Protein AF-A0A8H7X6C5-F1 (afdb_monomer)

Foldseek 3Di:
DVLQVVLVVVLVVLCLQDDPVLSVQAPDDSDPQVPQVLSVLLVVLLVLLLLLLLLVLLLLQLLQLCVLAPVSCVQAVNQAAQLQLLLQLLLLVLLLVQLVVLLVCCLVVFLLVLLLQLLVQLLVLLVQCLVPNYSVSSSVSSSSNSNSSNSSVQSSLVLLLLQHASSCNLLSSLSSLLSSLVNNLVSLVQLLVLRPDPDPCSSSVSSNCSSVSSVVSNVSSVVRQTGLLSCVLVVNNVSSLVSCCSRRVVVDSPRSSSVVVSVVSNVVSVLCVVVVDPLDPVVCCVDQLSVLLLVCLLLLLLCLQLLCPSCCSNPVQVLLVLLPNNDSSVSSVLSSVLSVLLSCLLNPLASVCCQPQFQLNLQLQLLVQLLVLLVLLLVLSVVCVVPVDNVSSVVNSVSSSSNSSSSSNHSSSCLLSVLCLLDDPSCSSVSNSSSSSSNSVSSSVCSNVVSVCCVPPNSVVSVSSSVSSVVSSVCSVPRPDTRHSDDSVRSSCVSPPPVCCVSVPVPPPVVPVVVVVVVVVVVVPD

Mean predicted aligned error: 8.96 Å

pLDDT: mean 82.31, std 16.56, range [28.56, 96.81]

Structure (mmCIF, N/CA/C/O backbone):
data_AF-A0A8H7X6C5-F1
#
_entry.id   AF-A0A8H7X6C5-F1
#
loop_
_atom_site.group_PDB
_atom_site.id
_atom_site.type_symbol
_atom_site.label_atom_id
_atom_site.label_alt_id
_atom_site.label_comp_id
_atom_site.label_asym_id
_atom_site.label_entity_id
_atom_site.label_seq_id
_atom_site.pdbx_PDB_ins_code
_atom_site.Cartn_x
_atom_site.Cartn_y
_atom_site.Cartn_z
_atom_site.occupancy
_atom_site.B_iso_or_equiv
_atom_site.auth_seq_id
_atom_site.auth_comp_id
_atom_site.auth_asym_id
_atom_site.auth_atom_id
_atom_site.pdbx_PDB_model_num
ATOM 1 N N . MET A 1 1 ? -41.137 11.488 -2.759 1.00 39.34 1 MET A N 1
ATOM 2 C CA . MET A 1 1 ? -41.248 10.012 -2.678 1.00 39.34 1 MET A CA 1
ATOM 3 C C . MET A 1 1 ? -40.010 9.270 -3.193 1.00 39.34 1 MET A C 1
ATOM 5 O O . MET A 1 1 ? -39.382 8.612 -2.380 1.00 39.34 1 MET A O 1
ATOM 9 N N . VAL A 1 2 ? -39.564 9.405 -4.453 1.00 35.47 2 VAL A N 1
ATOM 10 C CA . VAL A 1 2 ? -38.347 8.699 -4.956 1.00 35.47 2 VAL A CA 1
ATOM 11 C C . VAL A 1 2 ? -37.065 9.075 -4.188 1.00 35.47 2 VAL A C 1
ATOM 13 O O . VAL A 1 2 ? -36.275 8.214 -3.820 1.00 35.47 2 VAL A O 1
ATOM 16 N N . ARG A 1 3 ? -36.897 10.359 -3.848 1.00 30.23 3 ARG A N 1
ATOM 17 C CA . ARG A 1 3 ? -35.762 10.858 -3.045 1.00 30.23 3 ARG A CA 1
ATOM 18 C C . ARG A 1 3 ? -35.774 10.358 -1.591 1.00 30.23 3 ARG A C 1
ATOM 20 O O . ARG A 1 3 ? -34.726 10.220 -0.984 1.00 30.23 3 ARG A O 1
ATOM 27 N N . GLN A 1 4 ? -36.962 10.076 -1.062 1.00 28.56 4 GLN A N 1
ATOM 28 C CA . GLN A 1 4 ? -37.178 9.606 0.308 1.00 28.56 4 GLN A CA 1
ATOM 29 C C . GLN A 1 4 ? -36.991 8.084 0.394 1.00 28.56 4 GLN A C 1
ATOM 31 O O . GLN A 1 4 ? -36.382 7.603 1.338 1.00 28.56 4 GLN A O 1
ATOM 36 N N . ARG A 1 5 ? -37.382 7.339 -0.655 1.00 29.70 5 ARG A N 1
ATOM 37 C CA . ARG A 1 5 ? -37.015 5.923 -0.827 1.00 29.70 5 ARG A CA 1
ATOM 38 C C . ARG A 1 5 ? -35.506 5.726 -0.951 1.00 29.70 5 ARG A C 1
ATOM 40 O O . ARG A 1 5 ? -34.974 4.868 -0.269 1.00 29.70 5 ARG A O 1
ATOM 47 N N . ARG A 1 6 ? -34.809 6.559 -1.731 1.00 34.31 6 ARG A N 1
ATOM 48 C CA . ARG A 1 6 ? -33.345 6.476 -1.865 1.00 34.31 6 ARG A CA 1
ATOM 49 C C . ARG A 1 6 ? -32.602 6.826 -0.566 1.00 34.31 6 ARG A C 1
ATOM 51 O O . ARG A 1 6 ? -31.608 6.187 -0.249 1.00 34.31 6 ARG A O 1
ATOM 58 N N . ASN A 1 7 ? -33.102 7.794 0.206 1.00 32.66 7 ASN A N 1
ATOM 59 C CA . ASN A 1 7 ? -32.558 8.105 1.533 1.00 32.66 7 ASN A CA 1
ATOM 60 C C . ASN A 1 7 ? -32.824 6.972 2.541 1.00 32.66 7 ASN A C 1
ATOM 62 O O . ASN A 1 7 ? -31.932 6.643 3.316 1.00 32.66 7 ASN A O 1
ATOM 66 N N . ASN A 1 8 ? -34.001 6.336 2.492 1.00 30.64 8 ASN A N 1
ATOM 67 C CA . ASN A 1 8 ? -34.287 5.147 3.297 1.00 30.64 8 ASN A CA 1
ATOM 68 C C . ASN A 1 8 ? -33.431 3.947 2.864 1.00 30.64 8 ASN A C 1
ATOM 70 O O . ASN A 1 8 ? -32.958 3.221 3.721 1.00 30.64 8 ASN A O 1
ATOM 74 N N . GLU A 1 9 ? -33.156 3.758 1.572 1.00 33.94 9 GLU A N 1
ATOM 75 C CA . GLU A 1 9 ? -32.232 2.722 1.084 1.00 33.94 9 GLU A CA 1
ATOM 76 C C . GLU A 1 9 ? -30.773 2.991 1.485 1.00 33.94 9 GLU A C 1
ATOM 78 O O . GLU A 1 9 ? -30.040 2.048 1.763 1.00 33.94 9 GLU A O 1
ATOM 83 N N . GLU A 1 10 ? -30.319 4.248 1.539 1.00 36.69 10 GLU A N 1
ATOM 84 C CA . GLU A 1 10 ? -28.984 4.603 2.048 1.00 36.69 10 GLU A CA 1
ATOM 85 C C . GLU A 1 10 ? -28.889 4.435 3.576 1.00 36.69 10 GLU A C 1
ATOM 87 O O . GLU A 1 10 ? -27.866 3.954 4.064 1.00 36.69 10 GLU A O 1
ATOM 92 N N . ALA A 1 11 ? -29.953 4.747 4.325 1.00 35.31 11 ALA A N 1
ATOM 93 C CA . ALA A 1 11 ? -30.037 4.517 5.770 1.00 35.31 11 ALA A CA 1
ATOM 94 C C . ALA A 1 11 ? -30.120 3.020 6.123 1.00 35.31 11 ALA A C 1
ATOM 96 O O . ALA A 1 11 ? -29.420 2.571 7.025 1.00 35.31 11 ALA A O 1
ATOM 97 N N . VAL A 1 12 ? -30.897 2.238 5.363 1.00 36.41 12 VAL A N 1
ATOM 98 C CA . VAL A 1 12 ? -31.017 0.775 5.498 1.00 36.41 12 VAL A CA 1
ATOM 99 C C . VAL A 1 12 ? -29.738 0.060 5.040 1.00 36.41 12 VAL A C 1
ATOM 101 O O . VAL A 1 12 ? -29.309 -0.900 5.670 1.00 36.41 12 VAL A O 1
ATOM 104 N N . ASN A 1 13 ? -29.051 0.545 3.997 1.00 38.75 13 ASN A N 1
ATOM 105 C CA . ASN A 1 13 ? -27.726 0.022 3.640 1.00 38.75 13 ASN A CA 1
ATOM 106 C C . ASN A 1 13 ? -26.663 0.392 4.689 1.00 38.75 13 ASN A C 1
ATOM 108 O O . ASN A 1 13 ? -25.783 -0.418 4.974 1.00 38.75 13 ASN A O 1
ATOM 112 N N . GLY A 1 14 ? -26.740 1.589 5.281 1.00 38.22 14 GLY A N 1
ATOM 113 C CA . GLY A 1 14 ? -25.859 2.013 6.371 1.00 38.22 14 GLY A CA 1
ATOM 114 C C . GLY A 1 14 ? -26.036 1.162 7.629 1.00 38.22 14 GLY A C 1
ATOM 115 O O . GLY A 1 14 ? -25.040 0.715 8.194 1.00 38.22 14 GLY A O 1
ATOM 116 N N . SER A 1 15 ? -27.280 0.863 8.015 1.00 37.59 15 SER A N 1
ATOM 117 C CA . SER A 1 15 ? -27.582 -0.031 9.139 1.00 37.59 15 SER A CA 1
ATOM 118 C C . SER A 1 15 ? -27.254 -1.496 8.846 1.00 37.59 15 SER A C 1
ATOM 120 O O . SER A 1 15 ? -26.848 -2.195 9.756 1.00 37.59 15 SER A O 1
ATOM 122 N N . SER A 1 16 ? -27.326 -1.962 7.592 1.00 40.00 16 SER A N 1
ATOM 123 C CA . SER A 1 16 ? -26.906 -3.331 7.224 1.00 40.00 16 SER A CA 1
ATOM 124 C C . SER A 1 16 ? -25.392 -3.573 7.324 1.00 40.00 16 SER A C 1
ATOM 126 O O . SER A 1 16 ? -24.946 -4.716 7.344 1.00 40.00 16 SER A O 1
ATOM 128 N N . SER A 1 17 ? -24.594 -2.498 7.363 1.00 43.38 17 SER A N 1
ATOM 129 C CA . SER A 1 17 ? -23.127 -2.564 7.457 1.00 43.38 17 SER A CA 1
ATOM 130 C C . SER A 1 17 ? -22.596 -2.526 8.893 1.00 43.38 17 SER A C 1
ATOM 132 O O . SER A 1 17 ? -21.386 -2.574 9.106 1.00 43.38 17 SER A O 1
ATOM 134 N N . VAL A 1 18 ? -23.494 -2.399 9.872 1.00 52.50 18 VAL A N 1
ATOM 135 C CA . VAL A 1 18 ? -23.189 -2.116 11.271 1.00 52.50 18 VAL A CA 1
ATOM 136 C C . VAL A 1 18 ? -24.091 -2.991 12.157 1.00 52.50 18 VAL A C 1
ATOM 138 O O . VAL A 1 18 ? -25.242 -3.217 11.808 1.00 52.50 18 VAL A O 1
ATOM 141 N N . GLY A 1 19 ? -23.594 -3.518 13.282 1.00 55.66 19 GLY A N 1
ATOM 142 C CA . GLY A 1 19 ? -24.393 -4.386 14.165 1.00 55.66 19 GLY A CA 1
ATOM 143 C C . GLY A 1 19 ? -25.694 -3.728 14.661 1.00 55.66 19 GLY A C 1
ATOM 144 O O . GLY A 1 19 ? -25.778 -2.501 14.755 1.00 55.66 19 GLY A O 1
ATOM 145 N N . VAL A 1 20 ? -26.701 -4.546 14.996 1.00 59.12 20 VAL A N 1
ATOM 146 C CA . VAL A 1 20 ? -28.072 -4.109 15.347 1.00 59.12 20 VAL A CA 1
ATOM 147 C C . VAL A 1 20 ? -28.090 -3.065 16.471 1.00 59.12 20 VAL A C 1
ATOM 149 O O . VAL A 1 20 ? -28.830 -2.085 16.383 1.00 59.12 20 VAL A O 1
ATOM 152 N N . ASP A 1 21 ? -27.247 -3.222 17.491 1.00 61.62 21 ASP A N 1
ATOM 153 C CA . ASP A 1 21 ? -27.188 -2.300 18.632 1.00 61.62 21 ASP A CA 1
ATOM 154 C C . ASP A 1 21 ? -26.616 -0.934 18.258 1.00 61.62 21 ASP A C 1
ATOM 156 O O . ASP A 1 21 ? -27.166 0.107 18.623 1.00 61.62 21 ASP A O 1
ATOM 160 N N . LEU A 1 22 ? -25.561 -0.921 17.445 1.00 67.19 22 LEU A N 1
ATOM 161 C CA . LEU A 1 22 ? -24.956 0.315 16.971 1.00 67.19 22 LEU A CA 1
ATOM 162 C C . LEU A 1 22 ? -25.889 1.036 15.981 1.00 67.19 22 LEU A C 1
ATOM 164 O O . LEU A 1 22 ? -25.971 2.261 16.004 1.00 67.19 22 LEU A O 1
ATOM 168 N N . ALA A 1 23 ? -26.675 0.304 15.184 1.00 67.69 23 ALA A N 1
ATOM 169 C CA . ALA A 1 23 ? -27.691 0.893 14.311 1.00 67.69 23 ALA A CA 1
ATOM 170 C C . ALA A 1 23 ? -28.797 1.647 15.080 1.00 67.69 23 ALA A C 1
ATOM 172 O O . ALA A 1 23 ? -29.320 2.634 14.563 1.00 67.69 23 ALA A O 1
ATOM 173 N N . ARG A 1 24 ? -29.128 1.228 16.312 1.00 71.56 24 ARG A N 1
ATOM 174 C CA . ARG A 1 24 ? -30.146 1.880 17.163 1.00 71.56 24 ARG A CA 1
ATOM 175 C C . ARG A 1 24 ? -29.692 3.221 17.738 1.00 71.56 24 ARG A C 1
ATOM 177 O O . ARG A 1 24 ? -30.531 4.075 18.004 1.00 71.56 24 ARG A O 1
ATOM 184 N N . VAL A 1 25 ? -28.386 3.407 17.930 1.00 75.69 25 VAL A N 1
ATOM 185 C CA . VAL A 1 25 ? -27.814 4.626 18.532 1.00 75.69 25 VAL A CA 1
ATOM 186 C C . VAL A 1 25 ? -27.262 5.609 17.500 1.00 75.69 25 VAL A C 1
ATOM 188 O O . VAL A 1 25 ? -26.816 6.697 17.867 1.00 75.69 25 VAL A O 1
ATOM 191 N N . LEU A 1 26 ? -27.289 5.257 16.208 1.00 77.81 26 LEU A N 1
ATOM 192 C CA . LEU A 1 26 ? -26.881 6.166 15.142 1.00 77.81 26 LEU A CA 1
ATOM 193 C C . LEU A 1 26 ? -27.795 7.404 15.104 1.00 77.81 26 LEU A C 1
ATOM 195 O O . LEU A 1 26 ? -29.017 7.278 15.205 1.00 77.81 26 LEU A O 1
ATOM 199 N N . PRO A 1 27 ? -27.234 8.609 14.897 1.00 72.31 27 PRO A N 1
ATOM 200 C CA . PRO A 1 27 ? -28.034 9.815 14.763 1.00 72.31 27 PRO A CA 1
ATOM 201 C C . PRO A 1 27 ? -28.955 9.702 13.542 1.00 72.31 27 PRO A C 1
ATOM 203 O O . PRO A 1 27 ? -28.497 9.638 12.398 1.00 72.31 27 PRO A O 1
ATOM 206 N N . VAL A 1 28 ? -30.268 9.699 13.784 1.00 66.38 28 VAL A N 1
ATOM 207 C CA . VAL A 1 28 ? -31.284 9.691 12.727 1.00 66.38 28 VAL A CA 1
ATOM 208 C C . VAL A 1 28 ? -31.237 11.043 12.017 1.00 66.38 28 VAL A C 1
ATOM 210 O O . VAL A 1 28 ? -31.573 12.077 12.590 1.00 66.38 28 VAL A O 1
ATOM 213 N N . SER A 1 29 ? -30.778 11.057 10.765 1.00 65.88 29 SER A N 1
ATOM 214 C CA . SER A 1 29 ? -30.726 12.273 9.954 1.00 65.88 29 SER A CA 1
ATOM 215 C C . SER A 1 29 ? -31.382 12.059 8.600 1.00 65.88 29 SER A C 1
ATOM 217 O O . SER A 1 29 ? -30.986 11.181 7.839 1.00 65.88 29 SER A O 1
ATOM 219 N N . ASP A 1 30 ? -32.311 12.947 8.244 1.00 67.19 30 ASP A N 1
ATOM 220 C CA . ASP A 1 30 ? -32.942 12.974 6.916 1.00 67.19 30 ASP A CA 1
ATOM 221 C C . ASP A 1 30 ? -31.984 13.429 5.799 1.00 67.19 30 ASP A C 1
ATOM 223 O O . ASP A 1 30 ? -32.305 13.359 4.605 1.00 67.19 30 ASP A O 1
ATOM 227 N N . LYS A 1 31 ? -30.810 13.962 6.173 1.00 78.56 31 LYS A N 1
ATOM 228 C CA . LYS A 1 31 ? -29.816 14.497 5.241 1.00 78.56 31 LYS A CA 1
ATOM 229 C C . LYS A 1 31 ? -28.715 13.462 4.993 1.00 78.56 31 LYS A C 1
ATOM 231 O O . LYS A 1 31 ? -28.127 12.974 5.956 1.00 78.56 31 LYS A O 1
ATOM 236 N N . PRO A 1 32 ? -28.348 13.213 3.722 1.00 81.06 32 PRO A N 1
ATOM 237 C CA . PRO A 1 32 ? -27.229 12.336 3.403 1.00 81.06 32 PRO A CA 1
ATOM 238 C C . PRO A 1 32 ? -25.913 12.878 3.974 1.00 81.06 32 PRO A C 1
ATOM 240 O O . PRO A 1 32 ? -25.752 14.091 4.148 1.00 81.06 32 PRO A O 1
ATOM 243 N N . TRP A 1 33 ? -24.950 11.985 4.215 1.00 81.81 33 TRP A N 1
ATOM 244 C CA . TRP A 1 33 ? -23.703 12.292 4.927 1.00 81.81 33 TRP A CA 1
ATOM 245 C C . TRP A 1 33 ? -22.893 13.442 4.300 1.00 81.81 33 TRP A C 1
ATOM 247 O O . TRP A 1 33 ? -22.325 14.260 5.018 1.00 81.81 33 TRP A O 1
ATOM 257 N N . TRP A 1 34 ? -22.899 13.583 2.968 1.00 82.38 34 TRP A N 1
ATOM 258 C CA . TRP A 1 34 ? -22.190 14.657 2.251 1.00 82.38 34 TRP A CA 1
ATOM 259 C C . TRP A 1 34 ? -22.831 16.044 2.414 1.00 82.38 34 TRP A C 1
ATOM 261 O O . TRP A 1 34 ? -22.328 17.025 1.873 1.00 82.38 34 TRP A O 1
ATOM 271 N N . LYS A 1 35 ? -23.959 16.147 3.124 1.00 85.00 35 LYS A N 1
ATOM 272 C CA . LYS A 1 35 ? -24.573 17.417 3.540 1.00 85.00 35 LYS A CA 1
ATOM 273 C C . LYS A 1 35 ? -24.387 17.704 5.028 1.00 85.00 35 LYS A C 1
ATOM 275 O O . LYS A 1 35 ? -24.879 18.726 5.502 1.00 85.00 35 LYS A O 1
ATOM 280 N N . GLN A 1 36 ? -23.713 16.820 5.761 1.00 86.06 36 GLN A N 1
ATOM 281 C CA . GLN A 1 36 ? -23.451 16.968 7.187 1.00 86.06 36 GLN A CA 1
ATOM 282 C C . GLN A 1 36 ? -22.030 17.528 7.390 1.00 86.06 36 GLN A C 1
ATOM 284 O O . GLN A 1 36 ? -21.053 16.820 7.137 1.00 86.06 36 GLN A O 1
ATOM 289 N N . PRO A 1 37 ? -21.869 18.793 7.832 1.00 86.31 37 PRO A N 1
ATOM 290 C CA . PRO A 1 37 ? -20.559 19.448 7.870 1.00 86.31 37 PRO A CA 1
ATOM 291 C C . PRO A 1 37 ? -19.526 18.746 8.758 1.00 86.31 37 PRO A C 1
ATOM 293 O O . PRO A 1 37 ? -18.345 18.742 8.418 1.00 86.31 37 PRO A O 1
ATOM 296 N N . TYR A 1 38 ? -19.946 18.143 9.875 1.00 86.69 38 TYR A N 1
ATOM 297 C CA . TYR A 1 38 ? -19.040 17.441 10.789 1.00 86.69 38 TYR A CA 1
ATOM 298 C C . TYR A 1 38 ? -18.459 16.163 10.160 1.00 86.69 38 TYR A C 1
ATOM 300 O O . TYR A 1 38 ? -17.250 15.952 10.243 1.00 86.69 38 TYR A O 1
ATOM 308 N N . LEU A 1 39 ? -19.266 15.388 9.420 1.00 87.44 39 LEU A N 1
ATOM 309 C CA . LEU A 1 39 ? -18.796 14.213 8.674 1.00 87.44 39 LEU A CA 1
ATOM 310 C C . LEU A 1 39 ? -17.880 14.595 7.511 1.00 87.44 39 LEU A C 1
ATOM 312 O O . LEU A 1 39 ? -16.900 13.902 7.248 1.00 87.44 39 LEU A O 1
ATOM 316 N N . ILE A 1 40 ? -18.161 15.699 6.812 1.00 89.44 40 ILE A N 1
ATOM 317 C CA . ILE A 1 40 ? -17.266 16.204 5.759 1.00 89.44 40 ILE A CA 1
ATOM 318 C C . ILE A 1 40 ? -15.920 16.598 6.372 1.00 89.44 40 ILE A C 1
ATOM 320 O O . ILE A 1 40 ? -14.880 16.175 5.878 1.00 89.44 40 ILE A O 1
ATOM 324 N N . ARG A 1 41 ? -15.929 17.364 7.471 1.00 89.50 41 ARG A N 1
ATOM 325 C CA . ARG A 1 41 ? -14.707 17.765 8.183 1.00 89.50 41 ARG A CA 1
ATOM 326 C C . ARG A 1 41 ? -13.907 16.557 8.663 1.00 89.50 41 ARG A C 1
ATOM 328 O O . ARG A 1 41 ? -12.698 16.538 8.464 1.00 89.50 41 ARG A O 1
ATOM 335 N N . LEU A 1 42 ? -14.569 15.551 9.238 1.00 90.38 42 LEU A N 1
ATOM 336 C CA . LEU A 1 42 ? -13.922 14.311 9.660 1.00 90.38 42 LEU A CA 1
ATOM 337 C C . LEU A 1 42 ? -13.255 13.606 8.474 1.00 90.38 42 LEU A C 1
ATOM 339 O O . LEU A 1 42 ? -12.058 13.345 8.517 1.00 90.38 42 LEU A O 1
ATOM 343 N N . ASN A 1 43 ? -13.988 13.376 7.382 1.00 91.00 43 ASN A N 1
ATOM 344 C CA . ASN A 1 43 ? -13.434 12.725 6.193 1.00 91.00 43 ASN A CA 1
ATOM 345 C C . ASN A 1 43 ? -12.272 13.522 5.570 1.00 91.00 43 ASN A C 1
ATOM 347 O O . ASN A 1 43 ? -11.299 12.920 5.125 1.00 91.00 43 ASN A O 1
ATOM 351 N N . LEU A 1 44 ? -12.330 14.860 5.577 1.00 91.50 44 LEU A N 1
ATOM 352 C CA . LEU A 1 44 ? -11.228 15.713 5.115 1.00 91.50 44 LEU A CA 1
ATOM 353 C C . LEU A 1 44 ? -9.984 15.589 6.003 1.00 91.50 44 LEU A C 1
ATOM 355 O O . LEU A 1 44 ? -8.874 15.546 5.484 1.00 91.50 44 LEU A O 1
ATOM 359 N N . ILE A 1 45 ? -10.146 15.496 7.325 1.00 92.06 45 ILE A N 1
ATOM 360 C CA . ILE A 1 45 ? -9.024 15.266 8.248 1.00 92.06 45 ILE A CA 1
ATOM 361 C C . ILE A 1 45 ? -8.428 13.873 8.028 1.00 92.06 45 ILE A C 1
ATOM 363 O O . ILE A 1 45 ? -7.209 13.718 8.037 1.00 92.06 45 ILE A O 1
ATOM 367 N N . LEU A 1 46 ? -9.265 12.869 7.761 1.00 92.94 46 LEU A N 1
ATOM 368 C CA . LEU A 1 46 ? -8.821 11.504 7.474 1.00 92.94 46 LEU A CA 1
ATOM 369 C C . LEU A 1 46 ? -8.063 11.381 6.140 1.00 92.94 46 LEU A C 1
ATOM 371 O O . LEU A 1 46 ? -7.314 10.423 5.969 1.00 92.94 46 LEU A O 1
ATOM 375 N N . LEU A 1 47 ? -8.133 12.373 5.239 1.00 92.31 47 LEU A N 1
ATOM 376 C CA . LEU A 1 47 ? -7.234 12.440 4.075 1.00 92.31 47 LEU A CA 1
ATOM 377 C C . LEU A 1 47 ? -5.759 12.555 4.476 1.00 92.31 47 LEU A C 1
ATOM 379 O O . LEU A 1 47 ? -4.896 12.069 3.749 1.00 92.31 47 LEU A O 1
ATOM 383 N N . VAL A 1 48 ? -5.458 13.156 5.632 1.00 93.00 48 VAL A N 1
ATOM 384 C CA . VAL A 1 48 ? -4.081 13.318 6.119 1.00 93.00 48 VAL A CA 1
ATOM 385 C C . VAL A 1 48 ? -3.395 11.952 6.278 1.00 93.00 48 VAL A C 1
ATOM 387 O O . VAL A 1 48 ? -2.436 11.700 5.552 1.00 93.00 48 VAL A O 1
ATOM 390 N N . PRO A 1 49 ? -3.879 11.018 7.119 1.00 93.25 49 PRO A N 1
ATOM 391 C CA . PRO A 1 49 ? -3.287 9.683 7.201 1.00 93.25 49 PRO A CA 1
ATOM 392 C C . PRO A 1 49 ? -3.452 8.859 5.910 1.00 93.25 49 PRO A C 1
ATOM 394 O O . PRO A 1 49 ? -2.637 7.975 5.657 1.00 93.25 49 PRO A O 1
ATOM 397 N N . LEU A 1 50 ? -4.436 9.139 5.044 1.00 92.94 50 LEU A N 1
ATOM 398 C CA . LEU A 1 50 ? -4.535 8.478 3.730 1.00 92.94 50 LEU A CA 1
ATOM 399 C C . LEU A 1 50 ? -3.356 8.840 2.810 1.00 92.94 50 LEU A C 1
ATOM 401 O O . LEU A 1 50 ? -2.814 7.973 2.118 1.00 92.94 50 LEU A O 1
ATOM 405 N N . PHE A 1 51 ? -2.883 10.089 2.843 1.00 94.88 51 PHE A N 1
ATOM 406 C CA . PHE A 1 51 ? -1.717 10.512 2.063 1.00 94.88 51 PHE A CA 1
ATOM 407 C C . PHE A 1 51 ? -0.414 9.815 2.474 1.00 94.88 51 PHE A C 1
ATOM 409 O O . PHE A 1 51 ? 0.529 9.795 1.686 1.00 94.88 51 PHE A O 1
ATOM 416 N N . SER A 1 52 ? -0.342 9.176 3.645 1.00 94.62 52 SER A N 1
ATOM 417 C CA . SER A 1 52 ? 0.804 8.330 4.007 1.00 94.62 52 SER A CA 1
ATOM 418 C C . SER A 1 52 ? 0.985 7.159 3.034 1.00 94.62 52 SER A C 1
ATOM 420 O O . SER A 1 52 ? 2.114 6.807 2.688 1.00 94.62 52 SER A O 1
ATOM 422 N N . SER A 1 53 ? -0.119 6.591 2.539 1.00 93.44 53 SER A N 1
ATOM 423 C CA . SER A 1 53 ? -0.091 5.568 1.489 1.00 93.44 53 SER A CA 1
ATOM 424 C C . SER A 1 53 ? 0.355 6.152 0.146 1.00 93.44 53 SER A C 1
ATOM 426 O O . SER A 1 53 ? 1.196 5.566 -0.538 1.00 93.44 53 SER A O 1
ATOM 428 N N . ALA A 1 54 ? -0.106 7.365 -0.188 1.00 94.56 54 ALA A N 1
ATOM 429 C CA . ALA A 1 54 ? 0.336 8.090 -1.381 1.00 94.56 54 ALA A CA 1
ATOM 430 C C . ALA A 1 54 ? 1.848 8.368 -1.365 1.00 94.56 54 ALA A C 1
ATOM 432 O O . ALA A 1 54 ? 2.513 8.167 -2.378 1.00 94.56 54 ALA A O 1
ATOM 433 N N . THR A 1 55 ? 2.435 8.728 -0.220 1.00 94.06 55 THR A N 1
ATOM 434 C CA . THR A 1 55 ? 3.897 8.847 -0.092 1.00 94.06 55 THR A CA 1
ATOM 435 C C . THR A 1 55 ? 4.600 7.538 -0.465 1.00 94.06 55 THR A C 1
ATOM 437 O O . THR A 1 55 ? 5.553 7.546 -1.243 1.00 94.06 55 THR A O 1
ATOM 440 N N . GLY A 1 56 ? 4.105 6.397 0.032 1.00 90.19 56 GLY A N 1
ATOM 441 C CA . GLY A 1 56 ? 4.641 5.079 -0.323 1.00 90.19 56 GLY A CA 1
ATOM 442 C C . GLY A 1 56 ? 4.479 4.734 -1.809 1.00 90.19 56 GLY A C 1
ATOM 443 O O . GLY A 1 56 ? 5.375 4.136 -2.405 1.00 90.19 56 GLY A O 1
ATOM 444 N N . GLY A 1 57 ? 3.362 5.142 -2.412 1.00 90.25 57 GLY A N 1
ATOM 445 C CA . GLY A 1 57 ? 3.082 4.969 -3.837 1.00 90.25 57 GLY A CA 1
ATOM 446 C C . GLY A 1 57 ? 3.967 5.786 -4.757 1.00 90.25 57 GLY A C 1
ATOM 447 O O . GLY A 1 57 ? 4.446 5.276 -5.773 1.00 90.25 57 GLY A O 1
ATOM 448 N N . TYR A 1 58 ? 4.249 7.029 -4.368 1.00 92.94 58 TYR A N 1
ATOM 449 C CA . TYR A 1 58 ? 5.189 7.875 -5.086 1.00 92.94 58 TYR A CA 1
ATOM 450 C C . TYR A 1 58 ? 6.570 7.220 -5.137 1.00 92.94 58 TYR A C 1
ATOM 452 O O . TYR A 1 58 ? 7.148 7.078 -6.210 1.00 92.94 58 TYR A O 1
ATOM 460 N N . ASP A 1 59 ? 7.069 6.760 -3.988 1.00 87.25 59 ASP A N 1
ATOM 461 C CA . ASP A 1 59 ? 8.390 6.140 -3.863 1.00 87.25 59 ASP A CA 1
ATOM 462 C C . ASP A 1 59 ? 8.519 4.832 -4.661 1.00 87.25 59 ASP A C 1
ATOM 464 O O . ASP A 1 59 ? 9.557 4.557 -5.272 1.00 87.25 59 ASP A O 1
ATOM 468 N N . GLY A 1 60 ? 7.456 4.020 -4.654 1.00 81.62 60 GLY A N 1
ATOM 469 C CA . GLY A 1 60 ? 7.394 2.766 -5.402 1.00 81.62 60 GLY A CA 1
ATOM 470 C C . GLY A 1 60 ? 7.423 2.984 -6.916 1.00 81.62 60 GLY A C 1
ATOM 471 O O . GLY A 1 60 ? 8.180 2.311 -7.616 1.00 81.62 60 GLY A O 1
ATOM 472 N N . SER A 1 61 ? 6.648 3.953 -7.413 1.00 83.69 61 SER A N 1
ATOM 473 C CA . SER A 1 61 ? 6.542 4.272 -8.846 1.00 83.69 61 SER A CA 1
ATOM 474 C C . SER A 1 61 ? 7.746 5.058 -9.376 1.00 83.69 61 SER A C 1
ATOM 476 O O . SER A 1 61 ? 8.218 4.810 -10.489 1.00 83.69 61 SER A O 1
ATOM 478 N N . MET A 1 62 ? 8.317 5.947 -8.557 1.00 84.06 62 MET A N 1
ATOM 479 C CA . MET A 1 62 ? 9.453 6.792 -8.941 1.00 84.06 62 MET A CA 1
ATOM 480 C C . MET A 1 62 ? 10.636 5.965 -9.425 1.00 84.06 62 MET A C 1
ATOM 482 O O . MET A 1 62 ? 11.316 6.352 -10.369 1.00 84.06 62 MET A O 1
ATOM 486 N N . MET A 1 63 ? 10.880 4.810 -8.812 1.00 77.56 63 MET A N 1
ATOM 487 C CA . MET A 1 63 ? 12.011 3.973 -9.184 1.00 77.56 63 MET A CA 1
ATOM 488 C C . MET A 1 63 ? 11.872 3.373 -10.588 1.00 77.56 63 MET A C 1
ATOM 490 O O . MET A 1 63 ? 12.851 3.263 -11.326 1.00 77.56 63 MET A O 1
ATOM 494 N N . ASN A 1 64 ? 10.654 3.003 -10.982 1.00 74.38 64 ASN A N 1
ATOM 495 C CA . ASN A 1 64 ? 10.370 2.575 -12.349 1.00 74.38 64 ASN A CA 1
ATOM 496 C C . ASN A 1 64 ? 10.667 3.722 -13.324 1.00 74.38 64 ASN A C 1
ATOM 498 O O . ASN A 1 64 ? 11.362 3.551 -14.325 1.00 74.38 64 ASN A O 1
ATOM 502 N N . ALA A 1 65 ? 10.225 4.922 -12.962 1.00 75.50 65 ALA A N 1
ATOM 503 C CA . ALA A 1 65 ? 10.373 6.097 -13.795 1.00 75.50 65 ALA A CA 1
ATOM 504 C C . ALA A 1 65 ? 11.832 6.589 -13.907 1.00 75.50 65 ALA A C 1
ATOM 506 O O . ALA A 1 65 ? 12.290 6.915 -14.999 1.00 75.50 65 ALA A O 1
ATOM 507 N N . GLN A 1 66 ? 12.615 6.548 -12.825 1.00 81.31 66 GLN A N 1
ATOM 508 C CA . GLN A 1 66 ? 14.046 6.882 -12.837 1.00 81.31 66 GLN A CA 1
ATOM 509 C C . GLN A 1 66 ? 14.853 5.936 -13.733 1.00 81.31 66 GLN A C 1
ATOM 511 O O . GLN A 1 66 ? 15.762 6.375 -14.436 1.00 81.31 66 GLN A O 1
ATOM 516 N N . GLN A 1 67 ? 14.470 4.657 -13.795 1.00 78.62 67 GLN A N 1
ATOM 517 C CA . GLN A 1 67 ? 15.068 3.686 -14.713 1.00 78.62 67 GLN A CA 1
ATOM 518 C C . GLN A 1 67 ? 14.750 3.959 -16.194 1.00 78.62 67 GLN A C 1
ATOM 520 O O . GLN A 1 67 ? 15.386 3.364 -17.064 1.00 78.62 67 GLN A O 1
ATOM 525 N N . VAL A 1 68 ? 13.798 4.835 -16.523 1.00 74.19 68 VAL A N 1
ATOM 526 C CA . VAL A 1 68 ? 13.554 5.273 -17.909 1.00 74.19 68 VAL A CA 1
ATOM 527 C C . VAL A 1 68 ? 14.516 6.400 -18.299 1.00 74.19 68 VAL A C 1
ATOM 529 O O . VAL A 1 68 ? 14.961 6.457 -19.445 1.00 74.19 68 VAL A O 1
ATOM 532 N N . ILE A 1 69 ? 14.905 7.249 -17.344 1.00 81.38 69 ILE A N 1
ATOM 533 C CA . ILE A 1 69 ? 15.647 8.491 -17.588 1.00 81.38 69 ILE A CA 1
ATOM 534 C C . ILE A 1 69 ? 17.120 8.198 -17.951 1.00 81.38 69 ILE A C 1
ATOM 536 O O . ILE A 1 69 ? 17.868 7.666 -17.121 1.00 81.38 69 ILE A O 1
ATOM 540 N N . PRO A 1 70 ? 17.598 8.583 -19.154 1.00 80.62 70 PRO A N 1
ATOM 541 C CA . PRO A 1 70 ? 18.980 8.331 -19.573 1.00 80.62 70 PRO A CA 1
ATOM 542 C C . PRO A 1 70 ? 20.031 9.025 -18.697 1.00 80.62 70 PRO A C 1
ATOM 544 O O . PRO A 1 70 ? 21.042 8.412 -18.359 1.00 80.62 70 PRO A O 1
ATOM 547 N N . THR A 1 71 ? 19.771 10.268 -18.276 1.00 84.75 71 THR A N 1
ATOM 548 C CA . THR A 1 71 ? 20.702 11.063 -17.454 1.00 84.75 71 THR A CA 1
ATOM 549 C C . THR A 1 71 ? 20.924 10.455 -16.071 1.00 84.75 71 THR A C 1
ATOM 551 O O . THR A 1 71 ? 22.042 10.477 -15.564 1.00 84.75 71 THR A O 1
ATOM 554 N N . TRP A 1 72 ? 19.897 9.841 -15.472 1.00 87.25 72 TRP A N 1
ATOM 555 C CA . TRP A 1 72 ? 20.034 9.100 -14.215 1.00 87.25 72 TRP A CA 1
ATOM 556 C C . TRP A 1 72 ? 20.951 7.888 -14.391 1.00 87.25 72 TRP A C 1
ATOM 558 O O . TRP A 1 72 ? 21.860 7.664 -13.590 1.00 87.25 72 TRP A O 1
ATOM 568 N N . LYS A 1 73 ? 20.762 7.139 -15.487 1.00 84.19 73 LYS A N 1
ATOM 569 C CA . LYS A 1 73 ? 21.601 5.980 -15.799 1.00 84.19 73 LYS A CA 1
ATOM 570 C C . LYS A 1 73 ? 23.057 6.378 -15.986 1.00 84.19 73 LYS A C 1
ATOM 572 O O . LYS A 1 73 ? 23.910 5.647 -15.505 1.00 84.19 73 LYS A O 1
ATOM 577 N N . SER A 1 74 ? 23.355 7.461 -16.701 1.00 84.75 74 SER A N 1
ATOM 578 C CA . SER A 1 74 ? 24.742 7.898 -16.904 1.00 84.75 74 SER A CA 1
ATOM 579 C C . SER A 1 74 ? 25.365 8.454 -15.623 1.00 84.75 74 SER A C 1
ATOM 581 O O . SER A 1 74 ? 26.534 8.204 -15.364 1.00 84.75 74 SER A O 1
ATOM 583 N N . TYR A 1 75 ? 24.589 9.163 -14.796 1.00 86.88 75 TYR A N 1
ATOM 584 C CA . TYR A 1 75 ? 25.088 9.777 -13.561 1.00 86.88 75 TYR A CA 1
ATOM 585 C C . TYR A 1 75 ? 25.561 8.746 -12.526 1.00 86.88 75 TYR A C 1
ATOM 587 O O . TYR A 1 75 ? 26.563 8.959 -11.850 1.00 86.88 75 TYR A O 1
ATOM 595 N N . PHE A 1 76 ? 24.856 7.617 -12.414 1.00 88.00 76 PHE A N 1
ATOM 596 C CA . PHE A 1 76 ? 25.171 6.547 -11.460 1.00 88.00 76 PHE A CA 1
ATOM 597 C C . PHE A 1 76 ? 25.892 5.343 -12.089 1.00 88.00 76 PHE A C 1
ATOM 599 O O . PHE A 1 76 ? 25.822 4.245 -11.538 1.00 88.00 76 PHE A O 1
ATOM 606 N N . ASP A 1 77 ? 26.573 5.536 -13.223 1.00 85.38 77 ASP A N 1
ATOM 607 C CA . ASP A 1 77 ? 27.378 4.499 -13.891 1.00 85.38 77 ASP A CA 1
ATOM 608 C C . ASP A 1 77 ? 26.579 3.226 -14.245 1.00 85.38 77 ASP A C 1
ATOM 610 O O . ASP A 1 77 ? 26.937 2.094 -13.923 1.00 85.38 77 ASP A O 1
ATOM 614 N N . HIS A 1 78 ? 25.422 3.426 -14.882 1.00 82.31 78 HIS A N 1
ATOM 615 C CA . HIS A 1 78 ? 24.553 2.386 -15.439 1.00 82.31 78 HIS A CA 1
ATOM 616 C C . HIS A 1 78 ? 24.291 1.210 -14.479 1.00 82.31 78 HIS A C 1
ATOM 618 O O . HIS A 1 78 ? 24.680 0.074 -14.775 1.00 82.31 78 HIS A O 1
ATOM 624 N N . PRO A 1 79 ? 23.588 1.434 -13.349 1.00 79.50 79 PRO A N 1
ATOM 625 C CA . PRO A 1 79 ? 23.348 0.384 -12.367 1.00 79.50 79 PRO A CA 1
ATOM 626 C C . PRO A 1 79 ? 22.592 -0.792 -13.003 1.00 79.50 79 PRO A C 1
ATOM 628 O O . PRO A 1 79 ? 21.486 -0.641 -13.523 1.00 79.50 79 PRO A O 1
ATOM 631 N N . LYS A 1 80 ? 23.205 -1.980 -12.959 1.00 75.88 80 LYS A N 1
ATOM 632 C CA . LYS A 1 80 ? 22.682 -3.244 -13.505 1.00 75.88 80 LYS A CA 1
ATOM 633 C C . LYS A 1 80 ? 22.798 -4.368 -12.472 1.00 75.88 80 LYS A C 1
ATOM 635 O O . LYS A 1 80 ? 23.591 -4.279 -11.532 1.00 75.88 80 LYS A O 1
ATOM 640 N N . GLY A 1 81 ? 22.008 -5.429 -12.657 1.00 75.62 81 GLY A N 1
ATOM 641 C CA . GLY A 1 81 ? 22.046 -6.634 -11.822 1.00 75.62 81 GLY A CA 1
ATOM 642 C C . GLY A 1 81 ? 21.894 -6.321 -10.330 1.00 75.62 81 GLY A C 1
ATOM 643 O O . GLY A 1 81 ? 20.975 -5.606 -9.935 1.00 75.62 81 GLY A O 1
ATOM 644 N N . GLY A 1 82 ? 22.831 -6.810 -9.513 1.00 75.94 82 GLY A N 1
ATOM 645 C CA . GLY A 1 82 ? 22.805 -6.646 -8.056 1.00 75.94 82 GLY A CA 1
ATOM 646 C C . GLY A 1 82 ? 22.841 -5.194 -7.562 1.00 75.94 82 GLY A C 1
ATOM 647 O O . GLY A 1 82 ? 22.211 -4.902 -6.551 1.00 75.94 82 GLY A O 1
ATOM 648 N N . LYS A 1 83 ? 23.492 -4.256 -8.276 1.00 82.38 83 LYS A N 1
ATOM 649 C CA . LYS A 1 83 ? 23.463 -2.823 -7.902 1.00 82.38 83 LYS A CA 1
ATOM 650 C C . LYS A 1 83 ? 22.043 -2.257 -8.040 1.00 82.38 83 LYS A C 1
ATOM 652 O O . LYS A 1 83 ? 21.518 -1.657 -7.109 1.00 82.38 83 LYS A O 1
ATOM 657 N N . LEU A 1 84 ? 21.383 -2.519 -9.170 1.00 80.81 84 LEU A N 1
ATOM 658 C CA .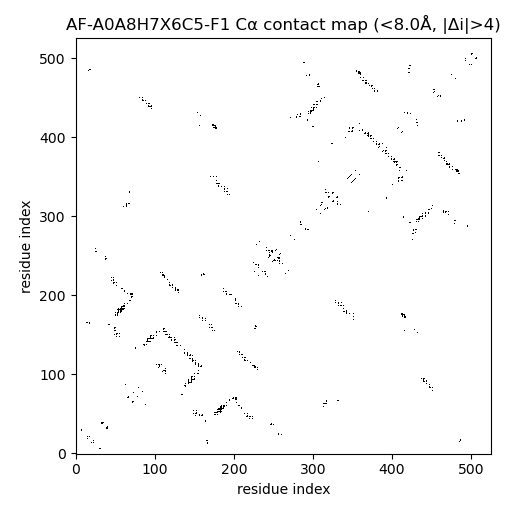 LEU A 1 84 ? 20.001 -2.082 -9.393 1.00 80.81 84 LEU A CA 1
ATOM 659 C C . LEU A 1 84 ? 19.020 -2.752 -8.415 1.00 80.81 84 LEU A C 1
ATOM 661 O O . LEU A 1 84 ? 18.124 -2.099 -7.888 1.00 80.81 84 LEU A O 1
ATOM 665 N N . GLY A 1 85 ? 19.215 -4.042 -8.132 1.00 79.38 85 GLY A N 1
ATOM 666 C CA . GLY A 1 85 ? 18.437 -4.745 -7.112 1.00 79.38 85 GLY A CA 1
ATOM 667 C C . GLY A 1 85 ? 18.610 -4.123 -5.724 1.00 79.38 85 GLY A C 1
ATOM 668 O O . GLY A 1 85 ? 17.624 -3.881 -5.033 1.00 79.38 85 GLY A O 1
ATOM 669 N N . LEU A 1 86 ? 19.845 -3.783 -5.336 1.00 85.56 86 LEU A N 1
ATOM 670 C CA . LEU A 1 86 ? 20.155 -3.190 -4.033 1.00 85.56 86 LEU A CA 1
ATOM 671 C C . LEU A 1 86 ? 19.488 -1.823 -3.828 1.00 85.56 86 LEU A C 1
ATOM 673 O O . LEU A 1 86 ? 18.861 -1.621 -2.792 1.00 85.56 86 LEU A O 1
ATOM 677 N N . VAL A 1 87 ? 19.583 -0.893 -4.789 1.00 86.19 87 VAL A N 1
ATOM 678 C CA . VAL A 1 87 ? 18.988 0.456 -4.640 1.00 86.19 87 VAL A CA 1
ATOM 679 C C . VAL A 1 87 ? 17.455 0.419 -4.519 1.00 86.19 87 VAL A C 1
ATOM 681 O O . VAL A 1 87 ? 16.846 1.307 -3.913 1.00 86.19 87 VAL A O 1
ATOM 684 N N . ASN A 1 88 ? 16.831 -0.643 -5.034 1.00 84.06 88 ASN A N 1
ATOM 685 C CA . ASN A 1 88 ? 15.396 -0.882 -4.910 1.00 84.06 88 ASN A CA 1
ATOM 686 C C . ASN A 1 88 ? 15.054 -1.577 -3.589 1.00 84.06 88 ASN A C 1
ATOM 688 O O . ASN A 1 88 ? 14.166 -1.129 -2.866 1.00 84.06 88 ASN A O 1
ATOM 692 N N . ALA A 1 89 ? 15.771 -2.651 -3.258 1.00 87.19 89 ALA A N 1
ATOM 693 C CA . ALA A 1 89 ? 15.504 -3.481 -2.089 1.00 87.19 89 ALA A CA 1
ATOM 694 C C . ALA A 1 89 ? 15.832 -2.773 -0.764 1.00 87.19 89 ALA A C 1
ATOM 696 O O . ALA A 1 89 ? 15.126 -2.981 0.222 1.00 87.19 89 ALA A O 1
ATOM 697 N N . ILE A 1 90 ? 16.850 -1.900 -0.730 1.00 91.81 90 ILE A N 1
ATOM 698 C CA . ILE A 1 90 ? 17.296 -1.225 0.502 1.00 91.81 90 ILE A CA 1
ATOM 699 C C . ILE A 1 90 ? 16.198 -0.360 1.142 1.00 91.81 90 ILE A C 1
ATOM 701 O O . ILE A 1 90 ? 16.147 -0.221 2.363 1.00 91.81 90 ILE A O 1
ATOM 705 N N . PHE A 1 91 ? 15.271 0.162 0.336 1.00 92.00 91 PHE A N 1
ATOM 706 C CA . PHE A 1 91 ? 14.087 0.867 0.822 1.00 92.00 91 PHE A CA 1
ATOM 707 C C . PHE A 1 91 ? 13.224 -0.034 1.722 1.00 92.00 91 PHE A C 1
ATOM 709 O O . PHE A 1 91 ? 12.800 0.356 2.807 1.00 92.00 91 PHE A O 1
ATOM 716 N N . TYR A 1 92 ? 13.013 -1.287 1.325 1.00 92.56 92 TYR A N 1
ATOM 717 C CA . TYR A 1 92 ? 12.236 -2.239 2.118 1.00 92.56 92 TYR A CA 1
ATOM 718 C C . TYR A 1 92 ? 13.025 -2.798 3.300 1.00 92.56 92 TYR A C 1
ATOM 720 O O . TYR A 1 92 ? 12.429 -3.076 4.337 1.00 92.56 92 TYR A O 1
ATOM 728 N N . VAL A 1 93 ? 14.357 -2.871 3.205 1.00 93.88 93 VAL A N 1
ATOM 729 C CA . VAL A 1 93 ? 15.218 -3.153 4.367 1.00 93.88 93 VAL A CA 1
ATOM 730 C C . VAL A 1 93 ? 15.029 -2.081 5.445 1.00 93.88 93 VAL A C 1
ATOM 732 O O . VAL A 1 93 ? 14.837 -2.425 6.608 1.00 93.88 93 VAL A O 1
ATOM 735 N N . GLY A 1 94 ? 14.991 -0.800 5.059 1.00 94.69 94 GLY A N 1
ATOM 736 C CA . GLY A 1 94 ? 14.662 0.301 5.972 1.00 94.69 94 GLY A CA 1
ATOM 737 C C . GLY A 1 94 ? 13.272 0.165 6.595 1.00 94.69 94 GLY A C 1
ATOM 738 O O . GLY A 1 94 ? 13.096 0.405 7.788 1.00 94.69 94 GLY A O 1
ATOM 739 N N . LYS A 1 95 ? 12.278 -0.293 5.822 1.00 94.06 95 LYS A N 1
ATOM 740 C CA . LYS A 1 95 ? 10.936 -0.565 6.358 1.00 94.06 95 LYS A CA 1
ATOM 741 C C . LYS A 1 95 ? 10.935 -1.674 7.406 1.00 94.06 95 LYS A C 1
ATOM 743 O O . LYS A 1 95 ? 10.322 -1.510 8.457 1.00 94.06 95 LYS A O 1
ATOM 748 N N . VAL A 1 96 ? 11.614 -2.788 7.131 1.00 94.38 96 VAL A N 1
ATOM 749 C CA . VAL A 1 96 ? 11.713 -3.928 8.055 1.00 94.38 96 VAL A CA 1
ATOM 750 C C . VAL A 1 96 ? 12.442 -3.536 9.338 1.00 94.38 96 VAL A C 1
ATOM 752 O O . VAL A 1 96 ? 11.983 -3.901 10.417 1.00 94.38 96 VAL A O 1
ATOM 755 N N . SER A 1 97 ? 13.534 -2.769 9.250 1.00 94.25 97 SER A N 1
ATOM 756 C CA . SER A 1 97 ? 14.298 -2.357 10.434 1.00 94.25 97 SER A CA 1
ATOM 757 C C . SER A 1 97 ? 13.527 -1.382 11.328 1.00 94.25 97 SER A C 1
ATOM 759 O O . SER A 1 97 ? 13.624 -1.462 12.552 1.00 94.25 97 SER A O 1
ATOM 761 N N . ALA A 1 98 ? 12.723 -0.493 10.742 1.00 94.44 98 ALA A N 1
ATOM 762 C CA . ALA A 1 98 ? 11.919 0.467 11.492 1.00 94.44 98 ALA A CA 1
ATOM 763 C C . ALA A 1 98 ? 10.646 -0.145 12.105 1.00 94.44 98 ALA A C 1
ATOM 765 O O . ALA A 1 98 ? 10.204 0.306 13.160 1.00 94.44 98 ALA A O 1
ATOM 766 N N . LEU A 1 99 ? 10.052 -1.172 11.488 1.00 90.44 99 LEU A N 1
ATOM 767 C CA . LEU A 1 99 ? 8.725 -1.682 11.860 1.00 90.44 99 LEU A CA 1
ATOM 768 C C . LEU A 1 99 ? 8.572 -2.100 13.344 1.00 90.44 99 LEU A C 1
ATOM 770 O O . LEU A 1 99 ? 7.560 -1.721 13.947 1.00 90.44 99 LEU A O 1
ATOM 774 N N . PRO A 1 100 ? 9.530 -2.808 13.985 1.00 88.00 100 PRO A N 1
ATOM 775 C CA . PRO A 1 100 ? 9.432 -3.133 15.411 1.00 88.00 100 PRO A CA 1
ATOM 776 C C . PRO A 1 100 ? 9.417 -1.883 16.296 1.00 88.00 100 PRO A C 1
ATOM 778 O O . PRO A 1 100 ? 8.619 -1.786 17.227 1.00 88.00 100 PRO A O 1
ATOM 781 N N . VAL A 1 101 ? 10.260 -0.899 15.966 1.00 91.06 101 VAL A N 1
ATOM 782 C CA . VAL A 1 101 ? 10.353 0.373 16.693 1.00 91.06 101 VAL A CA 1
ATOM 783 C C . VAL A 1 101 ? 9.047 1.152 16.558 1.00 91.06 101 VAL A C 1
ATOM 785 O O . VAL A 1 101 ? 8.504 1.616 17.556 1.00 91.06 101 VAL A O 1
ATOM 788 N N . VAL A 1 102 ? 8.502 1.237 15.342 1.00 90.12 102 VAL A N 1
ATOM 789 C CA . VAL A 1 102 ? 7.222 1.906 15.061 1.00 90.12 102 VAL A CA 1
ATOM 790 C C . VAL A 1 102 ? 6.080 1.277 15.844 1.00 90.12 102 VAL A C 1
ATOM 792 O O . VAL A 1 102 ? 5.253 2.006 16.383 1.00 90.12 102 VAL A O 1
ATOM 795 N N . THR A 1 103 ? 6.041 -0.055 15.920 1.00 84.69 103 THR A N 1
ATOM 796 C CA . THR A 1 103 ? 4.987 -0.777 16.645 1.00 84.69 103 THR A CA 1
ATOM 797 C C . THR A 1 103 ? 5.018 -0.396 18.130 1.00 84.69 103 THR A C 1
ATOM 799 O O . THR A 1 103 ? 4.022 0.081 18.662 1.00 84.69 103 THR A O 1
ATOM 802 N N . ILE A 1 104 ? 6.195 -0.463 18.768 1.00 85.44 104 ILE A N 1
ATOM 803 C CA . ILE A 1 104 ? 6.365 -0.101 20.187 1.00 85.44 104 ILE A CA 1
ATOM 804 C C . ILE A 1 104 ? 6.035 1.376 20.440 1.00 85.44 104 ILE A C 1
ATOM 806 O O . ILE A 1 104 ? 5.398 1.714 21.439 1.00 85.44 104 ILE A O 1
ATOM 810 N N . LEU A 1 105 ? 6.481 2.276 19.558 1.00 89.25 105 LEU A N 1
ATOM 811 C CA . LEU A 1 105 ? 6.204 3.704 19.699 1.00 89.25 105 LEU A CA 1
ATOM 812 C C . LEU A 1 105 ? 4.710 4.004 19.525 1.00 89.25 105 LEU A C 1
ATOM 814 O O . LEU A 1 105 ? 4.162 4.771 20.310 1.00 89.25 105 LEU A O 1
ATOM 818 N N . SER A 1 106 ? 4.042 3.389 18.551 1.00 86.56 106 SER A N 1
ATOM 819 C CA . SER A 1 106 ? 2.614 3.623 18.295 1.00 86.56 106 SER A CA 1
ATOM 820 C C . SER A 1 106 ? 1.737 3.211 19.474 1.00 86.56 106 SER A C 1
ATOM 822 O O . SER A 1 106 ? 0.771 3.908 19.792 1.00 86.56 106 SER A O 1
ATOM 824 N N . ASP A 1 107 ? 2.123 2.148 20.179 1.00 82.62 107 ASP A N 1
ATOM 825 C CA . ASP A 1 107 ? 1.427 1.710 21.387 1.00 82.62 107 ASP A CA 1
ATOM 826 C C . ASP A 1 107 ? 1.709 2.649 22.575 1.00 82.62 107 ASP A C 1
ATOM 828 O O . ASP A 1 107 ? 0.789 3.038 23.296 1.00 82.62 107 ASP A O 1
ATOM 832 N N . ARG A 1 108 ? 2.966 3.083 22.765 1.00 85.44 108 ARG A N 1
ATOM 833 C CA . ARG A 1 108 ? 3.376 3.882 23.939 1.00 85.44 108 ARG A CA 1
ATOM 834 C C . ARG A 1 108 ? 3.041 5.366 23.871 1.00 85.44 108 ARG A C 1
ATOM 836 O O . ARG A 1 108 ? 2.716 5.955 24.895 1.00 85.44 108 ARG A O 1
ATOM 843 N N . ILE A 1 109 ? 3.207 6.002 22.713 1.00 89.94 109 ILE A N 1
ATOM 844 C CA . ILE A 1 109 ? 3.110 7.468 22.579 1.00 89.94 109 ILE A CA 1
ATOM 845 C C . ILE A 1 109 ? 1.951 7.923 21.686 1.00 89.94 109 ILE A C 1
ATOM 847 O O . ILE A 1 109 ? 1.828 9.126 21.433 1.00 89.94 109 ILE A O 1
ATOM 851 N N . GLY A 1 110 ? 1.111 6.984 21.249 1.00 88.69 110 GLY A N 1
ATOM 852 C CA . GLY A 1 110 ? -0.040 7.223 20.386 1.00 88.69 110 GLY A CA 1
ATOM 853 C C . GLY A 1 110 ? 0.300 7.060 18.912 1.00 88.69 110 GLY A C 1
ATOM 854 O O . GLY A 1 110 ? 1.462 6.902 18.537 1.00 88.69 110 GLY A O 1
ATOM 855 N N . ARG A 1 111 ? -0.718 7.105 18.051 1.00 90.81 111 ARG A N 1
ATOM 856 C CA . ARG A 1 111 ? -0.556 6.895 16.606 1.00 90.81 111 ARG A CA 1
ATOM 857 C C . ARG A 1 111 ? -0.090 8.171 15.903 1.00 90.81 111 ARG A C 1
ATOM 859 O O . ARG A 1 111 ? 0.636 8.099 14.913 1.00 90.81 111 ARG A O 1
ATOM 866 N N . ARG A 1 112 ? -0.445 9.354 16.420 1.00 93.19 112 ARG A N 1
ATOM 867 C 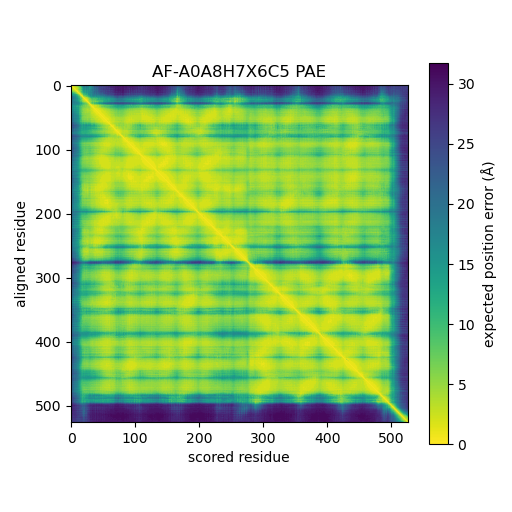CA . ARG A 1 112 ? -0.179 10.651 15.770 1.00 93.19 112 ARG A CA 1
ATOM 868 C C . ARG A 1 112 ? 1.298 11.058 15.777 1.00 93.19 112 ARG A C 1
ATOM 870 O O . ARG A 1 112 ? 1.771 11.680 14.823 1.00 93.19 112 ARG A O 1
ATOM 877 N N . LYS A 1 113 ? 2.032 10.766 16.855 1.00 93.75 113 LYS A N 1
ATOM 878 C CA . LYS A 1 113 ? 3.442 11.182 17.013 1.00 93.75 113 LYS A CA 1
ATOM 879 C C . LYS A 1 113 ? 4.419 10.374 16.141 1.00 93.75 113 LYS A C 1
ATOM 881 O O . LYS A 1 113 ? 5.279 10.998 15.522 1.00 93.75 113 LYS A O 1
ATOM 886 N N . PRO A 1 114 ? 4.299 9.037 16.018 1.00 94.50 114 PRO A N 1
ATOM 887 C CA . PRO A 1 114 ? 5.087 8.265 15.058 1.00 94.50 114 PRO A CA 1
ATOM 888 C C . PRO A 1 114 ? 4.888 8.739 13.618 1.00 94.50 114 PRO A C 1
ATOM 890 O O . PRO A 1 114 ? 5.875 8.886 12.902 1.00 94.50 114 PRO A O 1
ATOM 893 N N . ILE A 1 115 ? 3.653 9.081 13.222 1.00 95.19 115 ILE A N 1
ATOM 894 C CA . ILE A 1 115 ? 3.377 9.659 11.896 1.00 95.19 115 ILE A CA 1
ATOM 895 C C . ILE A 1 115 ? 4.186 10.947 11.696 1.00 95.19 115 ILE A C 1
ATOM 897 O O . ILE A 1 115 ? 4.856 11.081 10.676 1.00 95.19 115 ILE A O 1
ATOM 901 N N . LEU A 1 116 ? 4.200 11.862 12.675 1.00 95.56 116 LEU A N 1
ATOM 902 C CA . LEU A 1 116 ? 5.000 13.094 12.602 1.00 95.56 116 LEU A CA 1
ATOM 903 C C . LEU A 1 116 ? 6.494 12.807 12.407 1.00 95.56 116 LEU A C 1
ATOM 905 O O . LEU A 1 116 ? 7.130 13.418 11.548 1.00 95.56 116 LEU A O 1
ATOM 909 N N . LEU A 1 117 ? 7.046 11.870 13.182 1.00 95.62 117 LEU A N 1
ATOM 910 C CA . LEU A 1 117 ? 8.443 11.461 13.044 1.00 95.62 117 LEU A CA 1
ATOM 911 C C . LEU A 1 117 ? 8.717 10.922 11.632 1.00 95.62 117 LEU A C 1
ATOM 913 O O . LEU A 1 117 ? 9.691 11.324 10.997 1.00 95.62 117 LEU A O 1
ATOM 917 N N . GLY A 1 118 ? 7.828 10.074 11.111 1.00 95.69 118 GLY A N 1
ATOM 918 C CA . GLY A 1 118 ? 7.907 9.558 9.747 1.00 95.69 118 GLY A CA 1
ATOM 919 C C . GLY A 1 118 ? 7.860 10.654 8.682 1.00 95.69 118 GLY A C 1
ATOM 920 O O . GLY A 1 118 ? 8.656 10.622 7.748 1.00 95.69 118 GLY A O 1
ATOM 921 N N . LEU A 1 119 ? 6.997 11.662 8.841 1.00 95.69 119 LEU A N 1
ATOM 922 C CA . LEU A 1 119 ? 6.892 12.797 7.918 1.00 95.69 119 LEU A CA 1
ATOM 923 C C . LEU A 1 119 ? 8.191 13.607 7.861 1.00 95.69 119 LEU A C 1
ATOM 925 O O . LEU A 1 119 ? 8.710 13.861 6.774 1.00 95.69 119 LEU A O 1
ATOM 929 N N . VAL A 1 120 ? 8.747 13.965 9.023 1.00 96.38 120 VAL A N 1
ATOM 930 C CA . VAL A 1 120 ? 9.999 14.732 9.111 1.00 96.38 120 VAL A CA 1
ATOM 931 C C . VAL A 1 120 ? 11.159 13.944 8.500 1.00 96.38 120 VAL A C 1
ATOM 933 O O . VAL A 1 120 ? 11.883 14.470 7.654 1.00 96.38 120 VAL A O 1
ATOM 936 N N . LEU A 1 121 ? 11.307 12.665 8.862 1.00 96.56 121 LEU A N 1
ATOM 937 C CA . LEU A 1 121 ? 12.355 11.805 8.306 1.00 96.56 121 LEU A CA 1
ATOM 938 C C . LEU A 1 121 ? 12.192 11.598 6.794 1.00 96.56 121 LEU A C 1
ATOM 940 O O . LEU A 1 121 ? 13.189 11.526 6.078 1.00 96.56 121 LEU A O 1
ATOM 944 N N . CYS A 1 122 ? 10.957 11.541 6.292 1.00 95.88 122 CYS A N 1
ATOM 945 C CA . CYS A 1 122 ? 10.681 11.382 4.868 1.00 95.88 122 CYS A CA 1
ATOM 946 C C . CYS A 1 122 ? 11.081 12.633 4.075 1.00 95.88 122 CYS A C 1
ATOM 948 O O . CYS A 1 122 ? 11.716 12.515 3.027 1.00 95.88 122 CYS A O 1
ATOM 950 N N . ILE A 1 123 ? 10.792 13.830 4.596 1.00 96.31 123 ILE A N 1
ATOM 951 C CA . ILE A 1 123 ? 11.226 15.094 3.982 1.00 96.31 123 ILE A CA 1
ATOM 952 C C . ILE A 1 123 ? 12.758 15.168 3.952 1.00 96.31 123 ILE A C 1
ATOM 954 O O . ILE A 1 123 ? 13.334 15.448 2.903 1.00 96.31 123 ILE A O 1
ATOM 958 N N . VAL A 1 124 ? 13.430 14.839 5.060 1.00 96.81 124 VAL A N 1
ATOM 959 C CA . VAL A 1 124 ? 14.903 14.805 5.119 1.00 96.81 124 VAL A CA 1
ATOM 960 C C . VAL A 1 124 ? 15.473 13.798 4.116 1.00 96.81 124 VAL A C 1
ATOM 962 O O . VAL A 1 124 ? 16.356 14.144 3.333 1.00 96.81 124 VAL A O 1
ATOM 965 N N . GLY A 1 125 ? 14.943 12.572 4.082 1.00 96.00 125 GLY A N 1
ATOM 966 C CA . GLY A 1 125 ? 15.356 11.545 3.124 1.00 96.00 125 GLY A CA 1
ATOM 967 C C . GLY A 1 125 ? 15.166 11.981 1.671 1.00 96.00 125 GLY A C 1
ATOM 968 O O . GLY A 1 125 ? 16.049 11.757 0.845 1.00 96.00 125 GLY A O 1
ATOM 969 N N . THR A 1 126 ? 14.072 12.689 1.383 1.00 95.31 126 THR A N 1
ATOM 970 C CA . THR A 1 126 ? 13.782 13.241 0.055 1.00 95.31 126 THR A CA 1
ATOM 971 C C . THR A 1 126 ? 14.806 14.298 -0.350 1.00 95.31 126 THR A C 1
ATOM 973 O O . THR A 1 126 ? 15.322 14.264 -1.466 1.00 95.31 126 THR A O 1
ATOM 976 N N . VAL A 1 127 ? 15.153 15.217 0.558 1.00 96.00 127 VAL A N 1
ATOM 977 C CA . VAL A 1 127 ? 16.171 16.249 0.303 1.00 96.00 127 VAL A CA 1
ATOM 978 C C . VAL A 1 127 ? 17.529 15.610 0.017 1.00 96.00 127 VAL A C 1
ATOM 980 O O . VAL A 1 127 ? 18.182 15.979 -0.958 1.00 96.00 127 VAL A O 1
ATOM 983 N N . ILE A 1 128 ? 17.933 14.607 0.806 1.00 96.06 128 ILE A N 1
ATOM 984 C CA . ILE A 1 128 ? 19.184 13.868 0.576 1.00 96.06 128 ILE A CA 1
ATOM 985 C C . ILE A 1 128 ? 19.137 13.149 -0.781 1.00 96.06 128 ILE A C 1
ATOM 987 O O . ILE A 1 128 ? 20.118 13.184 -1.521 1.00 96.06 128 ILE A O 1
ATOM 991 N N . GLN A 1 129 ? 18.008 12.534 -1.146 1.00 94.00 129 GLN A N 1
ATOM 992 C CA . GLN A 1 129 ? 17.873 11.850 -2.433 1.00 94.00 129 GLN A CA 1
ATOM 993 C C . GLN A 1 129 ? 17.956 12.824 -3.618 1.00 94.00 129 GLN A C 1
ATOM 995 O O . GLN A 1 129 ? 18.678 12.562 -4.581 1.00 94.00 129 GLN A O 1
ATOM 1000 N N . ALA A 1 130 ? 17.258 13.958 -3.554 1.00 93.12 130 ALA A N 1
ATOM 1001 C CA . ALA A 1 130 ? 17.292 14.979 -4.600 1.00 93.12 130 ALA A CA 1
ATOM 1002 C C . ALA A 1 130 ? 18.681 15.635 -4.730 1.00 93.12 130 ALA A C 1
ATOM 1004 O O . ALA A 1 130 ? 19.110 15.978 -5.833 1.00 93.12 130 ALA A O 1
ATOM 1005 N N . ALA A 1 131 ? 19.408 15.760 -3.617 1.00 94.12 131 ALA A N 1
ATOM 1006 C CA . ALA A 1 131 ? 20.768 16.286 -3.564 1.00 94.12 131 ALA A CA 1
ATOM 1007 C C . ALA A 1 131 ? 21.859 15.217 -3.767 1.00 94.12 131 ALA A C 1
ATOM 1009 O O . ALA A 1 131 ? 23.038 15.522 -3.593 1.00 94.12 131 ALA A O 1
ATOM 1010 N N . ALA A 1 132 ? 21.506 13.977 -4.131 1.00 93.31 132 ALA A N 1
ATOM 1011 C CA . ALA A 1 132 ? 22.473 12.889 -4.215 1.00 93.31 132 ALA A CA 1
ATOM 1012 C C . ALA A 1 132 ? 23.600 13.191 -5.222 1.00 93.31 132 ALA A C 1
ATOM 1014 O O . ALA A 1 132 ? 23.350 13.503 -6.394 1.00 93.31 132 ALA A O 1
ATOM 1015 N N . VAL A 1 133 ? 24.846 13.077 -4.745 1.00 93.00 133 VAL A N 1
ATOM 1016 C CA . VAL A 1 133 ? 26.078 13.251 -5.543 1.00 93.00 133 VAL A CA 1
ATOM 1017 C C . VAL A 1 133 ? 26.851 11.952 -5.768 1.00 93.00 133 VAL A C 1
ATOM 1019 O O . VAL A 1 133 ? 27.764 11.904 -6.583 1.00 93.00 133 VAL A O 1
ATOM 1022 N N . SER A 1 134 ? 26.498 10.889 -5.046 1.00 91.94 134 SER A N 1
ATOM 1023 C CA . SER A 1 134 ? 27.137 9.580 -5.150 1.00 91.94 134 SER A CA 1
ATOM 1024 C C . SER A 1 134 ? 26.108 8.463 -5.025 1.00 91.94 134 SER A C 1
ATOM 1026 O O . SER A 1 134 ? 25.032 8.641 -4.446 1.00 91.94 134 SER A O 1
ATOM 1028 N N . TYR A 1 135 ? 26.449 7.281 -5.539 1.00 89.88 135 TYR A N 1
ATOM 1029 C CA . TYR A 1 135 ? 25.601 6.096 -5.412 1.00 89.88 135 TYR A CA 1
ATOM 1030 C C . TYR A 1 135 ? 25.345 5.720 -3.941 1.00 89.88 135 TYR A C 1
ATOM 1032 O O . TYR A 1 135 ? 24.228 5.363 -3.581 1.00 89.88 135 TYR A O 1
ATOM 1040 N N . GLY A 1 136 ? 26.345 5.871 -3.063 1.00 92.50 136 GLY A N 1
ATOM 1041 C CA . GLY A 1 136 ? 26.187 5.621 -1.626 1.00 92.50 136 GLY A CA 1
ATOM 1042 C C . GLY A 1 136 ? 25.175 6.561 -0.962 1.00 92.50 136 GLY A C 1
ATOM 1043 O O . GLY A 1 136 ? 24.348 6.111 -0.173 1.00 92.50 136 GLY A O 1
ATOM 1044 N N . MET A 1 137 ? 25.174 7.845 -1.336 1.00 95.00 137 MET A N 1
ATOM 1045 C CA . MET A 1 137 ? 24.193 8.824 -0.851 1.00 95.00 137 MET A CA 1
ATOM 1046 C C . MET A 1 137 ? 22.771 8.498 -1.335 1.00 95.00 137 MET A C 1
ATOM 1048 O O . MET A 1 137 ? 21.809 8.623 -0.573 1.00 95.00 137 MET A O 1
ATOM 1052 N N . LEU A 1 138 ? 22.632 8.007 -2.572 1.00 91.81 138 LEU A N 1
ATOM 1053 C CA . LEU A 1 138 ? 21.358 7.498 -3.085 1.00 91.81 138 LEU A CA 1
ATOM 1054 C C . LEU A 1 138 ? 20.890 6.264 -2.293 1.00 91.81 138 LEU A C 1
ATOM 1056 O O . LEU A 1 138 ? 19.750 6.215 -1.850 1.00 91.81 138 LEU A O 1
ATOM 1060 N N . VAL A 1 139 ? 21.761 5.285 -2.044 1.00 93.38 139 VAL A N 1
ATOM 1061 C CA . VAL A 1 139 ? 21.408 4.083 -1.263 1.00 93.38 139 VAL A CA 1
ATOM 1062 C C . VAL A 1 139 ? 21.008 4.439 0.174 1.00 93.38 139 VAL A C 1
ATOM 1064 O O . VAL A 1 139 ? 20.000 3.937 0.672 1.00 93.38 139 VAL A O 1
ATOM 1067 N N . PHE A 1 140 ? 21.750 5.334 0.831 1.00 95.62 140 PHE A N 1
ATOM 1068 C CA . PHE A 1 140 ? 21.444 5.773 2.193 1.00 95.62 140 PHE A CA 1
ATOM 1069 C C . PHE A 1 140 ? 20.119 6.541 2.278 1.00 95.62 140 PHE A C 1
ATOM 1071 O O . PHE A 1 140 ? 19.297 6.249 3.146 1.00 95.62 140 PHE A O 1
ATOM 1078 N N . SER A 1 141 ? 19.871 7.483 1.361 1.00 95.44 141 SER A N 1
ATOM 1079 C CA . SER A 1 141 ? 18.587 8.200 1.323 1.00 95.44 141 SER A CA 1
ATOM 1080 C C . SER A 1 141 ? 17.411 7.249 1.114 1.00 95.44 141 SER A C 1
ATOM 1082 O O . SER A 1 141 ? 16.398 7.381 1.796 1.00 95.44 141 SER A O 1
ATOM 1084 N N . ARG A 1 142 ? 17.564 6.225 0.266 1.00 93.19 142 ARG A N 1
ATOM 1085 C CA . ARG A 1 142 ? 16.545 5.185 0.054 1.00 93.19 142 ARG A CA 1
ATOM 1086 C C . ARG A 1 142 ? 16.289 4.350 1.305 1.00 93.19 142 ARG A C 1
ATOM 1088 O O . ARG A 1 142 ? 15.130 4.088 1.617 1.00 93.19 142 ARG A O 1
ATOM 1095 N N . TYR A 1 143 ? 17.332 3.972 2.045 1.00 95.81 143 TYR A N 1
ATOM 1096 C CA . TYR A 1 143 ? 17.173 3.325 3.351 1.00 95.81 143 TYR A CA 1
ATOM 1097 C C . TYR A 1 143 ? 16.380 4.211 4.323 1.00 95.81 143 TYR A C 1
ATOM 1099 O O . TYR A 1 143 ? 15.414 3.752 4.933 1.00 95.81 143 TYR A O 1
ATOM 1107 N N . LEU A 1 144 ? 16.757 5.491 4.432 1.00 96.56 144 LEU A N 1
ATOM 1108 C CA . LEU A 1 144 ? 16.119 6.448 5.335 1.00 96.56 144 LEU A CA 1
ATOM 1109 C C . LEU A 1 144 ? 14.647 6.690 4.973 1.00 96.56 144 LEU A C 1
ATOM 1111 O O . LEU A 1 144 ? 13.797 6.682 5.858 1.00 96.56 144 LEU A O 1
ATOM 1115 N N . LEU A 1 145 ? 14.333 6.845 3.686 1.00 95.31 145 LEU A N 1
ATOM 1116 C CA . LEU A 1 145 ? 12.960 6.946 3.179 1.00 95.31 145 LEU A CA 1
ATOM 1117 C C . LEU A 1 145 ? 12.150 5.680 3.471 1.00 95.31 145 LEU A C 1
ATOM 1119 O O . LEU A 1 145 ? 10.989 5.753 3.877 1.00 95.31 145 LEU A O 1
ATOM 1123 N N . GLY A 1 146 ? 12.778 4.514 3.335 1.00 94.75 146 GLY A N 1
ATOM 1124 C CA . GLY A 1 146 ? 12.213 3.235 3.743 1.00 94.75 146 GLY A CA 1
ATOM 1125 C C . GLY A 1 146 ? 11.804 3.225 5.211 1.00 94.75 146 GLY A C 1
ATOM 1126 O O . GLY A 1 146 ? 10.641 2.997 5.542 1.00 94.75 146 GLY A O 1
ATOM 1127 N N . ALA A 1 147 ? 12.743 3.552 6.096 1.00 95.56 147 ALA A N 1
ATOM 1128 C CA . ALA A 1 147 ? 12.481 3.644 7.527 1.00 95.56 147 ALA A CA 1
ATOM 1129 C C . ALA A 1 147 ? 11.383 4.676 7.840 1.00 95.56 147 ALA A C 1
ATOM 1131 O O . ALA A 1 147 ? 10.412 4.360 8.525 1.00 95.56 147 ALA A O 1
ATOM 1132 N N . ALA A 1 148 ? 11.477 5.880 7.272 1.00 95.69 148 ALA A N 1
ATOM 1133 C CA . ALA A 1 148 ? 10.515 6.962 7.462 1.00 95.69 148 ALA A CA 1
ATOM 1134 C C . ALA A 1 148 ? 9.089 6.574 7.041 1.00 95.69 148 ALA A C 1
ATOM 1136 O O . ALA A 1 148 ? 8.120 6.850 7.747 1.00 95.69 148 ALA A O 1
ATOM 1137 N N . THR A 1 149 ? 8.945 5.886 5.908 1.00 94.25 149 THR A N 1
ATOM 1138 C CA . THR A 1 149 ? 7.633 5.444 5.423 1.00 94.25 149 THR A CA 1
ATOM 1139 C C . THR A 1 149 ? 7.029 4.328 6.268 1.00 94.25 149 THR A C 1
ATOM 1141 O O . THR A 1 149 ? 5.806 4.226 6.306 1.00 94.25 149 THR A O 1
ATOM 1144 N N . ALA A 1 150 ? 7.815 3.538 7.009 1.00 93.75 150 ALA A N 1
ATOM 1145 C CA . ALA A 1 150 ? 7.266 2.593 7.987 1.00 93.75 150 ALA A CA 1
ATOM 1146 C C . ALA A 1 150 ? 6.598 3.302 9.179 1.00 93.75 150 ALA A C 1
ATOM 1148 O O . ALA A 1 150 ? 5.517 2.882 9.592 1.00 93.75 150 ALA A O 1
ATOM 1149 N N . PHE A 1 151 ? 7.181 4.410 9.662 1.00 94.50 151 PHE A N 1
ATOM 1150 C CA . PHE A 1 151 ? 6.601 5.264 10.715 1.00 94.50 151 PHE A CA 1
ATOM 1151 C C . PHE A 1 151 ? 5.256 5.885 10.325 1.00 94.50 151 PHE A C 1
ATOM 1153 O O . PHE A 1 151 ? 4.475 6.256 11.195 1.00 94.50 151 PHE A O 1
ATOM 1160 N N . MET A 1 152 ? 4.968 5.968 9.028 1.00 93.81 152 MET A N 1
ATOM 1161 C CA . MET A 1 152 ? 3.676 6.408 8.508 1.00 93.81 152 MET A CA 1
ATOM 1162 C C . MET A 1 152 ? 2.750 5.223 8.200 1.00 93.81 152 MET A C 1
ATOM 1164 O O . MET A 1 152 ? 1.562 5.266 8.515 1.00 93.81 152 MET A O 1
ATOM 1168 N N . ALA A 1 153 ? 3.276 4.149 7.604 1.00 90.44 153 ALA A N 1
ATOM 1169 C CA . ALA A 1 153 ? 2.471 3.076 7.021 1.00 90.44 153 ALA A CA 1
ATOM 1170 C C . ALA A 1 153 ? 1.769 2.163 8.035 1.00 90.44 153 ALA A C 1
ATOM 1172 O O . ALA A 1 153 ? 0.702 1.634 7.736 1.00 90.44 153 ALA A O 1
ATOM 1173 N N . GLN A 1 154 ? 2.361 1.955 9.213 1.00 89.38 154 GLN A N 1
ATOM 1174 C CA . GLN A 1 154 ? 1.768 1.112 10.255 1.00 89.38 154 GLN A CA 1
ATOM 1175 C C . GLN A 1 154 ? 0.682 1.848 11.072 1.00 89.38 154 GLN A C 1
ATOM 1177 O O . GLN A 1 154 ? -0.427 1.317 11.161 1.00 89.38 154 GLN A O 1
ATOM 1182 N N . PRO A 1 155 ? 0.915 3.067 11.610 1.00 91.06 155 PRO A N 1
ATOM 1183 C CA . PRO A 1 155 ? -0.075 3.735 12.462 1.00 91.06 155 PRO A CA 1
ATOM 1184 C C . PRO A 1 155 ? -1.229 4.390 11.693 1.00 91.06 155 PRO A C 1
ATOM 1186 O O . PRO A 1 155 ? -2.325 4.501 12.238 1.00 91.06 155 PRO A O 1
ATOM 1189 N N . SER A 1 156 ? -1.029 4.811 10.439 1.00 92.94 156 SER A N 1
ATOM 1190 C CA . SER A 1 156 ? -2.065 5.506 9.654 1.00 92.94 156 SER A CA 1
ATOM 1191 C C . SER A 1 156 ? -3.366 4.714 9.461 1.00 92.94 156 SER A C 1
ATOM 1193 O O . SER A 1 156 ? -4.422 5.264 9.772 1.00 92.94 156 SER A O 1
ATOM 1195 N N . PRO A 1 157 ? -3.356 3.447 8.996 1.00 89.25 157 PRO A N 1
ATOM 1196 C CA . PRO A 1 157 ? -4.595 2.681 8.832 1.00 89.25 157 PRO A CA 1
AT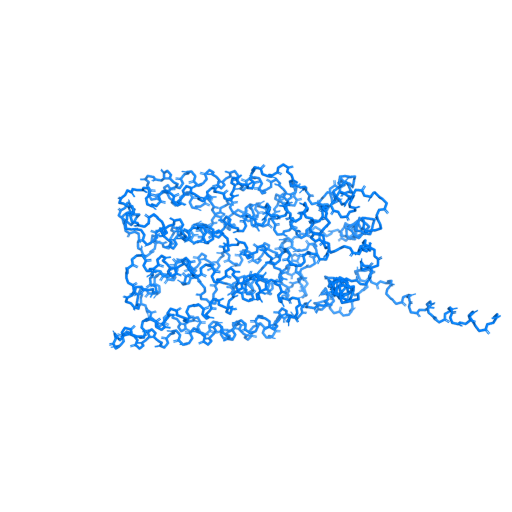OM 1197 C C . PRO A 1 157 ? -5.299 2.392 10.170 1.00 89.25 157 PRO A C 1
ATOM 1199 O O . PRO A 1 157 ? -6.530 2.346 10.216 1.00 89.25 157 PRO A O 1
ATOM 1202 N N . LEU A 1 158 ? -4.543 2.250 11.267 1.00 87.06 158 LEU A N 1
ATOM 1203 C CA . LEU A 1 158 ? -5.104 2.102 12.614 1.00 87.06 158 LEU A CA 1
ATOM 1204 C C . LEU A 1 158 ? -5.801 3.391 13.054 1.00 87.06 158 LEU A C 1
ATOM 1206 O O . LEU A 1 158 ? -6.962 3.353 13.445 1.00 87.06 158 LEU A O 1
ATOM 1210 N N . LEU A 1 159 ? -5.132 4.536 12.898 1.00 91.62 159 LEU A N 1
ATOM 1211 C CA . LEU A 1 159 ? -5.691 5.843 13.232 1.00 91.62 159 LEU A CA 1
ATOM 1212 C C . LEU A 1 159 ? -6.947 6.154 12.407 1.00 91.62 159 LEU A C 1
ATOM 1214 O O . LEU A 1 159 ? -7.924 6.653 12.955 1.00 91.62 159 LEU A O 1
ATOM 1218 N N . ILE A 1 160 ? -6.955 5.808 11.114 1.00 91.31 160 ILE A N 1
ATOM 1219 C CA . ILE A 1 160 ? -8.142 5.930 10.256 1.00 91.31 160 ILE A CA 1
ATOM 1220 C C . ILE A 1 160 ? -9.288 5.083 10.805 1.00 91.31 160 ILE A C 1
ATOM 1222 O O . ILE A 1 160 ? -10.392 5.586 10.966 1.00 91.31 160 ILE A O 1
ATOM 1226 N N . THR A 1 161 ? -9.028 3.816 11.127 1.00 85.44 161 THR A N 1
ATOM 1227 C CA . THR A 1 161 ? -10.065 2.892 11.611 1.00 85.44 161 THR A CA 1
ATOM 1228 C C . THR A 1 161 ? -10.631 3.324 12.970 1.00 85.44 161 THR A C 1
ATOM 1230 O O . THR A 1 161 ? -11.824 3.163 13.216 1.00 85.44 161 THR A O 1
ATOM 1233 N N . GLU A 1 162 ? -9.789 3.886 13.839 1.00 87.94 162 GLU A N 1
ATOM 1234 C CA . GLU A 1 162 ? -10.143 4.318 15.198 1.00 87.94 162 GLU A CA 1
ATOM 1235 C C . GLU A 1 162 ? -10.834 5.696 15.244 1.00 87.94 162 GLU A C 1
ATOM 1237 O O . GLU A 1 162 ? -11.510 5.992 16.225 1.00 87.94 162 GLU A O 1
ATOM 1242 N N . LEU A 1 163 ? -10.691 6.524 14.200 1.00 91.44 163 LEU A N 1
ATOM 1243 C CA . LEU A 1 163 ? -11.334 7.843 14.074 1.00 91.44 163 LEU A CA 1
ATOM 1244 C C . LEU A 1 163 ? -12.506 7.878 13.090 1.00 91.44 163 LEU A C 1
ATOM 1246 O O . LEU A 1 163 ? -13.257 8.849 13.067 1.00 91.44 163 LEU A O 1
ATOM 1250 N N . ALA A 1 164 ? -12.617 6.893 12.203 1.00 88.81 164 ALA A N 1
ATOM 1251 C CA . ALA A 1 164 ? -13.664 6.886 11.200 1.00 88.81 164 ALA A CA 1
ATOM 1252 C C . ALA A 1 164 ? -15.039 6.712 11.841 1.00 88.81 164 ALA A C 1
ATOM 1254 O O . ALA A 1 164 ? -15.251 5.815 12.664 1.00 88.81 164 ALA A O 1
ATOM 1255 N N . PHE A 1 165 ? -15.989 7.511 11.352 1.00 87.00 165 PHE A N 1
ATOM 1256 C CA . PHE A 1 165 ? -17.392 7.361 11.705 1.00 87.00 165 PHE A CA 1
ATOM 1257 C C . PHE A 1 165 ? -17.855 5.923 11.403 1.00 87.00 165 PHE A C 1
ATOM 1259 O O . PHE A 1 165 ? -17.504 5.403 10.333 1.00 87.00 165 PHE A O 1
ATOM 1266 N N . PRO A 1 166 ? -18.640 5.269 12.280 1.00 81.19 166 PRO A N 1
ATOM 1267 C CA . PRO A 1 166 ? -18.849 3.823 12.204 1.00 81.19 166 PRO A CA 1
ATOM 1268 C C . PRO A 1 166 ? -19.347 3.301 10.848 1.00 81.19 166 PRO A C 1
ATOM 1270 O O . PRO A 1 166 ? -18.800 2.331 10.331 1.00 81.19 166 PRO A O 1
ATOM 1273 N N . THR A 1 167 ? -20.293 3.991 10.202 1.00 79.12 167 THR A N 1
ATOM 1274 C CA . THR A 1 167 ? -20.834 3.594 8.883 1.00 79.12 167 THR A CA 1
ATOM 1275 C C . THR A 1 167 ? -19.861 3.810 7.715 1.00 79.12 167 THR A C 1
ATOM 1277 O O . THR A 1 167 ? -20.059 3.280 6.621 1.00 79.12 167 THR A O 1
ATOM 1280 N N . HIS A 1 168 ? -18.811 4.614 7.903 1.00 82.69 168 HIS A N 1
ATOM 1281 C CA . HIS A 1 168 ? -17.805 4.914 6.879 1.00 82.69 168 HIS A CA 1
ATOM 1282 C C . HIS A 1 168 ? -16.514 4.108 7.061 1.00 82.69 168 HIS A C 1
ATOM 1284 O O . HIS A 1 168 ? -15.720 4.023 6.121 1.00 82.69 168 HIS A O 1
ATOM 1290 N N . ARG A 1 169 ? -16.310 3.515 8.246 1.00 80.94 169 ARG A N 1
ATOM 1291 C CA . ARG A 1 169 ? -15.068 2.863 8.683 1.00 80.94 169 ARG A CA 1
ATOM 1292 C C . ARG A 1 169 ? -14.519 1.867 7.661 1.00 80.94 169 ARG A C 1
ATOM 1294 O O . ARG A 1 169 ? -13.388 2.031 7.220 1.00 80.94 169 ARG A O 1
ATOM 1301 N N . GLY A 1 170 ? -15.322 0.896 7.221 1.00 73.00 170 GLY A N 1
ATOM 1302 C CA . GLY A 1 170 ? -14.874 -0.119 6.256 1.00 73.00 170 GLY A CA 1
ATOM 1303 C C . GLY A 1 170 ? -14.369 0.487 4.940 1.00 73.00 170 GLY A C 1
ATOM 1304 O O . GLY A 1 170 ? -13.269 0.176 4.481 1.00 73.00 170 GLY A O 1
ATOM 1305 N N . LYS A 1 171 ? -15.127 1.439 4.380 1.00 79.00 171 LYS A N 1
ATOM 1306 C CA . LYS A 1 171 ? -14.797 2.100 3.108 1.00 79.00 171 LYS A CA 1
ATOM 1307 C C . LYS A 1 171 ? -13.527 2.934 3.212 1.00 79.00 171 LYS A C 1
ATOM 1309 O O . LYS A 1 171 ? -12.660 2.833 2.350 1.00 79.00 171 LYS A O 1
ATOM 1314 N N . ILE A 1 172 ? -13.393 3.754 4.255 1.00 83.81 172 ILE A N 1
ATOM 1315 C CA . ILE A 1 172 ? -12.233 4.644 4.383 1.00 83.81 172 ILE A CA 1
ATOM 1316 C C . ILE A 1 172 ? -10.950 3.885 4.740 1.00 83.81 172 ILE A C 1
ATOM 1318 O O . ILE A 1 172 ? -9.879 4.235 4.245 1.00 83.81 172 ILE A O 1
ATOM 1322 N N . THR A 1 173 ? -11.054 2.792 5.499 1.00 81.50 173 THR A N 1
ATOM 1323 C CA . THR A 1 173 ? -9.921 1.894 5.747 1.00 81.50 173 THR A CA 1
ATOM 1324 C C . THR A 1 173 ? -9.485 1.181 4.463 1.00 81.50 173 THR A C 1
ATOM 1326 O O . THR A 1 173 ? -8.288 1.116 4.190 1.00 81.50 173 THR A O 1
ATOM 1329 N N . ALA A 1 174 ? -10.415 0.726 3.614 1.00 79.81 174 ALA A N 1
ATOM 1330 C CA . ALA A 1 174 ? -10.083 0.147 2.305 1.00 79.81 174 ALA A CA 1
ATOM 1331 C C . ALA A 1 174 ? -9.483 1.178 1.323 1.00 79.81 174 ALA A C 1
ATOM 1333 O O . ALA A 1 174 ? -8.604 0.858 0.516 1.00 79.81 174 ALA A O 1
ATOM 1334 N N . LEU A 1 175 ? -9.900 2.446 1.415 1.00 86.38 175 LEU A N 1
ATOM 1335 C CA . LEU A 1 175 ? -9.319 3.535 0.625 1.00 86.38 175 LEU A CA 1
ATOM 1336 C C . LEU A 1 175 ? -7.848 3.805 0.972 1.00 86.38 175 LEU A C 1
ATOM 1338 O O . LEU A 1 175 ? -7.129 4.316 0.115 1.00 86.38 175 LEU A O 1
ATOM 1342 N N . TYR A 1 176 ? -7.365 3.416 2.158 1.00 89.56 176 TYR A N 1
ATOM 1343 C CA . TYR A 1 176 ? -5.974 3.638 2.563 1.00 89.56 176 TYR A CA 1
ATOM 1344 C C . TYR A 1 176 ? -4.967 3.121 1.543 1.00 89.56 176 TYR A C 1
ATOM 1346 O O . TYR A 1 176 ? -4.193 3.900 0.989 1.00 89.56 176 TYR A O 1
ATOM 1354 N N . GLN A 1 177 ? -4.987 1.827 1.230 1.00 89.19 177 GLN A N 1
ATOM 1355 C CA . GLN A 1 177 ? -4.009 1.284 0.289 1.00 89.19 177 GLN A CA 1
ATOM 1356 C C . GLN A 1 177 ? -4.280 1.744 -1.149 1.00 89.19 177 GLN A C 1
ATOM 1358 O O . GLN A 1 177 ? -3.360 1.844 -1.952 1.00 89.19 177 GLN A O 1
ATOM 1363 N N . THR A 1 178 ? -5.515 2.132 -1.459 1.00 88.38 178 THR A N 1
ATOM 1364 C CA . THR A 1 178 ? -5.881 2.682 -2.768 1.00 88.38 178 THR A CA 1
ATOM 1365 C C . THR A 1 178 ? -5.200 4.029 -3.051 1.00 88.38 178 THR A C 1
ATOM 1367 O O . THR A 1 178 ? -4.826 4.315 -4.190 1.00 88.38 178 THR A O 1
ATOM 1370 N N . PHE A 1 179 ? -4.951 4.837 -2.012 1.00 91.69 179 PHE A N 1
ATOM 1371 C CA . PHE A 1 179 ? -4.222 6.108 -2.129 1.00 91.69 179 PHE A CA 1
ATOM 1372 C C . PHE A 1 179 ? -2.759 5.939 -2.558 1.00 91.69 179 PHE A C 1
ATOM 1374 O O . PHE A 1 179 ? -2.155 6.909 -3.018 1.00 91.69 179 PHE A O 1
ATOM 1381 N N . PHE A 1 180 ? -2.206 4.722 -2.512 1.00 92.25 180 PHE A N 1
ATOM 1382 C CA . PHE A 1 180 ? -0.924 4.398 -3.136 1.00 92.25 180 PHE A CA 1
ATOM 1383 C C . PHE A 1 180 ? -0.895 4.864 -4.599 1.00 92.25 180 PHE A C 1
ATOM 1385 O O . PHE A 1 180 ? 0.055 5.516 -5.033 1.00 92.25 180 PHE A O 1
ATOM 1392 N N . TYR A 1 181 ? -1.973 4.631 -5.353 1.00 92.88 181 TYR A N 1
ATOM 1393 C CA . TYR A 1 181 ? -2.019 5.035 -6.755 1.00 92.88 181 TYR A CA 1
ATOM 1394 C C . TYR A 1 181 ? -2.050 6.549 -6.950 1.00 92.88 181 TYR A C 1
ATOM 1396 O O . TYR A 1 181 ? -1.516 7.032 -7.940 1.00 92.88 181 TYR A O 1
ATOM 1404 N N . PHE A 1 182 ? -2.553 7.322 -5.987 1.00 93.19 182 PHE A N 1
ATOM 1405 C CA . PHE A 1 182 ? -2.478 8.786 -6.038 1.00 93.19 182 PHE A CA 1
ATOM 1406 C C . PHE A 1 182 ? -1.021 9.271 -6.085 1.00 93.19 182 PHE A C 1
ATOM 1408 O O . PHE A 1 182 ? -0.656 10.132 -6.888 1.00 93.19 182 PHE A O 1
ATOM 1415 N N . GLY A 1 183 ? -0.169 8.649 -5.267 1.00 93.56 183 GLY A N 1
ATOM 1416 C CA . GLY A 1 183 ? 1.274 8.857 -5.302 1.00 93.56 183 GLY A CA 1
ATOM 1417 C C . GLY A 1 183 ? 1.922 8.366 -6.587 1.00 93.56 183 GLY A C 1
ATOM 1418 O O . GLY A 1 183 ? 2.734 9.072 -7.189 1.00 93.56 183 GLY A O 1
ATOM 1419 N N . ALA A 1 184 ? 1.543 7.165 -7.023 1.00 92.50 184 ALA A N 1
ATOM 1420 C CA . ALA A 1 184 ? 2.108 6.543 -8.211 1.00 92.50 184 ALA A CA 1
ATOM 1421 C C . ALA A 1 184 ? 1.801 7.333 -9.494 1.00 92.50 184 ALA A C 1
ATOM 1423 O O . ALA A 1 184 ? 2.691 7.473 -10.334 1.00 92.50 184 ALA A O 1
ATOM 1424 N N . ILE A 1 185 ? 0.587 7.889 -9.612 1.00 93.94 185 ILE A N 1
ATOM 1425 C CA . ILE A 1 185 ? 0.162 8.793 -10.689 1.00 93.94 185 ILE A CA 1
ATOM 1426 C C . ILE A 1 185 ? 1.046 10.037 -10.684 1.00 93.94 185 ILE A C 1
ATOM 1428 O O . ILE A 1 185 ? 1.671 10.332 -11.700 1.00 93.94 185 ILE A O 1
ATOM 1432 N N . LEU A 1 186 ? 1.149 10.743 -9.550 1.00 94.00 186 LEU A N 1
ATOM 1433 C CA . LEU A 1 186 ? 1.953 11.966 -9.482 1.00 94.00 186 LEU A CA 1
ATOM 1434 C C . LEU A 1 186 ? 3.404 11.698 -9.903 1.00 94.00 186 LEU A C 1
ATOM 1436 O O . LEU A 1 186 ? 3.968 12.457 -10.685 1.00 94.00 186 LEU A O 1
ATOM 1440 N N . SER A 1 187 ? 3.978 10.586 -9.445 1.00 92.50 187 SER A N 1
ATOM 1441 C CA . SER A 1 187 ? 5.337 10.184 -9.800 1.00 92.50 187 SER A CA 1
ATOM 1442 C C . SER A 1 187 ? 5.505 9.858 -11.291 1.00 92.50 187 SER A C 1
ATOM 1444 O O . SER A 1 187 ? 6.434 10.354 -11.939 1.00 92.50 187 SER A O 1
ATOM 1446 N N . ALA A 1 188 ? 4.594 9.061 -11.861 1.00 90.88 188 ALA A N 1
ATOM 1447 C CA . ALA A 1 188 ? 4.645 8.664 -13.266 1.00 90.88 188 ALA A CA 1
ATOM 1448 C C . ALA A 1 188 ? 4.510 9.874 -14.204 1.00 90.88 188 ALA A C 1
ATOM 1450 O O . ALA A 1 188 ? 5.287 10.012 -15.149 1.00 90.88 188 ALA A O 1
ATOM 1451 N N . TRP A 1 189 ? 3.582 10.788 -13.909 1.00 91.88 189 TRP A N 1
ATOM 1452 C CA . TRP A 1 189 ? 3.343 11.980 -14.726 1.00 91.88 189 TRP A CA 1
ATOM 1453 C C . TRP A 1 189 ? 4.410 13.058 -14.547 1.00 91.88 189 TRP A C 1
ATOM 1455 O O . TRP A 1 189 ? 4.809 13.680 -15.531 1.00 91.88 189 TRP A O 1
ATOM 1465 N N . ALA A 1 190 ? 4.941 13.238 -13.334 1.00 91.06 190 ALA A N 1
ATOM 1466 C CA . ALA A 1 190 ? 6.093 14.109 -13.119 1.00 91.06 190 ALA A CA 1
ATOM 1467 C C . ALA A 1 190 ? 7.296 13.631 -13.938 1.00 91.06 190 ALA A C 1
ATOM 1469 O O . ALA A 1 190 ? 7.938 14.424 -14.620 1.00 91.06 190 ALA A O 1
ATOM 1470 N N . SER A 1 191 ? 7.548 12.323 -13.942 1.00 86.56 191 SER A N 1
ATOM 1471 C CA . SER A 1 191 ? 8.650 11.739 -14.703 1.00 86.56 191 SER A CA 1
ATOM 1472 C C . SER A 1 191 ? 8.421 11.780 -16.212 1.00 86.56 191 SER A C 1
ATOM 1474 O O . SER A 1 191 ? 9.364 11.992 -16.968 1.00 86.56 191 SER A O 1
ATOM 1476 N N . PHE A 1 192 ? 7.174 11.620 -16.668 1.00 87.75 192 PHE A N 1
ATOM 1477 C CA . PHE A 1 192 ? 6.811 11.829 -18.070 1.00 87.75 192 PHE A CA 1
ATOM 1478 C C . PHE A 1 192 ? 7.106 13.269 -18.510 1.00 87.75 192 PHE A C 1
ATOM 1480 O O . PHE A 1 192 ? 7.716 13.477 -19.555 1.00 87.75 192 PHE A O 1
ATOM 1487 N N . GLY A 1 193 ? 6.752 14.261 -17.687 1.00 87.44 193 GLY A N 1
ATOM 1488 C CA . GLY A 1 193 ? 7.053 15.668 -17.958 1.00 87.44 193 GLY A CA 1
ATOM 1489 C C . GLY A 1 193 ? 8.552 15.976 -17.988 1.00 87.44 193 GLY A C 1
ATOM 1490 O O . GLY A 1 193 ? 8.985 16.858 -18.728 1.00 87.44 193 GLY A O 1
ATOM 1491 N N . THR A 1 194 ? 9.362 15.235 -17.225 1.00 87.81 194 THR A N 1
ATOM 1492 C CA . THR A 1 194 ? 10.807 15.473 -17.133 1.00 87.81 194 THR A CA 1
ATOM 1493 C C . THR A 1 194 ? 11.669 14.582 -18.027 1.00 87.81 194 THR A C 1
ATOM 1495 O O . THR A 1 194 ? 12.872 14.821 -18.126 1.00 87.81 194 THR A O 1
ATOM 1498 N N . VAL A 1 195 ? 11.092 13.596 -18.726 1.00 81.44 195 VAL A N 1
ATOM 1499 C CA . VAL A 1 195 ? 11.842 12.595 -19.512 1.00 81.44 195 VAL A CA 1
ATOM 1500 C C . VAL A 1 195 ? 12.680 13.206 -20.645 1.00 81.44 195 VAL A C 1
ATOM 1502 O O . VAL A 1 195 ? 13.704 12.643 -21.028 1.00 81.44 195 VAL A O 1
ATOM 1505 N N . HIS A 1 196 ? 12.268 14.367 -21.162 1.00 83.12 196 HIS A N 1
ATOM 1506 C CA . HIS A 1 196 ? 12.936 15.077 -22.257 1.00 83.12 196 HIS A CA 1
ATOM 1507 C C . HIS A 1 196 ? 13.985 16.100 -21.789 1.00 83.12 196 HIS A C 1
ATOM 1509 O O . HIS A 1 196 ? 14.665 16.701 -22.620 1.00 83.12 196 HIS A O 1
ATOM 1515 N N . LEU A 1 197 ? 14.142 16.307 -20.477 1.00 85.69 197 LEU A N 1
ATOM 1516 C CA . LEU A 1 197 ? 15.178 17.191 -19.947 1.00 85.69 197 LEU A CA 1
ATOM 1517 C C . LEU A 1 197 ? 16.555 16.535 -20.102 1.00 85.69 197 LEU A C 1
ATOM 1519 O O . LEU A 1 197 ? 16.798 15.425 -19.635 1.00 85.69 197 LEU A O 1
ATOM 1523 N N . SER A 1 198 ? 17.494 17.266 -20.698 1.00 80.94 198 SER A N 1
ATOM 1524 C CA . SER A 1 198 ? 18.900 16.855 -20.812 1.00 80.94 198 SER A CA 1
ATOM 1525 C C . SER A 1 198 ? 19.713 17.106 -19.533 1.00 80.94 198 SER A C 1
ATOM 1527 O O . SER A 1 198 ? 20.829 16.611 -19.397 1.00 80.94 198 SER A O 1
ATOM 1529 N N . SER A 1 199 ? 19.164 17.862 -18.578 1.00 89.12 199 SER A N 1
ATOM 1530 C CA . SER A 1 199 ? 19.810 18.193 -17.303 1.00 89.12 199 SER A CA 1
ATOM 1531 C C . SER A 1 199 ? 19.600 17.106 -16.238 1.00 89.12 199 SER A C 1
ATOM 1533 O O . SER A 1 199 ? 18.641 16.337 -16.288 1.00 89.12 199 SER A O 1
ATOM 1535 N N . ASN A 1 200 ? 20.434 17.107 -15.190 1.00 87.25 200 ASN A N 1
ATOM 1536 C CA . ASN A 1 200 ? 20.238 16.284 -13.985 1.00 87.25 200 ASN A CA 1
ATOM 1537 C C . ASN A 1 200 ? 18.891 16.558 -13.287 1.00 87.25 200 ASN A C 1
ATOM 1539 O O . ASN A 1 200 ? 18.394 15.718 -12.536 1.00 87.25 200 ASN A O 1
ATOM 1543 N N . TRP A 1 201 ? 18.257 17.699 -13.575 1.00 88.88 201 TRP A N 1
ATOM 1544 C CA . TRP A 1 201 ? 16.886 17.992 -13.155 1.00 88.88 201 TRP A CA 1
ATOM 1545 C C . TRP A 1 201 ? 15.844 17.005 -13.688 1.00 88.88 201 TRP A C 1
ATOM 1547 O O . TRP A 1 201 ? 14.790 16.881 -13.069 1.00 88.88 201 TRP A O 1
ATOM 1557 N N . ALA A 1 202 ? 16.153 16.243 -14.744 1.00 87.75 202 ALA A N 1
ATOM 1558 C CA . ALA A 1 202 ? 15.280 15.191 -15.253 1.00 87.75 202 ALA A CA 1
ATOM 1559 C C . ALA A 1 202 ? 14.886 14.181 -14.163 1.00 87.75 202 ALA A C 1
ATOM 1561 O O . ALA A 1 202 ? 13.719 13.811 -14.063 1.00 87.75 202 ALA A O 1
ATOM 1562 N N . TRP A 1 203 ? 15.844 13.776 -13.317 1.00 88.31 203 TRP A N 1
ATOM 1563 C CA . TRP A 1 203 ? 15.618 12.828 -12.220 1.00 88.31 203 TRP A CA 1
ATOM 1564 C C . TRP A 1 203 ? 15.583 13.493 -10.838 1.00 88.31 203 TRP A C 1
ATOM 1566 O O . TRP A 1 203 ? 14.874 13.007 -9.956 1.00 88.31 203 TRP A O 1
ATOM 1576 N N . ARG A 1 204 ? 16.292 14.619 -10.645 1.00 91.56 204 ARG A N 1
ATOM 1577 C CA . ARG A 1 204 ? 16.256 15.382 -9.383 1.00 91.56 204 ARG A CA 1
ATOM 1578 C C . ARG A 1 204 ? 14.920 16.084 -9.155 1.00 91.56 204 ARG A C 1
ATOM 1580 O O . ARG A 1 204 ? 14.491 16.176 -8.013 1.00 91.56 204 ARG A O 1
ATOM 1587 N N . GLY A 1 205 ? 14.250 16.542 -10.216 1.00 91.56 205 GLY A N 1
ATOM 1588 C CA . GLY A 1 205 ? 12.927 17.167 -10.134 1.00 91.56 205 GLY A CA 1
ATOM 1589 C C . GLY A 1 205 ? 11.868 16.213 -9.569 1.00 91.56 205 GLY A C 1
ATOM 1590 O O . GLY A 1 205 ? 11.303 16.510 -8.516 1.00 91.56 205 GLY A O 1
ATOM 1591 N N . PRO A 1 206 ? 11.652 15.031 -10.183 1.00 92.19 206 PRO A N 1
ATOM 1592 C CA . PRO A 1 206 ? 10.755 14.019 -9.632 1.00 92.19 206 PRO A CA 1
ATOM 1593 C C . PRO A 1 206 ? 11.193 13.528 -8.248 1.00 92.19 206 PRO A C 1
ATOM 1595 O O . PRO A 1 206 ? 10.339 13.295 -7.400 1.00 92.19 206 PRO A O 1
ATOM 1598 N N . ALA A 1 207 ? 12.499 13.425 -7.971 1.00 92.31 207 ALA A N 1
ATOM 1599 C CA . ALA A 1 207 ? 12.971 13.099 -6.625 1.00 92.31 207 ALA A CA 1
ATOM 1600 C C . ALA A 1 207 ? 12.580 14.173 -5.597 1.00 92.31 207 ALA A C 1
ATOM 1602 O O . ALA A 1 207 ? 12.099 13.834 -4.529 1.00 92.31 207 ALA A O 1
ATOM 1603 N N . ALA A 1 208 ? 12.711 15.464 -5.911 1.00 93.69 208 ALA A N 1
ATOM 1604 C CA . ALA A 1 208 ? 12.313 16.543 -5.005 1.00 93.69 208 ALA A CA 1
ATOM 1605 C C . ALA A 1 208 ? 10.790 16.598 -4.788 1.00 93.69 208 ALA A C 1
ATOM 1607 O O . ALA A 1 208 ? 10.325 16.832 -3.672 1.00 93.69 208 ALA A O 1
ATOM 1608 N N . LEU A 1 209 ? 10.007 16.334 -5.839 1.00 94.56 209 LEU A N 1
ATOM 1609 C CA . LEU A 1 209 ? 8.543 16.331 -5.777 1.00 94.56 209 LEU A CA 1
ATOM 1610 C C . LEU A 1 209 ? 7.980 15.219 -4.872 1.00 94.56 209 LEU A C 1
ATOM 1612 O O . LEU A 1 209 ? 6.848 15.321 -4.407 1.00 94.56 209 LEU A O 1
ATOM 1616 N N . GLN A 1 210 ? 8.776 14.208 -4.526 1.00 93.31 210 GLN A N 1
ATOM 1617 C CA . GLN A 1 210 ? 8.407 13.188 -3.543 1.00 93.31 210 GLN A CA 1
ATOM 1618 C C . GLN A 1 210 ? 7.983 13.771 -2.183 1.00 93.31 210 GLN A C 1
ATOM 1620 O O . GLN A 1 210 ? 7.131 13.195 -1.505 1.00 93.31 210 GLN A O 1
ATOM 1625 N N . ALA A 1 211 ? 8.508 14.942 -1.801 1.00 94.62 211 ALA A N 1
ATOM 1626 C CA . ALA A 1 211 ? 8.150 15.615 -0.555 1.00 94.62 211 ALA A CA 1
ATOM 1627 C C . ALA A 1 211 ? 6.729 16.211 -0.573 1.00 94.62 211 ALA A C 1
ATOM 1629 O O . ALA A 1 211 ? 6.249 16.640 0.472 1.00 94.62 211 ALA A O 1
ATOM 1630 N N . PHE A 1 212 ? 6.030 16.212 -1.715 1.00 95.44 212 PHE A N 1
ATOM 1631 C CA . PHE A 1 212 ? 4.713 16.832 -1.872 1.00 95.44 212 PHE A CA 1
ATOM 1632 C C . PHE A 1 212 ? 3.675 16.321 -0.860 1.00 95.44 212 PHE A C 1
ATOM 1634 O O . PHE A 1 212 ? 3.134 17.105 -0.080 1.00 95.44 212 PHE A O 1
ATOM 1641 N N . PHE A 1 213 ? 3.426 15.007 -0.814 1.00 95.25 213 PHE A N 1
ATOM 1642 C CA . PHE A 1 213 ? 2.452 14.431 0.122 1.00 95.25 213 PHE A CA 1
ATOM 1643 C C . PHE A 1 213 ? 2.890 14.529 1.592 1.00 95.25 213 PHE A C 1
ATOM 1645 O O . PHE A 1 213 ? 2.039 14.860 2.422 1.00 95.25 213 PHE A O 1
ATOM 1652 N N . PRO A 1 214 ? 4.165 14.283 1.960 1.00 95.19 214 PRO A N 1
ATOM 1653 C CA . PRO A 1 214 ? 4.644 14.533 3.317 1.00 95.19 214 PRO A CA 1
ATOM 1654 C C . PRO A 1 214 ? 4.484 15.986 3.775 1.00 95.19 214 PRO A C 1
ATOM 1656 O O . PRO A 1 214 ? 4.070 16.221 4.906 1.00 95.19 214 PRO A O 1
ATOM 1659 N N . VAL A 1 215 ? 4.764 16.965 2.909 1.00 95.88 215 VAL A N 1
ATOM 1660 C CA . VAL A 1 215 ? 4.615 18.391 3.236 1.00 95.88 215 VAL A CA 1
ATOM 1661 C C . VAL A 1 215 ? 3.148 18.744 3.456 1.00 95.88 215 VAL A C 1
ATOM 1663 O O . VAL A 1 215 ? 2.833 19.359 4.470 1.00 95.88 215 VAL A O 1
ATOM 1666 N N . ILE A 1 216 ? 2.242 18.289 2.583 1.00 94.94 216 ILE A N 1
ATOM 1667 C CA . ILE A 1 216 ? 0.795 18.481 2.776 1.00 94.94 216 ILE A CA 1
ATOM 1668 C C . ILE A 1 216 ? 0.348 17.871 4.109 1.00 94.94 216 ILE A C 1
ATOM 1670 O O . ILE A 1 216 ? -0.323 18.531 4.900 1.00 94.94 216 ILE A O 1
ATOM 1674 N N . GLN A 1 217 ? 0.752 16.633 4.398 1.00 94.75 217 GLN A N 1
ATOM 1675 C CA . GLN A 1 217 ? 0.417 15.978 5.664 1.00 94.75 217 GLN A CA 1
ATOM 1676 C C . GLN A 1 217 ? 0.949 16.745 6.875 1.00 94.75 217 GLN A C 1
ATOM 1678 O O . GLN A 1 217 ? 0.228 16.908 7.858 1.00 94.75 217 GLN A O 1
ATOM 1683 N N . LEU A 1 218 ? 2.181 17.250 6.798 1.00 95.19 218 LEU A N 1
ATOM 1684 C CA . LEU A 1 218 ? 2.790 18.041 7.860 1.00 95.19 218 LEU A CA 1
ATOM 1685 C C . LEU A 1 218 ? 2.043 19.366 8.079 1.00 95.19 218 LEU A C 1
ATOM 1687 O O . LEU A 1 218 ? 1.812 19.744 9.226 1.00 95.19 218 LEU A O 1
ATOM 1691 N N . SER A 1 219 ? 1.598 20.038 7.010 1.00 94.75 219 SER A N 1
ATOM 1692 C CA . SER A 1 219 ? 0.804 21.273 7.101 1.00 94.75 219 SER A CA 1
ATOM 1693 C C . SER A 1 219 ? -0.531 21.072 7.823 1.00 94.75 219 SER A C 1
ATOM 1695 O O . SER A 1 219 ? -0.966 21.954 8.562 1.00 94.75 219 SER A O 1
ATOM 1697 N N . PHE A 1 220 ? -1.169 19.909 7.655 1.00 93.44 220 PHE A N 1
ATOM 1698 C CA . PHE A 1 220 ? -2.456 19.595 8.285 1.00 93.44 220 PHE A CA 1
ATOM 1699 C C . PHE A 1 220 ? -2.346 18.742 9.559 1.00 93.44 220 PHE A C 1
ATOM 1701 O O . PHE A 1 220 ? -3.362 18.424 10.178 1.00 93.44 220 PHE A O 1
ATOM 1708 N N . TRP A 1 221 ? -1.131 18.418 10.011 1.00 91.06 221 TRP A N 1
ATOM 1709 C CA . TRP A 1 221 ? -0.898 17.557 11.175 1.00 91.06 221 TRP A CA 1
ATOM 1710 C C . TRP A 1 221 ? -1.520 18.094 12.476 1.00 91.06 221 TRP A C 1
ATOM 1712 O O . TRP A 1 221 ? -1.930 17.313 13.338 1.00 91.06 221 TRP A O 1
ATOM 1722 N N . TRP A 1 222 ? -1.625 19.418 12.636 1.00 90.44 222 TRP A N 1
ATOM 1723 C CA . TRP A 1 222 ? -2.227 20.039 13.824 1.00 90.44 222 TRP A CA 1
ATOM 1724 C C . TRP A 1 222 ? -3.723 19.740 13.978 1.00 90.44 222 TRP A C 1
ATOM 1726 O O . TRP A 1 222 ? -4.218 19.714 15.103 1.00 90.44 222 TRP A O 1
ATOM 1736 N N . PHE A 1 223 ? -4.422 19.469 12.873 1.00 91.00 223 PHE A N 1
ATOM 1737 C CA . PHE A 1 223 ? -5.854 19.168 12.869 1.00 91.00 223 PHE A CA 1
ATOM 1738 C C . PHE A 1 223 ? -6.166 17.692 13.121 1.00 91.00 223 PHE A C 1
ATOM 1740 O O . PHE A 1 223 ? -7.317 17.359 13.398 1.00 91.00 223 PHE A O 1
ATOM 1747 N N . LEU A 1 224 ? -5.163 16.816 13.029 1.00 92.38 224 LEU A N 1
ATOM 1748 C CA . LEU A 1 224 ? -5.321 15.380 13.216 1.00 92.38 224 LEU A CA 1
ATOM 1749 C C . LEU A 1 224 ? -5.463 15.065 14.719 1.00 92.38 224 LEU A C 1
ATOM 1751 O O . LEU A 1 224 ? -4.510 15.292 15.471 1.00 92.38 224 LEU A O 1
ATOM 1755 N N . PRO A 1 225 ? -6.623 14.576 15.192 1.00 93.19 225 PRO A N 1
ATOM 1756 C CA . PRO A 1 225 ? -6.766 14.139 16.576 1.00 93.19 225 PRO A CA 1
ATOM 1757 C C . PRO A 1 225 ? -5.991 12.838 16.822 1.00 93.19 225 PRO A C 1
ATOM 1759 O O . PRO A 1 225 ? -5.623 12.119 15.893 1.00 93.19 225 PRO A O 1
ATOM 1762 N N . GLU A 1 226 ? -5.734 12.545 18.094 1.00 94.25 226 GLU A N 1
ATOM 1763 C CA . GLU A 1 226 ? -5.244 11.227 18.502 1.00 94.25 226 GLU A CA 1
ATOM 1764 C C . GLU A 1 226 ? -6.417 10.243 18.611 1.00 94.25 226 GLU A C 1
ATOM 1766 O O . GLU A 1 226 ? -7.571 10.647 18.753 1.00 94.25 226 GLU A O 1
ATOM 1771 N N . SER A 1 227 ? -6.114 8.952 18.541 1.00 92.12 227 SER A N 1
ATOM 1772 C CA . SER A 1 227 ? -7.105 7.889 18.679 1.00 92.12 227 SER A CA 1
ATOM 1773 C C . SER A 1 227 ? -7.865 7.946 20.020 1.00 92.12 227 SER A C 1
ATOM 1775 O O . SER A 1 227 ? -7.227 7.851 21.075 1.00 92.12 227 SER A O 1
ATOM 1777 N N . PRO A 1 228 ? -9.216 7.996 20.015 1.00 90.50 228 PRO A N 1
ATOM 1778 C CA . PRO A 1 228 ? -10.035 7.892 21.225 1.00 90.50 228 PRO A CA 1
ATOM 1779 C C . PRO A 1 228 ? -9.763 6.606 22.007 1.00 90.50 228 PRO A C 1
ATOM 1781 O O . PRO A 1 228 ? -9.714 6.620 23.236 1.00 90.50 228 PRO A O 1
ATOM 1784 N N . ARG A 1 229 ? -9.508 5.499 21.297 1.00 87.06 229 ARG A N 1
ATOM 1785 C CA . ARG A 1 229 ? -9.185 4.212 21.919 1.00 87.06 229 ARG A CA 1
ATOM 1786 C C . ARG A 1 229 ? -7.840 4.242 22.634 1.00 87.06 229 ARG A C 1
ATOM 1788 O O . ARG A 1 229 ? -7.727 3.738 23.747 1.00 87.06 229 ARG A O 1
ATOM 1795 N N . TRP A 1 230 ? -6.824 4.861 22.028 1.00 89.19 230 TRP A N 1
ATOM 1796 C CA . TRP A 1 230 ? -5.530 5.051 22.689 1.00 89.19 230 TRP A CA 1
ATOM 1797 C C . TRP A 1 230 ? -5.644 5.950 23.921 1.00 89.19 230 TRP A C 1
ATOM 1799 O O . TRP A 1 230 ? -5.026 5.670 24.945 1.00 89.19 230 TRP A O 1
ATOM 1809 N N . LEU A 1 231 ? -6.427 7.027 23.820 1.00 91.31 231 LEU A N 1
ATOM 1810 C CA . LEU A 1 231 ? -6.650 7.959 24.921 1.00 91.31 231 LEU A CA 1
ATOM 1811 C C . LEU A 1 231 ? -7.306 7.246 26.110 1.00 91.31 231 LEU A C 1
ATOM 1813 O O . LEU A 1 231 ? -6.793 7.349 27.220 1.00 91.31 231 LEU A O 1
ATOM 1817 N N . LEU A 1 232 ? -8.348 6.442 25.877 1.00 89.25 232 LEU A N 1
ATOM 1818 C CA . LEU A 1 232 ? -8.979 5.628 26.923 1.00 89.25 232 LEU A CA 1
ATOM 1819 C C . LEU A 1 232 ? -8.031 4.584 27.524 1.00 89.25 232 LEU A C 1
ATOM 1821 O O . LEU A 1 232 ? -7.992 4.428 28.742 1.00 89.25 232 LEU A O 1
ATOM 1825 N N . ALA A 1 233 ? -7.214 3.917 26.703 1.00 84.50 233 ALA A N 1
ATOM 1826 C CA . ALA A 1 233 ? -6.245 2.931 27.191 1.00 84.50 233 ALA A CA 1
ATOM 1827 C C . ALA A 1 233 ? -5.195 3.544 28.138 1.00 84.50 233 ALA A C 1
ATOM 1829 O O . ALA A 1 233 ? -4.729 2.865 29.055 1.00 84.50 233 ALA A O 1
ATOM 1830 N N . ASN A 1 234 ? -4.874 4.828 27.943 1.00 87.69 234 ASN A N 1
ATOM 1831 C CA . ASN A 1 234 ? -3.972 5.621 28.784 1.00 87.69 234 ASN A CA 1
ATOM 1832 C C . ASN A 1 234 ? -4.710 6.492 29.813 1.00 87.69 234 ASN A C 1
ATOM 1834 O O . ASN A 1 234 ? -4.154 7.486 30.272 1.00 87.69 234 ASN A O 1
ATOM 1838 N N . GLU A 1 235 ? -5.955 6.147 30.156 1.00 88.94 235 GLU A N 1
ATOM 1839 C CA . GLU A 1 235 ? -6.728 6.787 31.235 1.00 88.94 235 GLU A CA 1
ATOM 1840 C C . GLU A 1 235 ? -7.064 8.270 30.979 1.00 88.94 235 GLU A C 1
ATOM 1842 O O . GLU A 1 235 ? -7.387 9.027 31.890 1.00 88.94 235 GLU A O 1
ATOM 1847 N N . ARG A 1 236 ? -7.054 8.694 29.709 1.00 91.75 236 ARG A N 1
ATOM 1848 C CA . ARG A 1 236 ? -7.404 10.052 29.255 1.00 91.75 236 ARG A CA 1
ATOM 1849 C C . ARG A 1 236 ? -8.835 10.096 28.715 1.00 91.75 236 ARG A C 1
ATOM 1851 O O . ARG A 1 236 ? -9.070 10.461 27.561 1.00 91.75 236 ARG A O 1
ATOM 1858 N N . SER A 1 237 ? -9.793 9.703 29.553 1.00 91.62 237 SER A N 1
ATOM 1859 C CA . SER A 1 237 ? -11.209 9.548 29.179 1.00 91.62 237 SER A CA 1
ATOM 1860 C C . SER A 1 237 ? -11.863 10.842 28.689 1.00 91.62 237 SER A C 1
ATOM 1862 O O . SER A 1 237 ? -12.588 10.814 27.698 1.00 91.62 237 SER A O 1
ATOM 1864 N N . GLU A 1 238 ? -11.568 11.978 29.324 1.00 92.75 238 GLU A N 1
ATOM 1865 C CA . GLU A 1 238 ? -12.148 13.275 28.938 1.00 92.75 238 GLU A CA 1
ATOM 1866 C C . GLU A 1 238 ? -11.711 13.712 27.538 1.00 92.75 238 GLU A C 1
ATOM 1868 O O . GLU A 1 238 ? -12.515 14.159 26.719 1.00 92.75 238 GLU A O 1
ATOM 1873 N N . GLU A 1 239 ? -10.434 13.510 27.213 1.00 92.56 239 GLU A N 1
ATOM 1874 C CA . GLU A 1 239 ? -9.925 13.813 25.880 1.00 92.56 239 GLU A CA 1
ATOM 1875 C C . GLU A 1 239 ? -10.548 12.897 24.827 1.00 92.56 239 GLU A C 1
ATOM 1877 O O . GLU A 1 239 ? -10.964 13.379 23.773 1.00 92.56 239 GLU A O 1
ATOM 1882 N N . ALA A 1 240 ? -10.674 11.598 25.118 1.00 91.56 240 ALA A N 1
ATOM 1883 C CA . ALA A 1 240 ? -11.338 10.651 24.226 1.00 91.56 240 ALA A CA 1
ATOM 1884 C C . ALA A 1 240 ? -12.795 11.055 23.956 1.00 91.56 240 ALA A C 1
ATOM 1886 O O . ALA A 1 240 ? -13.212 11.119 22.795 1.00 91.56 240 ALA A O 1
ATOM 1887 N N . ARG A 1 241 ? -13.538 11.414 25.013 1.00 92.50 241 ARG A N 1
ATOM 1888 C CA . ARG A 1 241 ? -14.917 11.900 24.912 1.00 92.50 241 ARG A CA 1
ATOM 1889 C C . ARG A 1 241 ? -14.990 13.160 24.057 1.00 92.50 241 ARG A C 1
ATOM 1891 O O . ARG A 1 241 ? -15.813 13.217 23.150 1.00 92.50 241 ARG A O 1
ATOM 1898 N N . SER A 1 242 ? -14.101 14.131 24.267 1.00 92.62 242 SER A N 1
ATOM 1899 C CA . SER A 1 242 ? -14.087 15.382 23.493 1.00 92.62 242 SER A CA 1
ATOM 1900 C C . SER A 1 242 ? -13.905 15.155 21.984 1.00 92.62 242 SER A C 1
ATOM 1902 O O . SER A 1 242 ? -14.546 15.821 21.166 1.00 92.62 242 SER A O 1
ATOM 1904 N N . VAL A 1 243 ? -13.073 14.178 21.598 1.00 92.38 243 VAL A N 1
ATOM 1905 C CA . VAL A 1 243 ? -12.858 13.802 20.193 1.00 92.38 243 VAL A CA 1
ATOM 1906 C C . VAL A 1 243 ? -14.133 13.188 19.611 1.00 92.38 243 VAL A C 1
ATOM 1908 O O . VAL A 1 243 ? -14.581 13.624 18.549 1.00 92.38 243 VAL A O 1
ATOM 1911 N N . LEU A 1 244 ? -14.753 12.234 20.313 1.00 90.50 244 LEU A N 1
ATOM 1912 C CA . LEU A 1 244 ? -15.988 11.583 19.860 1.00 90.50 244 LEU A CA 1
ATOM 1913 C C . LEU A 1 244 ? -17.169 12.559 19.796 1.00 90.50 244 LEU A C 1
ATOM 1915 O O . LEU A 1 244 ? -17.883 12.586 18.797 1.00 90.50 244 LEU A O 1
ATOM 1919 N N . VAL A 1 245 ? -17.340 13.437 20.785 1.00 91.69 245 VAL A N 1
ATOM 1920 C CA . VAL A 1 245 ? -18.371 14.490 20.761 1.00 91.69 245 VAL A CA 1
ATOM 1921 C C . VAL A 1 245 ? -18.202 15.378 19.533 1.00 91.69 245 VAL A C 1
ATOM 1923 O O . VAL A 1 245 ? -19.155 15.611 18.789 1.00 91.69 245 VAL A O 1
ATOM 1926 N N . LYS A 1 246 ? -16.975 15.832 19.259 1.00 89.69 246 LYS A N 1
ATOM 1927 C CA . LYS A 1 246 ? -16.693 16.724 18.131 1.00 89.69 246 LYS A CA 1
ATOM 1928 C C . LYS A 1 246 ? -16.934 16.069 16.770 1.00 89.69 246 LYS A C 1
ATOM 1930 O O . LYS A 1 246 ? -17.461 16.728 15.872 1.00 89.69 246 LYS A O 1
ATOM 1935 N N . TYR A 1 247 ? -16.513 14.817 16.591 1.00 88.81 247 TYR A N 1
ATOM 1936 C CA . TYR A 1 247 ? -16.482 14.175 15.272 1.00 88.81 247 TYR A CA 1
ATOM 1937 C C . TYR A 1 247 ? -17.609 13.173 15.018 1.00 88.81 247 TYR A C 1
ATOM 1939 O O . TYR A 1 247 ? -17.958 12.970 13.858 1.00 88.81 247 TYR A O 1
ATOM 1947 N N . HIS A 1 248 ? -18.184 12.559 16.051 1.00 88.50 248 HIS A N 1
ATOM 1948 C CA . HIS A 1 248 ? -19.271 11.580 15.935 1.00 88.50 248 HIS A CA 1
ATOM 1949 C C . HIS A 1 248 ? -20.593 12.124 16.498 1.00 88.50 248 HIS A C 1
ATOM 1951 O O . HIS A 1 248 ? -21.644 11.882 15.912 1.00 88.50 248 HIS A O 1
ATOM 1957 N N . GLY A 1 249 ? -20.542 12.925 17.568 1.00 83.75 249 GLY A N 1
ATOM 1958 C CA . GLY A 1 249 ? -21.715 13.545 18.198 1.00 83.75 249 GLY A CA 1
ATOM 1959 C C . GLY A 1 249 ? -22.156 14.886 17.596 1.00 83.75 249 GLY A C 1
ATOM 1960 O O . GLY A 1 249 ? -23.109 15.478 18.082 1.00 83.75 249 GLY A O 1
ATOM 1961 N N . ASN A 1 250 ? -21.477 15.414 16.566 1.00 86.38 250 ASN A N 1
ATOM 1962 C CA . ASN A 1 250 ? -21.735 16.759 16.012 1.00 86.38 250 ASN A CA 1
ATOM 1963 C C . ASN A 1 250 ? -21.727 17.882 17.083 1.00 86.38 250 ASN A C 1
ATOM 1965 O O . ASN A 1 250 ? -22.440 18.878 16.966 1.00 86.38 250 ASN A O 1
ATOM 1969 N N . GLY A 1 251 ? -20.911 17.727 18.128 1.00 82.81 251 GLY A N 1
ATOM 1970 C CA . GLY A 1 251 ? -20.833 18.649 19.263 1.00 82.81 251 GLY A CA 1
ATOM 1971 C C . GLY A 1 251 ? -21.834 18.375 20.390 1.00 82.81 251 GLY A C 1
ATOM 1972 O O . GLY A 1 251 ? -21.809 19.097 21.379 1.00 82.81 251 GLY A O 1
ATOM 1973 N N . ASP A 1 252 ? -22.685 17.355 20.265 1.00 86.00 252 ASP A N 1
ATOM 1974 C CA . ASP A 1 252 ? -23.622 16.945 21.310 1.00 86.00 252 ASP A CA 1
ATOM 1975 C C . ASP A 1 252 ? -22.957 15.988 22.314 1.00 86.00 252 ASP A C 1
ATOM 1977 O O . ASP A 1 252 ? -22.619 14.844 21.993 1.00 86.00 252 ASP A O 1
ATOM 1981 N N . GLU A 1 253 ? -22.775 16.459 23.548 1.00 83.88 253 GLU A N 1
ATOM 1982 C CA . GLU A 1 253 ? -22.229 15.669 24.657 1.00 83.88 253 GLU A CA 1
ATOM 1983 C C . GLU A 1 253 ? -23.184 14.584 25.171 1.00 83.88 253 GLU A C 1
ATOM 1985 O O . GLU A 1 253 ? -22.730 13.631 25.817 1.00 83.88 253 GLU A O 1
ATOM 1990 N N . ALA A 1 254 ? -24.484 14.722 24.890 1.00 83.69 254 ALA A N 1
ATOM 1991 C CA . ALA A 1 254 ? -25.533 13.782 25.267 1.00 83.69 254 ALA A CA 1
ATOM 1992 C C . ALA A 1 254 ? -25.857 12.774 24.151 1.00 83.69 254 ALA A C 1
ATOM 1994 O O . ALA A 1 254 ? 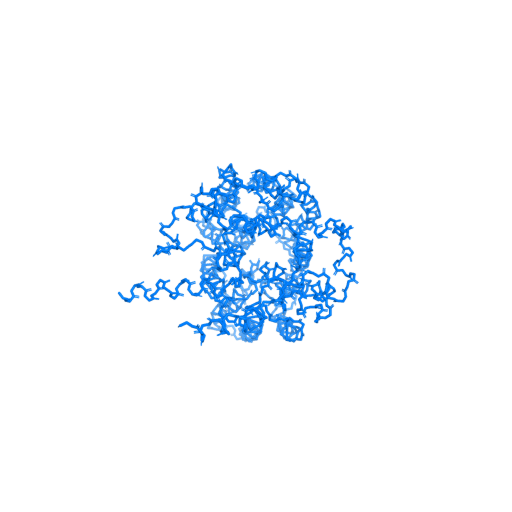-26.771 11.965 24.307 1.00 83.69 254 ALA A O 1
ATOM 1995 N N . SER A 1 255 ? -25.096 12.785 23.051 1.00 85.81 255 SER A N 1
ATOM 1996 C CA . SER A 1 255 ? -25.304 11.875 21.928 1.00 85.81 255 SER A CA 1
ATOM 1997 C C . SER A 1 255 ? -25.263 10.403 22.383 1.00 85.81 255 SER A C 1
ATOM 1999 O O . SER A 1 255 ? -24.237 9.963 22.920 1.00 85.81 255 SER A O 1
ATOM 2001 N N . PRO A 1 256 ? -26.324 9.607 22.124 1.00 85.94 256 PRO A N 1
ATOM 2002 C CA . PRO A 1 256 ? -26.349 8.181 22.454 1.00 85.94 256 PRO A CA 1
ATOM 2003 C C . PRO A 1 256 ? -25.205 7.397 21.803 1.00 85.94 256 PRO A C 1
ATOM 2005 O O . PRO A 1 256 ? -24.654 6.489 22.418 1.00 85.94 256 PRO A O 1
ATOM 2008 N N . LEU A 1 257 ? -24.797 7.792 20.589 1.00 85.56 257 LEU A N 1
ATOM 2009 C CA . LEU A 1 257 ? -23.673 7.189 19.872 1.00 85.56 257 LEU A CA 1
ATOM 2010 C C . LEU A 1 257 ? -22.356 7.350 20.638 1.00 85.56 257 LEU A C 1
ATOM 2012 O O . LEU A 1 257 ? -21.606 6.390 20.779 1.00 85.56 257 LEU A O 1
ATOM 2016 N N . VAL A 1 258 ? -22.085 8.551 21.158 1.00 87.38 258 VAL A N 1
ATOM 2017 C CA . VAL A 1 258 ? -20.847 8.834 21.898 1.00 87.38 258 VAL A CA 1
ATOM 2018 C C . VAL A 1 258 ? -20.799 8.026 23.190 1.00 87.38 258 VAL A C 1
ATOM 2020 O O . VAL A 1 258 ? -19.758 7.463 23.515 1.00 87.38 258 VAL A O 1
ATOM 2023 N N . GLN A 1 259 ? -21.916 7.943 23.918 1.00 87.25 259 GLN A N 1
ATOM 2024 C CA . GLN A 1 259 ? -21.996 7.131 25.135 1.00 87.25 259 GLN A CA 1
ATOM 2025 C C . GLN A 1 259 ? -21.793 5.646 24.828 1.00 87.25 259 GLN A C 1
ATOM 2027 O O . GLN A 1 259 ? -21.027 4.978 25.517 1.00 87.25 259 GLN A O 1
ATOM 2032 N N . PHE A 1 260 ? -22.429 5.150 23.766 1.00 84.50 260 PHE A N 1
ATOM 2033 C CA . PHE A 1 260 ? -22.270 3.774 23.315 1.00 84.50 260 PHE A CA 1
ATOM 2034 C C . PHE A 1 260 ? -20.813 3.455 22.956 1.00 84.50 260 PHE A C 1
ATOM 2036 O O . PHE A 1 260 ? -20.255 2.499 23.487 1.00 84.50 260 PHE A O 1
ATOM 2043 N N . GLU A 1 261 ? -20.163 4.278 22.125 1.00 83.81 261 GLU A N 1
ATOM 2044 C CA . GLU A 1 261 ? -18.763 4.066 21.732 1.00 83.81 261 GLU A CA 1
ATOM 2045 C C . GLU A 1 261 ? -17.801 4.165 22.923 1.00 83.81 261 GLU A C 1
ATOM 2047 O O . GLU A 1 261 ? -16.870 3.368 23.028 1.00 83.81 261 GLU A O 1
ATOM 2052 N N . MET A 1 262 ? -18.020 5.109 23.845 1.00 88.88 262 MET A N 1
ATOM 2053 C CA . MET A 1 262 ? -17.218 5.214 25.069 1.00 88.88 262 MET A CA 1
ATOM 2054 C C . MET A 1 262 ? -17.330 3.945 25.919 1.00 88.88 262 MET A C 1
ATOM 2056 O O . MET A 1 262 ? -16.301 3.398 26.318 1.00 88.88 262 MET A O 1
ATOM 2060 N N . ASN A 1 263 ? -18.552 3.458 26.151 1.00 86.06 263 ASN A N 1
ATOM 2061 C CA . ASN A 1 263 ? -18.803 2.258 26.948 1.00 86.06 263 ASN A CA 1
ATOM 2062 C C . ASN A 1 263 ? -18.224 1.002 26.280 1.00 86.06 263 ASN A C 1
ATOM 2064 O O . ASN A 1 263 ? -17.560 0.213 26.945 1.00 86.06 263 ASN A O 1
ATOM 2068 N N . GLU A 1 264 ? -18.411 0.843 24.966 1.00 82.75 264 GLU A N 1
ATOM 2069 C CA . GLU A 1 264 ? -17.862 -0.278 24.190 1.00 82.75 264 GLU A CA 1
ATOM 2070 C C . GLU A 1 264 ? -16.330 -0.338 24.308 1.00 82.75 264 GLU A C 1
ATOM 2072 O O . GLU A 1 264 ? -15.744 -1.391 24.584 1.00 82.75 264 GLU A O 1
ATOM 2077 N N . ILE A 1 265 ? -15.660 0.806 24.131 1.00 83.44 265 ILE A N 1
ATOM 2078 C CA . ILE A 1 265 ? -14.200 0.883 24.207 1.00 83.44 265 ILE A CA 1
ATOM 2079 C C . ILE A 1 265 ? -13.716 0.625 25.640 1.00 83.44 265 ILE A C 1
ATOM 2081 O O . ILE A 1 265 ? -12.741 -0.105 25.825 1.00 83.44 265 ILE A O 1
ATOM 2085 N N . GLN A 1 266 ? -14.374 1.204 26.648 1.00 85.69 266 GLN A N 1
ATOM 2086 C CA . GLN A 1 266 ? -14.008 1.018 28.054 1.00 85.69 266 GLN A CA 1
ATOM 2087 C C . GLN A 1 266 ? -14.164 -0.431 28.505 1.00 85.69 266 GLN A C 1
ATOM 2089 O O . GLN A 1 266 ? -13.250 -0.959 29.136 1.00 85.69 266 GLN A O 1
ATOM 2094 N N . GLU A 1 267 ? -15.268 -1.083 28.145 1.00 81.69 267 GLU A N 1
ATOM 2095 C CA . GLU A 1 267 ? -15.506 -2.481 28.496 1.00 81.69 267 GLU A CA 1
ATOM 2096 C C . GLU A 1 267 ? -14.479 -3.399 27.829 1.00 81.69 267 GLU A C 1
ATOM 2098 O O . GLU A 1 267 ? -13.885 -4.253 28.485 1.00 81.69 267 GLU A O 1
ATOM 2103 N N . THR A 1 268 ? -14.159 -3.149 26.555 1.00 75.75 268 THR A N 1
ATOM 2104 C CA . THR A 1 268 ? -13.099 -3.888 25.852 1.00 75.75 268 THR A CA 1
ATOM 2105 C C . THR A 1 268 ? -11.755 -3.766 26.582 1.00 75.75 268 THR A C 1
ATOM 2107 O O . THR A 1 268 ? -11.091 -4.770 26.838 1.00 75.75 268 THR A O 1
ATOM 2110 N N . ILE A 1 269 ? -11.356 -2.546 26.962 1.00 79.94 269 ILE A N 1
ATOM 2111 C CA . ILE A 1 269 ? -10.092 -2.296 27.678 1.00 79.94 269 ILE A CA 1
ATOM 2112 C C . ILE A 1 269 ? -10.110 -2.933 29.074 1.00 79.94 269 ILE A C 1
ATOM 2114 O O . ILE A 1 269 ? -9.085 -3.436 29.538 1.00 79.94 269 ILE A O 1
ATOM 2118 N N . ARG A 1 270 ? -11.258 -2.915 29.757 1.00 81.25 270 ARG A N 1
ATOM 2119 C CA . ARG A 1 270 ? -11.427 -3.527 31.076 1.00 81.25 270 ARG A CA 1
ATOM 2120 C C . ARG A 1 270 ? -11.209 -5.035 31.012 1.00 81.25 270 ARG A C 1
ATOM 2122 O O . ARG A 1 270 ? -10.372 -5.540 31.757 1.00 81.25 270 ARG A O 1
ATOM 2129 N N . ILE A 1 271 ? -11.884 -5.720 30.089 1.00 73.38 271 ILE A N 1
ATOM 2130 C CA . ILE A 1 271 ? -11.716 -7.162 29.861 1.00 73.38 271 ILE A CA 1
ATOM 2131 C C . ILE A 1 271 ? -10.245 -7.480 29.545 1.00 73.38 271 ILE A C 1
ATOM 2133 O O . ILE A 1 271 ? -9.673 -8.427 30.084 1.00 73.38 271 ILE A O 1
ATOM 2137 N N . GLU A 1 272 ? -9.585 -6.661 28.720 1.00 69.69 272 GLU A N 1
ATOM 2138 C CA . GLU A 1 272 ? -8.165 -6.839 28.390 1.00 69.69 272 GLU A CA 1
ATOM 2139 C C . GLU A 1 272 ? -7.238 -6.710 29.612 1.00 69.69 272 GLU A C 1
ATOM 2141 O O . GLU A 1 272 ? -6.305 -7.508 29.759 1.00 69.69 272 GLU A O 1
ATOM 2146 N N . ARG A 1 273 ? -7.498 -5.739 30.500 1.00 73.56 273 ARG A N 1
ATOM 2147 C CA . ARG A 1 273 ? -6.748 -5.550 31.754 1.00 73.56 273 ARG A CA 1
ATOM 2148 C C . ARG A 1 273 ? -6.986 -6.704 32.732 1.00 73.56 273 ARG A C 1
ATOM 2150 O O . ARG A 1 273 ? -6.025 -7.205 33.310 1.00 73.56 273 ARG A O 1
ATOM 2157 N N . GLU A 1 274 ? -8.234 -7.145 32.891 1.00 73.56 274 GLU A N 1
ATOM 2158 C CA . GLU A 1 274 ? -8.616 -8.243 33.795 1.00 73.56 274 GLU A CA 1
ATOM 2159 C C . GLU A 1 274 ? -7.981 -9.582 33.385 1.00 73.56 274 GLU A C 1
ATOM 2161 O O . GLU A 1 274 ? -7.571 -10.366 34.240 1.00 73.56 274 GLU A O 1
ATOM 2166 N N . LEU A 1 275 ? -7.795 -9.813 32.083 1.00 64.94 275 LEU A N 1
ATOM 2167 C CA . LEU A 1 275 ? -7.133 -11.012 31.562 1.00 64.94 275 LEU A CA 1
ATOM 2168 C C . LEU A 1 275 ? -5.592 -10.987 31.680 1.00 64.94 275 LEU A C 1
ATOM 2170 O O . LEU A 1 275 ? -4.946 -11.914 31.188 1.00 64.94 275 LEU A O 1
ATOM 2174 N N . ASN A 1 276 ? -4.981 -9.959 32.298 1.00 53.28 276 ASN A N 1
ATOM 2175 C CA . ASN A 1 276 ? -3.518 -9.756 32.381 1.00 53.28 276 ASN A CA 1
ATOM 2176 C C . ASN A 1 276 ? -2.799 -9.934 31.029 1.00 53.28 276 ASN A C 1
ATOM 2178 O O . ASN A 1 276 ? -1.635 -10.339 30.947 1.00 53.28 276 ASN A O 1
ATOM 2182 N N . ALA A 1 277 ? -3.506 -9.649 29.939 1.00 57.56 277 ALA A N 1
ATOM 2183 C CA . ALA A 1 277 ? -3.054 -9.962 28.601 1.00 57.56 277 ALA A CA 1
ATOM 2184 C C . ALA A 1 277 ? -2.116 -8.860 28.097 1.00 57.56 277 ALA A C 1
ATOM 2186 O O . ALA A 1 277 ? -2.526 -7.966 27.360 1.00 57.56 277 ALA A O 1
ATOM 2187 N N . GLN A 1 278 ? -0.839 -8.912 28.479 1.00 57.94 278 GLN A N 1
ATOM 2188 C CA . GLN A 1 278 ? 0.175 -8.131 27.772 1.00 57.94 278 GLN A CA 1
ATOM 2189 C C . GLN A 1 278 ? 0.312 -8.680 26.349 1.00 57.94 278 GLN A C 1
ATOM 2191 O O . GLN A 1 278 ? 0.795 -9.794 26.170 1.00 57.94 278 GLN A O 1
ATOM 2196 N N . SER A 1 279 ? -0.102 -7.897 25.347 1.00 63.38 279 SER A N 1
ATOM 2197 C CA . SER A 1 279 ? -0.034 -8.268 23.930 1.00 63.38 279 SER A CA 1
ATOM 2198 C C . SER A 1 279 ? 1.406 -8.540 23.495 1.00 63.38 279 SER A C 1
ATOM 2200 O O . SER A 1 279 ? 2.178 -7.622 23.209 1.00 63.38 279 SER A O 1
ATOM 2202 N N . GLY A 1 280 ? 1.778 -9.815 23.436 1.00 73.12 280 GLY A N 1
ATOM 2203 C CA . GLY A 1 280 ? 3.096 -10.256 22.997 1.00 73.12 280 GLY A CA 1
ATOM 2204 C C . GLY A 1 280 ? 3.071 -10.829 21.584 1.00 73.12 280 GLY A C 1
ATOM 2205 O O . GLY A 1 280 ? 2.087 -11.421 21.149 1.00 73.12 280 GLY A O 1
ATOM 2206 N N . TRP A 1 281 ? 4.204 -10.780 20.877 1.00 80.50 281 TRP A N 1
ATOM 2207 C CA . TRP A 1 281 ? 4.374 -11.506 19.605 1.00 80.50 281 TRP A CA 1
ATOM 2208 C C . TRP A 1 281 ? 4.094 -13.014 19.736 1.00 80.50 281 TRP A C 1
ATOM 2210 O O . TRP A 1 281 ? 3.697 -13.655 18.767 1.00 80.50 281 TRP A O 1
ATOM 2220 N N . LYS A 1 282 ? 4.260 -13.579 20.941 1.00 84.69 282 LYS A N 1
ATOM 2221 C CA . LYS A 1 282 ? 3.931 -14.979 21.245 1.00 84.69 282 LYS A CA 1
ATOM 2222 C C . LYS A 1 282 ? 2.424 -15.259 21.190 1.00 84.69 282 LYS A C 1
ATOM 2224 O O . LYS A 1 282 ? 2.035 -16.362 20.814 1.00 84.69 282 LYS A O 1
ATOM 2229 N N . ASP A 1 283 ? 1.577 -14.270 21.469 1.00 83.56 283 ASP A N 1
ATOM 2230 C CA . ASP A 1 283 ? 0.118 -14.443 21.486 1.00 83.56 283 ASP A CA 1
ATOM 2231 C C . ASP A 1 283 ? -0.460 -14.686 20.093 1.00 83.56 283 ASP A C 1
ATOM 2233 O O . ASP A 1 283 ? -1.497 -15.339 19.955 1.00 83.56 283 ASP A O 1
ATOM 2237 N N . LEU A 1 284 ? 0.240 -14.217 19.054 1.00 84.94 284 LEU A N 1
ATOM 2238 C CA . LEU A 1 284 ? -0.101 -14.467 17.654 1.00 84.94 284 LEU A CA 1
ATOM 2239 C C . LEU A 1 284 ? -0.083 -15.963 17.308 1.00 84.94 284 LEU A C 1
ATOM 2241 O O . LEU A 1 284 ? -0.790 -16.394 16.407 1.00 84.94 284 LEU A O 1
ATOM 2245 N N . ILE A 1 285 ? 0.691 -16.775 18.031 1.00 88.94 285 ILE A N 1
ATOM 2246 C CA . ILE A 1 285 ? 0.821 -18.216 17.764 1.00 88.94 285 ILE A CA 1
ATOM 2247 C C . ILE A 1 285 ? 0.335 -19.102 18.918 1.00 88.94 285 ILE A C 1
ATOM 2249 O O . ILE A 1 285 ? 0.330 -20.330 18.791 1.00 88.94 285 ILE A O 1
ATOM 2253 N N . ALA A 1 286 ? -0.096 -18.499 20.028 1.00 84.88 286 ALA A N 1
ATOM 2254 C CA . ALA A 1 286 ? -0.467 -19.213 21.245 1.00 84.88 286 ALA A CA 1
ATOM 2255 C C . ALA A 1 286 ? -1.678 -20.141 21.039 1.00 84.88 286 ALA A C 1
ATOM 2257 O O . ALA A 1 286 ? -1.616 -21.327 21.364 1.00 84.88 286 ALA A O 1
ATOM 2258 N N . THR A 1 287 ? -2.763 -19.641 20.441 1.00 85.19 287 THR A N 1
ATOM 2259 C CA . THR A 1 287 ? -4.003 -20.413 20.247 1.00 85.19 287 THR A CA 1
ATOM 2260 C C . THR A 1 287 ? -4.126 -20.958 18.818 1.00 85.19 287 THR A C 1
ATOM 2262 O O . THR A 1 287 ? -3.576 -20.362 17.888 1.00 85.19 287 THR A O 1
ATOM 2265 N N . PRO A 1 288 ? -4.857 -22.070 18.589 1.00 84.94 288 PRO A N 1
ATOM 2266 C CA . PRO A 1 288 ? -5.140 -22.566 17.237 1.00 84.94 288 PRO A CA 1
ATOM 2267 C C . PRO A 1 288 ? -5.791 -21.508 16.333 1.00 84.94 288 PRO A C 1
ATOM 2269 O O . PRO A 1 288 ? -5.387 -21.348 15.181 1.00 84.94 288 PRO A O 1
ATOM 2272 N N . ALA A 1 289 ? -6.732 -20.736 16.885 1.00 85.38 289 ALA A N 1
ATOM 2273 C CA . ALA A 1 289 ? -7.389 -19.624 16.205 1.00 85.38 289 ALA A CA 1
ATOM 2274 C C . ALA A 1 289 ? -6.385 -18.542 15.775 1.00 85.38 289 ALA A C 1
ATOM 2276 O O . ALA A 1 289 ? -6.347 -18.152 14.606 1.00 85.38 289 ALA A O 1
ATOM 2277 N N . ASN A 1 290 ? -5.505 -18.110 16.687 1.00 87.25 290 ASN A N 1
ATOM 2278 C CA . ASN A 1 290 ? -4.489 -17.103 16.381 1.00 87.25 290 ASN A CA 1
ATOM 2279 C C . ASN A 1 290 ? -3.458 -17.622 15.377 1.00 87.25 290 ASN A C 1
ATOM 2281 O O . ASN A 1 290 ? -3.122 -16.897 14.447 1.00 87.25 290 ASN A O 1
ATOM 2285 N N . ARG A 1 291 ? -3.055 -18.899 15.454 1.00 90.38 291 ARG A N 1
ATOM 2286 C CA . ARG A 1 291 ? -2.193 -19.517 14.432 1.00 90.38 291 ARG A CA 1
ATOM 2287 C C . ARG A 1 291 ? -2.821 -19.458 13.044 1.00 90.38 291 ARG A C 1
ATOM 2289 O O . ARG A 1 291 ? -2.120 -19.137 12.088 1.00 90.38 291 ARG A O 1
ATOM 2296 N N . ARG A 1 292 ? -4.128 -19.719 12.923 1.00 90.31 292 ARG A N 1
ATOM 2297 C CA . ARG A 1 292 ? -4.845 -19.599 11.644 1.00 90.31 292 ARG A CA 1
ATOM 2298 C C . ARG A 1 292 ? -4.877 -18.148 11.154 1.00 90.31 292 ARG A C 1
ATOM 2300 O O . ARG A 1 292 ? -4.545 -17.908 9.996 1.00 90.31 292 ARG A O 1
ATOM 2307 N N . ARG A 1 293 ? -5.190 -17.182 12.028 1.00 91.81 293 ARG A N 1
ATOM 2308 C CA . ARG A 1 293 ? -5.159 -15.738 11.705 1.00 91.81 293 ARG A CA 1
ATOM 2309 C C . ARG A 1 293 ? -3.767 -15.286 11.253 1.00 91.81 293 ARG A C 1
ATOM 2311 O O . ARG A 1 293 ? -3.635 -14.621 10.232 1.00 91.81 293 ARG A O 1
ATOM 2318 N N . SER A 1 294 ? -2.716 -15.700 11.956 1.00 93.19 294 SER A N 1
ATOM 2319 C CA . SER A 1 294 ? -1.324 -15.395 11.615 1.00 93.19 294 SER A CA 1
ATOM 2320 C C . SER A 1 294 ? -0.856 -16.073 10.332 1.00 93.19 294 SER A C 1
ATOM 2322 O O . SER A 1 294 ? -0.156 -15.437 9.548 1.00 93.19 294 SER A O 1
ATOM 2324 N N . ALA A 1 295 ? -1.267 -17.314 10.063 1.00 94.31 295 ALA A N 1
ATOM 2325 C CA . ALA A 1 295 ? -0.992 -17.973 8.787 1.00 94.31 295 ALA A CA 1
ATOM 2326 C C . ALA A 1 295 ? -1.635 -17.210 7.618 1.00 94.31 295 ALA A C 1
ATOM 2328 O O . ALA A 1 295 ? -0.975 -16.950 6.611 1.00 94.31 295 ALA A O 1
ATOM 2329 N N . ILE A 1 296 ? -2.887 -16.771 7.779 1.00 94.25 296 ILE A N 1
ATOM 2330 C CA . ILE A 1 296 ? -3.580 -15.925 6.799 1.00 94.25 296 ILE A CA 1
ATOM 2331 C C . ILE A 1 296 ? -2.835 -14.599 6.614 1.00 94.25 296 ILE A C 1
ATOM 2333 O O . ILE A 1 296 ? -2.535 -14.232 5.485 1.00 94.25 296 ILE A O 1
ATOM 2337 N N . ALA A 1 297 ? -2.455 -13.922 7.697 1.00 93.94 297 ALA A N 1
ATOM 2338 C CA . ALA A 1 297 ? -1.716 -12.659 7.660 1.00 93.94 297 ALA A CA 1
ATOM 2339 C C . ALA A 1 297 ? -0.377 -12.766 6.906 1.00 93.94 297 ALA A C 1
ATOM 2341 O O . ALA A 1 297 ? -0.074 -11.954 6.030 1.00 93.94 297 ALA A O 1
ATOM 2342 N N . ILE A 1 298 ? 0.415 -13.800 7.211 1.00 95.44 298 ILE A N 1
ATOM 2343 C CA . ILE A 1 298 ? 1.706 -14.049 6.559 1.00 95.44 298 ILE A CA 1
ATOM 2344 C C . ILE A 1 298 ? 1.495 -14.387 5.083 1.00 95.44 298 ILE A C 1
ATOM 2346 O O . ILE A 1 298 ? 2.163 -13.798 4.229 1.00 95.44 298 ILE A O 1
ATOM 2350 N N . SER A 1 299 ? 0.570 -15.305 4.782 1.00 95.44 299 SER A N 1
ATOM 2351 C CA . SER A 1 299 ? 0.279 -15.724 3.408 1.00 95.44 299 SER A CA 1
ATOM 2352 C C . SER A 1 299 ? -0.252 -14.566 2.565 1.00 95.44 299 SER A C 1
ATOM 2354 O O . SER A 1 299 ? 0.241 -14.363 1.461 1.00 95.44 299 SER A O 1
ATOM 2356 N N . LEU A 1 300 ? -1.134 -13.720 3.106 1.00 95.00 300 LEU A N 1
ATOM 2357 C CA . LEU A 1 300 ? -1.648 -12.535 2.423 1.00 95.00 300 LEU A CA 1
ATOM 2358 C C . LEU A 1 300 ? -0.527 -11.554 2.080 1.00 95.00 300 LEU A C 1
ATOM 2360 O O . LEU A 1 300 ? -0.432 -11.114 0.933 1.00 95.00 300 LEU A O 1
ATOM 2364 N N . GLY A 1 301 ? 0.334 -11.237 3.052 1.00 93.62 301 GLY A N 1
ATOM 2365 C CA . GLY A 1 301 ? 1.462 -10.337 2.826 1.00 93.62 301 GLY A CA 1
ATOM 2366 C C . GLY A 1 301 ? 2.399 -10.860 1.737 1.00 93.62 301 GLY A C 1
ATOM 2367 O O . GLY A 1 301 ? 2.735 -10.133 0.801 1.00 93.62 301 GLY A O 1
ATOM 2368 N N . PHE A 1 302 ? 2.729 -12.151 1.783 1.00 94.50 302 PHE A N 1
ATOM 2369 C CA . PHE A 1 302 ? 3.586 -12.797 0.791 1.00 94.50 302 PHE A CA 1
ATOM 2370 C C . PHE A 1 302 ? 2.931 -12.844 -0.602 1.00 94.50 302 PHE A C 1
ATOM 2372 O O . PHE A 1 302 ? 3.520 -12.396 -1.588 1.00 94.50 302 PHE A O 1
ATOM 2379 N N . PHE A 1 303 ? 1.687 -13.321 -0.696 1.00 94.19 303 PHE A N 1
ATOM 2380 C CA . PHE A 1 303 ? 0.938 -13.452 -1.951 1.00 94.19 303 PHE A CA 1
ATOM 2381 C C . PHE A 1 303 ? 0.690 -12.109 -2.634 1.00 94.19 303 PHE A C 1
ATOM 2383 O O . PHE A 1 303 ? 0.771 -12.030 -3.860 1.00 94.19 303 PHE A O 1
ATOM 2390 N N . SER A 1 304 ? 0.495 -11.036 -1.860 1.00 92.06 304 SER A N 1
ATOM 2391 C CA . SER A 1 304 ? 0.327 -9.684 -2.408 1.00 92.06 304 SER A CA 1
ATOM 2392 C C . SER A 1 304 ? 1.516 -9.206 -3.252 1.00 92.06 304 SER A C 1
ATOM 2394 O O . SER A 1 304 ? 1.342 -8.306 -4.072 1.00 92.06 304 SER A O 1
ATOM 2396 N N . GLN A 1 305 ? 2.699 -9.805 -3.061 1.00 91.62 305 GLN A N 1
ATOM 2397 C CA . GLN A 1 305 ? 3.942 -9.447 -3.755 1.00 91.62 305 GLN A CA 1
ATOM 2398 C C . GLN A 1 305 ? 4.429 -10.534 -4.721 1.00 91.62 305 GLN A C 1
ATOM 2400 O O . GLN A 1 305 ? 5.151 -10.241 -5.671 1.00 91.62 305 GLN A O 1
ATOM 2405 N N . TRP A 1 306 ? 4.049 -11.794 -4.493 1.00 91.00 306 TRP A N 1
ATOM 2406 C CA . TRP A 1 306 ? 4.470 -12.940 -5.308 1.00 91.00 306 TRP A CA 1
ATOM 2407 C C . TRP A 1 306 ? 3.487 -13.339 -6.410 1.00 91.00 306 TRP A C 1
ATOM 2409 O O . TRP A 1 306 ? 3.801 -14.204 -7.220 1.00 91.00 306 TRP A O 1
ATOM 2419 N N . CYS A 1 307 ? 2.339 -12.673 -6.514 1.00 90.75 307 CYS A N 1
ATOM 2420 C CA . CYS A 1 307 ? 1.396 -12.853 -7.624 1.00 90.75 307 CYS A CA 1
ATOM 2421 C C . CYS A 1 307 ? 1.865 -12.240 -8.963 1.00 90.75 307 CYS A C 1
ATOM 2423 O O . CYS A 1 307 ? 1.131 -12.290 -9.952 1.00 90.75 307 CYS A O 1
ATOM 2425 N N . GLY A 1 308 ? 3.069 -11.653 -9.009 1.00 85.50 308 GLY A N 1
ATOM 2426 C CA . GLY A 1 308 ? 3.693 -11.122 -10.228 1.00 85.50 308 GLY A CA 1
ATOM 2427 C C . GLY A 1 308 ? 3.588 -9.606 -10.419 1.00 85.50 308 GLY A C 1
ATOM 2428 O O . GLY A 1 308 ? 4.073 -9.088 -11.426 1.00 85.50 308 GLY A O 1
ATOM 2429 N N . ASN A 1 309 ? 3.021 -8.870 -9.462 1.00 87.38 309 ASN A N 1
ATOM 2430 C CA . ASN A 1 309 ? 2.855 -7.417 -9.551 1.00 87.38 309 ASN A CA 1
ATOM 2431 C C . ASN A 1 309 ? 4.213 -6.693 -9.600 1.00 87.38 309 ASN A C 1
ATOM 2433 O O . ASN A 1 309 ? 4.389 -5.742 -10.357 1.00 87.38 309 ASN A O 1
ATOM 2437 N N . GLY A 1 310 ? 5.209 -7.177 -8.850 1.00 81.38 310 GLY A N 1
ATOM 2438 C CA . GLY A 1 310 ? 6.526 -6.549 -8.747 1.00 81.38 310 GLY A CA 1
ATOM 2439 C C . GLY A 1 310 ? 7.301 -6.487 -10.068 1.00 81.38 310 GLY A C 1
ATOM 2440 O O . GLY A 1 310 ? 8.121 -5.588 -10.255 1.00 81.38 310 GLY A O 1
ATOM 2441 N N . VAL A 1 311 ? 7.036 -7.398 -11.009 1.00 80.50 311 VAL A N 1
ATOM 2442 C CA . VAL A 1 311 ? 7.656 -7.364 -12.343 1.00 80.50 311 VAL A CA 1
ATOM 2443 C C . VAL A 1 311 ? 7.243 -6.101 -13.088 1.00 80.50 311 VAL A C 1
ATOM 2445 O O . VAL A 1 311 ? 8.091 -5.408 -13.643 1.00 80.50 311 VAL A O 1
ATOM 2448 N N . VAL A 1 312 ? 5.957 -5.758 -13.064 1.00 80.56 312 VAL A N 1
ATOM 2449 C CA . VAL A 1 312 ? 5.477 -4.561 -13.750 1.00 80.56 312 VAL A CA 1
ATOM 2450 C C . VAL A 1 312 ? 5.709 -3.316 -12.902 1.00 80.56 312 VAL A C 1
ATOM 2452 O O . VAL A 1 312 ? 6.273 -2.346 -13.401 1.00 80.56 312 VAL A O 1
ATOM 2455 N N . SER A 1 313 ? 5.366 -3.350 -11.612 1.00 81.56 313 SER A N 1
ATOM 2456 C CA . SER A 1 313 ? 5.455 -2.178 -10.734 1.00 81.56 313 SER A CA 1
ATOM 2457 C C . SER A 1 313 ? 6.858 -1.561 -10.720 1.00 81.56 313 SER A C 1
ATOM 2459 O O . SER A 1 313 ? 6.986 -0.340 -10.776 1.00 81.56 313 SER A O 1
ATOM 2461 N N . TYR A 1 314 ? 7.917 -2.380 -10.729 1.00 78.25 314 TYR A N 1
ATOM 2462 C CA . TYR A 1 314 ? 9.300 -1.897 -10.608 1.00 78.25 314 TYR A CA 1
ATOM 2463 C C . TYR A 1 314 ? 10.141 -2.041 -11.879 1.00 78.25 314 TYR A C 1
ATOM 2465 O O . TYR A 1 314 ? 11.177 -1.380 -11.993 1.00 78.25 314 TYR A O 1
ATOM 2473 N N . TYR A 1 315 ? 9.708 -2.878 -12.828 1.00 76.88 315 TYR A N 1
ATOM 2474 C CA . TYR A 1 315 ? 10.474 -3.207 -14.033 1.00 76.88 315 TYR A CA 1
ATOM 2475 C C . TYR A 1 315 ? 9.636 -3.190 -15.321 1.00 76.88 315 TYR A C 1
ATOM 2477 O O . TYR A 1 315 ? 10.032 -3.822 -16.302 1.00 76.88 315 TYR A O 1
ATOM 2485 N N . LEU A 1 316 ? 8.528 -2.433 -15.369 1.00 84.50 316 LEU A N 1
ATOM 2486 C CA . LEU A 1 316 ? 7.721 -2.240 -16.589 1.00 84.50 316 LEU A CA 1
ATOM 2487 C C . LEU A 1 316 ? 8.596 -1.912 -17.804 1.00 84.50 316 LEU A C 1
ATOM 2489 O O . LEU A 1 316 ? 8.426 -2.499 -18.863 1.00 84.50 316 LEU A O 1
ATOM 2493 N N . THR A 1 317 ? 9.583 -1.033 -17.644 1.00 81.50 317 THR A N 1
ATOM 2494 C CA . THR A 1 317 ? 10.546 -0.682 -18.696 1.00 81.50 317 THR A CA 1
ATOM 2495 C C . THR A 1 317 ? 11.268 -1.899 -19.273 1.00 81.50 317 THR A C 1
ATOM 2497 O O . THR A 1 317 ? 11.450 -1.995 -20.484 1.00 81.50 317 THR A O 1
ATOM 2500 N N . LEU A 1 318 ? 11.670 -2.858 -18.433 1.00 79.25 318 LEU A N 1
ATOM 2501 C CA . LEU A 1 318 ? 12.336 -4.076 -18.894 1.00 79.25 318 LEU A CA 1
ATOM 2502 C C . LEU A 1 318 ? 11.372 -4.977 -19.676 1.00 79.25 318 LEU A C 1
ATOM 2504 O O . LEU A 1 318 ? 11.751 -5.504 -20.719 1.00 79.25 318 LEU A O 1
ATOM 2508 N N . VAL A 1 319 ? 10.128 -5.094 -19.205 1.00 84.62 319 VAL A N 1
ATOM 2509 C CA . VAL A 1 319 ? 9.053 -5.823 -19.895 1.00 84.62 319 VAL A CA 1
ATOM 2510 C C . VAL A 1 319 ? 8.749 -5.196 -21.256 1.00 84.62 319 VAL A C 1
ATOM 2512 O O . VAL A 1 319 ? 8.679 -5.890 -22.262 1.00 84.62 319 VAL A O 1
ATOM 2515 N N . LEU A 1 320 ? 8.596 -3.873 -21.320 1.00 87.31 320 LEU A N 1
ATOM 2516 C CA . LEU A 1 320 ? 8.290 -3.169 -22.566 1.00 87.31 320 LEU A CA 1
ATOM 2517 C C . LEU A 1 320 ? 9.443 -3.290 -23.572 1.00 87.31 320 LEU A C 1
ATOM 2519 O O . LEU A 1 320 ? 9.212 -3.547 -24.754 1.00 87.31 320 LEU A O 1
ATOM 2523 N N . ASN A 1 321 ? 10.688 -3.215 -23.098 1.00 84.81 321 ASN A N 1
ATOM 2524 C CA . ASN A 1 321 ? 11.860 -3.459 -23.934 1.00 84.81 321 ASN A CA 1
ATOM 2525 C C . ASN A 1 321 ? 11.889 -4.890 -24.496 1.00 84.81 321 ASN A C 1
ATOM 2527 O O . ASN A 1 321 ? 12.274 -5.072 -25.652 1.00 84.81 321 ASN A O 1
ATOM 2531 N N . SER A 1 322 ? 11.472 -5.906 -23.725 1.00 80.50 322 SER A N 1
ATOM 2532 C CA . SER A 1 322 ? 11.475 -7.299 -24.201 1.00 80.50 322 SER A CA 1
ATOM 2533 C C . SER A 1 322 ? 10.489 -7.538 -25.343 1.00 80.50 322 SER A C 1
ATOM 2535 O O . SER A 1 322 ? 10.725 -8.423 -26.165 1.00 80.50 322 SER A O 1
ATOM 2537 N N . VAL A 1 323 ? 9.438 -6.716 -25.430 1.00 84.38 323 VAL A N 1
ATOM 2538 C CA . VAL A 1 323 ? 8.408 -6.760 -26.480 1.00 84.38 323 VAL A CA 1
ATOM 2539 C C . VAL A 1 323 ? 8.614 -5.722 -27.592 1.00 84.38 323 VAL A C 1
ATOM 2541 O O . VAL A 1 323 ? 7.724 -5.489 -28.406 1.00 84.38 323 VAL A O 1
ATOM 2544 N N . GLY A 1 324 ? 9.797 -5.100 -27.654 1.00 81.94 324 GLY A N 1
ATOM 2545 C CA . GLY A 1 324 ? 10.180 -4.175 -28.728 1.00 81.94 324 GLY A CA 1
ATOM 2546 C C . GLY A 1 324 ? 9.714 -2.727 -28.549 1.00 81.94 324 GLY A C 1
ATOM 2547 O O . GLY A 1 324 ? 9.906 -1.916 -29.451 1.00 81.94 324 GLY A O 1
ATOM 2548 N N . ILE A 1 325 ? 9.148 -2.366 -27.394 1.00 85.75 325 ILE A N 1
ATOM 2549 C CA . ILE A 1 325 ? 8.737 -0.994 -27.074 1.00 85.75 325 ILE A CA 1
ATOM 2550 C C . ILE A 1 325 ? 9.866 -0.324 -26.299 1.00 85.75 325 ILE A C 1
ATOM 2552 O O . ILE A 1 325 ? 9.949 -0.447 -25.080 1.00 85.75 325 ILE A O 1
ATOM 2556 N N . THR A 1 326 ? 10.742 0.384 -27.009 1.00 84.19 326 THR A N 1
ATOM 2557 C CA . THR A 1 326 ? 11.975 0.972 -26.450 1.00 84.19 326 THR A CA 1
ATOM 2558 C C . THR A 1 326 ? 11.928 2.486 -26.266 1.00 84.19 326 THR A C 1
ATOM 2560 O O . THR A 1 326 ? 12.807 3.055 -25.623 1.00 84.19 326 THR A O 1
ATOM 2563 N N . SER A 1 327 ? 10.914 3.159 -26.818 1.00 86.38 327 SER A N 1
ATOM 2564 C CA . SER A 1 327 ? 10.784 4.615 -26.731 1.00 86.38 327 SER A CA 1
ATOM 2565 C C . SER A 1 327 ? 10.479 5.054 -25.287 1.00 86.38 327 SER A C 1
ATOM 2567 O O . SER A 1 327 ? 9.424 4.679 -24.764 1.00 86.38 327 SER A O 1
ATOM 2569 N N . PRO A 1 328 ? 11.331 5.893 -24.655 1.00 81.00 328 PRO A N 1
ATOM 2570 C CA . PRO A 1 328 ? 11.119 6.370 -23.285 1.00 81.00 328 PRO A CA 1
ATOM 2571 C C . PRO A 1 328 ? 9.768 7.065 -23.085 1.00 81.00 328 PRO A C 1
ATOM 2573 O O . PRO A 1 328 ? 9.099 6.841 -22.081 1.00 81.00 328 PRO A O 1
ATOM 2576 N N . THR A 1 329 ? 9.330 7.859 -24.068 1.00 85.81 329 THR A N 1
ATOM 2577 C CA . THR A 1 329 ? 8.039 8.561 -24.037 1.00 85.81 329 THR A CA 1
ATOM 2578 C C . THR A 1 329 ? 6.867 7.584 -24.022 1.00 85.81 329 THR A C 1
ATOM 2580 O O . THR A 1 329 ? 5.953 7.743 -23.219 1.00 85.81 329 THR A O 1
ATOM 2583 N N . HIS A 1 330 ? 6.906 6.539 -24.856 1.00 87.50 330 HIS A N 1
ATOM 2584 C CA . HIS A 1 330 ? 5.849 5.525 -24.882 1.00 87.50 330 HIS A CA 1
ATOM 2585 C C . HIS A 1 330 ? 5.813 4.720 -23.581 1.00 87.50 330 HIS A C 1
ATOM 2587 O O . HIS A 1 330 ? 4.739 4.484 -23.036 1.00 87.50 330 HIS A O 1
ATOM 2593 N N . GLN A 1 331 ? 6.976 4.340 -23.047 1.00 88.06 331 GLN A N 1
ATOM 2594 C CA . GLN A 1 331 ? 7.068 3.610 -21.780 1.00 88.06 331 GLN A CA 1
ATOM 2595 C C . GLN A 1 331 ? 6.526 4.431 -20.606 1.00 88.06 331 GLN A C 1
ATOM 2597 O O . GLN A 1 331 ? 5.731 3.926 -19.811 1.00 88.06 331 GLN A O 1
ATOM 2602 N N . ALA A 1 332 ? 6.914 5.705 -20.520 1.00 85.81 332 ALA A N 1
ATOM 2603 C CA . ALA A 1 332 ? 6.432 6.615 -19.489 1.00 85.81 332 ALA A CA 1
ATOM 2604 C C . ALA A 1 332 ? 4.922 6.888 -19.623 1.00 85.81 332 ALA A C 1
ATOM 2606 O O . ALA A 1 332 ? 4.221 6.898 -18.612 1.00 85.81 332 ALA A O 1
ATOM 2607 N N . LEU A 1 333 ? 4.402 7.026 -20.850 1.00 89.75 333 LEU A N 1
ATOM 2608 C CA . LEU A 1 333 ? 2.967 7.191 -21.104 1.00 89.75 333 LEU A CA 1
ATOM 2609 C C . LEU A 1 333 ? 2.164 5.955 -20.674 1.00 89.75 333 LEU A C 1
ATOM 2611 O O . LEU A 1 333 ? 1.160 6.093 -19.981 1.00 89.75 333 LEU A O 1
ATOM 2615 N N . ILE A 1 334 ? 2.619 4.750 -21.039 1.00 90.75 334 ILE A N 1
ATOM 2616 C CA . ILE A 1 334 ? 1.981 3.490 -20.627 1.00 90.75 334 ILE A CA 1
ATOM 2617 C C . ILE A 1 334 ? 1.957 3.387 -19.101 1.00 90.75 334 ILE A C 1
ATOM 2619 O O . ILE A 1 334 ? 0.918 3.051 -18.542 1.00 90.75 334 ILE A O 1
ATOM 2623 N N . ASN A 1 335 ? 3.062 3.720 -18.424 1.00 89.12 335 ASN A N 1
ATOM 2624 C CA . ASN A 1 335 ? 3.102 3.745 -16.962 1.00 89.12 335 ASN A CA 1
ATOM 2625 C C . ASN A 1 335 ? 2.073 4.739 -16.394 1.00 89.12 335 ASN A C 1
ATOM 2627 O O . ASN A 1 335 ? 1.251 4.363 -15.565 1.00 89.12 335 ASN A O 1
ATOM 2631 N N . GLY A 1 336 ? 2.061 5.984 -16.881 1.00 90.12 336 GLY A N 1
ATOM 2632 C CA . GLY A 1 336 ? 1.125 7.014 -16.420 1.00 90.12 336 GLY A CA 1
ATOM 2633 C C . GLY A 1 336 ? -0.344 6.613 -16.576 1.00 90.12 336 GLY A C 1
ATOM 2634 O O . GLY A 1 336 ? -1.132 6.788 -15.645 1.00 90.12 336 GLY A O 1
ATOM 2635 N N . LEU A 1 337 ? -0.706 6.023 -17.719 1.00 93.81 337 LEU A N 1
ATOM 2636 C CA . LEU A 1 337 ? -2.056 5.512 -17.975 1.00 93.81 337 LEU A CA 1
ATOM 2637 C C . LEU A 1 337 ? -2.391 4.292 -17.109 1.00 93.81 337 LEU A C 1
ATOM 2639 O O . LEU A 1 337 ? -3.515 4.191 -16.618 1.00 93.81 337 LEU A O 1
ATOM 2643 N N . LEU A 1 338 ? -1.425 3.399 -16.882 1.00 91.81 338 LEU A N 1
ATOM 2644 C CA . LEU A 1 338 ? -1.597 2.232 -16.019 1.00 91.81 338 LEU A CA 1
ATOM 2645 C C . LEU A 1 338 ? -1.890 2.649 -14.573 1.00 91.81 338 LEU A C 1
ATOM 2647 O O . LEU A 1 338 ? -2.828 2.133 -13.980 1.00 91.81 338 LEU A O 1
ATOM 2651 N N . GLN A 1 339 ? -1.170 3.631 -14.017 1.00 92.88 339 GLN A N 1
ATOM 2652 C CA . GLN A 1 339 ? -1.438 4.097 -12.647 1.00 92.88 339 GLN A CA 1
ATOM 2653 C C . GLN A 1 339 ? -2.830 4.729 -12.504 1.00 92.88 339 GLN A C 1
ATOM 2655 O O . GLN A 1 339 ? -3.495 4.535 -11.486 1.00 92.88 339 GLN A O 1
ATOM 2660 N N . ILE A 1 340 ? -3.293 5.459 -13.527 1.00 94.31 340 ILE A N 1
ATOM 2661 C CA . ILE A 1 340 ? -4.656 6.008 -13.559 1.00 94.31 340 ILE A CA 1
ATOM 2662 C C . ILE A 1 340 ? -5.680 4.871 -13.591 1.00 94.31 340 ILE A C 1
ATOM 2664 O O . ILE A 1 340 ? -6.622 4.870 -12.801 1.00 94.31 340 ILE A O 1
ATOM 2668 N N . PHE A 1 341 ? -5.491 3.896 -14.481 1.00 94.69 341 PHE A N 1
ATOM 2669 C CA . PHE A 1 341 ? -6.373 2.738 -14.590 1.00 94.69 341 PHE A CA 1
ATOM 2670 C C . PHE A 1 341 ? -6.470 1.977 -13.263 1.00 94.69 341 PHE A C 1
ATOM 2672 O O . PHE A 1 341 ? -7.574 1.750 -12.765 1.00 94.69 341 PHE A O 1
ATOM 2679 N N . ASN A 1 342 ? -5.327 1.675 -12.650 1.00 93.56 342 ASN A N 1
ATOM 2680 C CA . ASN A 1 342 ? -5.250 0.964 -11.381 1.00 93.56 342 ASN A CA 1
ATOM 2681 C C . ASN A 1 342 ? -5.963 1.715 -10.248 1.00 93.56 342 ASN A C 1
ATOM 2683 O O . ASN A 1 342 ? -6.681 1.112 -9.449 1.00 93.56 342 ASN A O 1
ATOM 2687 N N . PHE A 1 343 ? -5.834 3.048 -10.200 1.00 92.44 343 PHE A N 1
ATOM 2688 C CA . PHE A 1 343 ? -6.573 3.874 -9.245 1.00 92.44 343 PHE A CA 1
ATOM 2689 C C . PHE A 1 343 ? -8.088 3.705 -9.402 1.00 92.44 343 PHE A C 1
ATOM 2691 O O . PHE A 1 343 ? -8.778 3.421 -8.424 1.00 92.44 343 PHE A O 1
ATOM 2698 N N . PHE A 1 344 ? -8.609 3.841 -10.625 1.00 93.06 344 PHE A N 1
ATOM 2699 C CA . PHE A 1 344 ? -10.043 3.706 -10.878 1.00 93.06 344 PHE A CA 1
ATOM 2700 C C . PHE A 1 344 ? -10.553 2.301 -10.538 1.00 93.06 344 PHE A C 1
ATOM 2702 O O . PHE A 1 344 ? -11.573 2.169 -9.862 1.00 93.06 344 PHE A O 1
ATOM 2709 N N . VAL A 1 345 ? -9.838 1.249 -10.937 1.00 91.38 345 VAL A N 1
ATOM 2710 C CA . VAL A 1 345 ? -10.236 -0.127 -10.610 1.00 91.38 345 VAL A CA 1
ATOM 2711 C C . VAL A 1 345 ? -10.233 -0.351 -9.098 1.00 91.38 345 VAL A C 1
ATOM 2713 O O . VAL A 1 345 ? -11.231 -0.818 -8.549 1.00 91.38 345 VAL A O 1
ATOM 2716 N N . SER A 1 346 ? -9.157 0.031 -8.413 1.00 87.75 346 SER A N 1
ATOM 2717 C CA . SER A 1 346 ? -9.008 -0.195 -6.974 1.00 87.75 346 SER A CA 1
ATOM 2718 C C . SER A 1 346 ? -10.051 0.566 -6.146 1.00 87.75 346 SER A C 1
ATOM 2720 O O . SER A 1 346 ? -10.643 -0.002 -5.229 1.00 87.75 346 SER A O 1
ATOM 2722 N N . VAL A 1 347 ? -10.374 1.818 -6.504 1.00 86.06 347 VAL A N 1
ATOM 2723 C CA . VAL A 1 347 ? -11.423 2.598 -5.819 1.00 86.06 347 VAL A CA 1
ATOM 2724 C C . VAL A 1 347 ? -12.809 2.018 -6.094 1.00 86.06 347 VAL A C 1
ATOM 2726 O O . VAL A 1 347 ? -13.556 1.710 -5.164 1.00 86.06 347 VAL A O 1
ATOM 2729 N N . PHE A 1 348 ? -13.182 1.921 -7.373 1.00 85.88 348 PHE A N 1
ATOM 2730 C CA . PHE A 1 348 ? -14.564 1.650 -7.753 1.00 85.88 348 PHE A CA 1
ATOM 2731 C C . PHE A 1 348 ? -14.905 0.170 -7.641 1.00 85.88 348 PHE A C 1
ATOM 2733 O O . PHE A 1 348 ? -15.942 -0.156 -7.077 1.00 85.88 348 PHE A O 1
ATOM 2740 N N . LEU A 1 349 ? -14.045 -0.717 -8.142 1.00 82.38 349 LEU A N 1
ATOM 2741 C CA . LEU A 1 349 ? -14.297 -2.160 -8.173 1.00 82.38 349 LEU A CA 1
ATOM 2742 C C . LEU A 1 349 ? -13.730 -2.904 -6.964 1.00 82.38 349 LEU A C 1
ATOM 2744 O O . LEU A 1 349 ? -14.262 -3.948 -6.598 1.00 82.38 349 LEU A O 1
ATOM 2748 N N . GLY A 1 350 ? -12.690 -2.360 -6.336 1.00 79.69 350 GLY A N 1
ATOM 2749 C CA . GLY A 1 350 ? -12.168 -2.846 -5.067 1.00 79.69 350 GLY A CA 1
ATOM 2750 C C . GLY A 1 350 ? -12.941 -2.259 -3.888 1.00 79.69 350 GLY A C 1
ATOM 2751 O O . GLY A 1 350 ? -13.952 -2.807 -3.450 1.00 79.69 350 GLY A O 1
ATOM 2752 N N . ALA A 1 351 ? -12.488 -1.113 -3.382 1.00 77.38 351 ALA A N 1
ATOM 2753 C CA . ALA A 1 351 ? -12.919 -0.543 -2.106 1.00 77.38 351 ALA A CA 1
ATOM 2754 C C . ALA A 1 351 ? -14.445 -0.383 -1.957 1.00 77.38 351 ALA A C 1
ATOM 2756 O O . ALA A 1 351 ? -14.982 -0.692 -0.894 1.00 77.38 351 ALA A O 1
ATOM 2757 N N . PHE A 1 352 ? -15.167 0.056 -2.996 1.00 78.56 352 PHE A N 1
ATOM 2758 C CA . PHE A 1 352 ? -16.627 0.224 -2.912 1.00 78.56 352 PHE A CA 1
ATOM 2759 C C . PHE A 1 352 ? -17.439 -1.065 -3.105 1.00 78.56 352 PHE A C 1
ATOM 2761 O O . PHE A 1 352 ? -18.588 -1.125 -2.661 1.00 78.56 352 PHE A O 1
ATOM 2768 N N . MET A 1 353 ? -16.870 -2.092 -3.739 1.00 76.81 353 MET A N 1
ATOM 2769 C CA . MET A 1 353 ? -17.570 -3.347 -4.044 1.00 76.81 353 MET A CA 1
ATOM 2770 C C . MET A 1 353 ? -17.272 -4.476 -3.048 1.00 76.81 353 MET A C 1
ATOM 2772 O O . MET A 1 353 ? -18.016 -5.461 -3.019 1.00 76.81 353 MET A O 1
ATOM 2776 N N . VAL A 1 354 ? -16.262 -4.308 -2.184 1.00 71.50 354 VAL A N 1
ATOM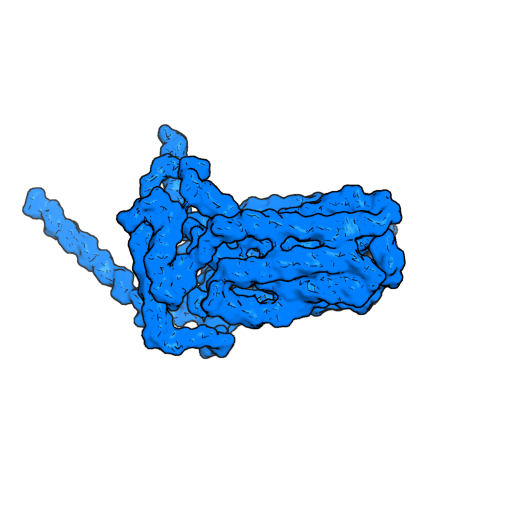 2777 C CA . VAL A 1 354 ? -15.880 -5.259 -1.120 1.00 71.50 354 VAL A CA 1
ATOM 2778 C C . VAL A 1 354 ? -17.057 -5.658 -0.226 1.00 71.50 354 VAL A C 1
ATOM 2780 O O . VAL A 1 354 ? -17.237 -6.844 0.066 1.00 71.50 354 VAL A O 1
ATOM 2783 N N . ASP A 1 355 ? -17.923 -4.710 0.133 1.00 68.94 355 ASP A N 1
ATOM 2784 C CA . ASP A 1 355 ? -19.075 -4.987 0.999 1.00 68.94 355 ASP A CA 1
ATOM 2785 C C . ASP A 1 355 ? -20.218 -5.720 0.283 1.00 68.94 355 ASP A C 1
ATOM 2787 O O . ASP A 1 355 ? -21.032 -6.381 0.925 1.00 68.94 355 ASP A O 1
ATOM 2791 N N . ARG A 1 356 ? -20.267 -5.678 -1.055 1.00 75.56 356 ARG A N 1
ATOM 2792 C CA . ARG A 1 356 ? -21.312 -6.352 -1.841 1.00 75.56 356 ARG A CA 1
ATOM 2793 C C . ARG A 1 356 ? -20.937 -7.771 -2.242 1.00 75.56 356 ARG A C 1
ATOM 2795 O O . ARG A 1 356 ? -21.784 -8.655 -2.147 1.00 75.56 356 ARG A O 1
ATOM 2802 N N . LEU A 1 357 ? -19.703 -8.001 -2.682 1.00 78.75 357 LEU A N 1
ATOM 2803 C CA . LEU A 1 357 ? -19.289 -9.291 -3.251 1.00 78.75 357 LEU A CA 1
ATOM 2804 C C . LEU A 1 357 ? -18.724 -10.265 -2.209 1.00 78.75 357 LEU A C 1
ATOM 2806 O O . LEU A 1 357 ? -18.855 -11.473 -2.382 1.00 78.75 357 LEU A O 1
ATOM 2810 N N . GLY A 1 358 ? -18.181 -9.751 -1.105 1.00 81.38 358 GLY A N 1
ATOM 2811 C CA . GLY A 1 358 ? -17.525 -10.563 -0.081 1.00 81.38 358 GLY A CA 1
ATOM 2812 C C . GLY A 1 358 ? -16.038 -10.763 -0.354 1.00 81.38 358 GLY A C 1
ATOM 2813 O O . GLY A 1 358 ? -15.579 -10.724 -1.495 1.00 81.38 358 GLY A O 1
ATOM 2814 N N . ARG A 1 359 ? -15.256 -10.921 0.714 1.00 87.56 359 ARG A N 1
ATOM 2815 C CA . ARG A 1 359 ? -13.790 -10.866 0.658 1.00 87.56 359 ARG A CA 1
ATOM 2816 C C . ARG A 1 359 ? -13.218 -12.129 0.017 1.00 87.56 359 ARG A C 1
ATOM 2818 O O . ARG A 1 359 ? -12.322 -12.037 -0.823 1.00 87.56 359 ARG A O 1
ATOM 2825 N N . ARG A 1 360 ? -13.754 -13.310 0.350 1.00 90.06 360 ARG A N 1
ATOM 2826 C CA . ARG A 1 360 ? -13.254 -14.595 -0.170 1.00 90.06 360 ARG A CA 1
ATOM 2827 C C . ARG A 1 360 ? -13.500 -14.717 -1.671 1.00 90.06 360 ARG A C 1
ATOM 2829 O O . ARG A 1 360 ? -12.610 -15.137 -2.408 1.00 90.06 360 ARG A O 1
ATOM 2836 N N . VAL A 1 361 ? -14.686 -14.309 -2.126 1.00 90.81 361 VAL A N 1
ATOM 2837 C CA . VAL A 1 361 ? -15.055 -14.323 -3.551 1.00 90.81 361 VAL A CA 1
ATOM 2838 C C . VAL A 1 361 ? -14.130 -13.415 -4.359 1.00 90.81 361 VAL A C 1
ATOM 2840 O O . VAL A 1 361 ? -13.627 -13.832 -5.401 1.00 90.81 361 VAL A O 1
ATOM 2843 N N . LEU A 1 362 ? -13.844 -12.210 -3.857 1.00 91.00 362 LEU A N 1
ATOM 2844 C CA . LEU A 1 362 ? -12.934 -11.271 -4.515 1.00 91.00 362 LEU A CA 1
ATOM 2845 C C . LEU A 1 362 ? -11.513 -11.824 -4.626 1.00 91.00 362 LEU A C 1
ATOM 2847 O O . LEU A 1 362 ? -10.913 -11.747 -5.697 1.00 91.00 362 LEU A O 1
ATOM 2851 N N . PHE A 1 363 ? -10.989 -12.429 -3.559 1.00 93.44 363 PHE A N 1
ATOM 2852 C CA . PHE A 1 363 ? -9.666 -13.046 -3.588 1.00 93.44 363 PHE A CA 1
ATOM 2853 C C . PHE A 1 363 ? -9.567 -14.205 -4.592 1.00 93.44 363 PHE A C 1
ATOM 2855 O O . PHE A 1 363 ? -8.590 -14.285 -5.337 1.00 93.44 363 PHE A O 1
ATOM 2862 N N . LEU A 1 364 ? -10.578 -15.078 -4.656 1.00 94.19 364 LEU A N 1
ATOM 2863 C CA . LEU A 1 364 ? -10.609 -16.190 -5.613 1.00 94.19 364 LEU A CA 1
ATOM 2864 C C . LEU A 1 364 ? -10.747 -15.701 -7.059 1.00 94.19 364 LEU A C 1
ATOM 2866 O O . LEU A 1 364 ? -10.031 -16.183 -7.939 1.00 94.19 364 LEU A O 1
ATOM 2870 N N . TRP A 1 365 ? -11.621 -14.720 -7.304 1.00 93.88 365 TRP A N 1
ATOM 2871 C CA . TRP A 1 365 ? -11.778 -14.110 -8.625 1.00 93.88 365 TRP A CA 1
ATOM 2872 C C . TRP A 1 365 ? -10.482 -13.439 -9.087 1.00 93.88 365 TRP A C 1
ATOM 2874 O O . TRP A 1 365 ? -10.035 -13.660 -10.214 1.00 93.88 365 TRP A O 1
ATOM 2884 N N . SER A 1 366 ? -9.840 -12.686 -8.192 1.00 94.38 366 SER A N 1
ATOM 2885 C CA . SER A 1 366 ? -8.550 -12.049 -8.438 1.00 94.38 366 SER A CA 1
ATOM 2886 C C . SER A 1 366 ? -7.474 -13.077 -8.786 1.00 94.38 366 SER A C 1
ATOM 2888 O O . SER A 1 366 ? -6.837 -12.960 -9.831 1.00 94.38 366 SER A O 1
ATOM 2890 N N . ALA A 1 367 ? -7.308 -14.130 -7.978 1.00 94.94 367 ALA A N 1
ATOM 2891 C CA . ALA A 1 367 ? -6.293 -15.156 -8.211 1.00 94.94 367 ALA A CA 1
ATOM 2892 C C . ALA A 1 367 ? -6.491 -15.892 -9.551 1.00 94.94 367 ALA A C 1
ATOM 2894 O O . ALA A 1 367 ? -5.532 -16.060 -10.307 1.00 94.94 367 ALA A O 1
ATOM 2895 N N . ALA A 1 368 ? -7.730 -16.270 -9.887 1.00 95.62 368 ALA A N 1
ATOM 2896 C CA . ALA A 1 368 ? -8.038 -16.930 -11.157 1.00 95.62 368 ALA A CA 1
ATOM 2897 C C . ALA A 1 368 ? -7.800 -16.008 -12.363 1.00 95.62 368 ALA A C 1
ATOM 2899 O O . ALA A 1 368 ? -7.157 -16.405 -13.337 1.00 95.62 368 ALA A O 1
ATOM 2900 N N . GLY A 1 369 ? -8.273 -14.762 -12.296 1.00 95.31 369 GLY A N 1
ATOM 2901 C CA . GLY A 1 369 ? -8.110 -13.801 -13.383 1.00 95.31 369 GLY A CA 1
ATOM 2902 C C . GLY A 1 369 ? -6.655 -13.385 -13.602 1.00 95.31 369 GLY A C 1
ATOM 2903 O O . GLY A 1 369 ? -6.194 -13.336 -14.743 1.00 95.31 369 GLY A O 1
ATOM 2904 N N . MET A 1 370 ? -5.894 -13.183 -12.520 1.00 95.56 370 MET A N 1
ATOM 2905 C CA . MET A 1 370 ? -4.451 -12.941 -12.591 1.00 95.56 370 MET A CA 1
ATOM 2906 C C . MET A 1 370 ? -3.714 -14.112 -13.241 1.00 95.56 370 MET A C 1
ATOM 2908 O O . MET A 1 370 ? -2.856 -13.882 -14.090 1.00 95.56 370 MET A O 1
ATOM 2912 N N . MET A 1 371 ? -4.058 -15.356 -12.886 1.00 95.06 371 MET A N 1
ATOM 2913 C CA . MET A 1 371 ? -3.461 -16.554 -13.481 1.00 95.06 371 MET A CA 1
ATOM 2914 C C . MET A 1 371 ? -3.703 -16.611 -14.995 1.00 95.06 371 MET A C 1
ATOM 2916 O O . MET A 1 371 ? -2.753 -16.773 -15.758 1.00 95.06 371 MET A O 1
ATOM 2920 N N . LEU A 1 372 ? -4.951 -16.431 -15.441 1.00 95.75 372 LEU A N 1
ATOM 2921 C CA . LEU A 1 372 ? -5.302 -16.460 -16.866 1.00 95.75 372 LEU A CA 1
ATOM 2922 C C . LEU A 1 372 ? -4.610 -15.337 -17.653 1.00 95.75 372 LEU A C 1
ATOM 2924 O O . LEU A 1 372 ? -4.071 -15.586 -18.734 1.00 95.75 372 LEU A O 1
ATOM 2928 N N . ALA A 1 373 ? -4.561 -14.125 -17.093 1.00 94.69 373 ALA A N 1
ATOM 2929 C CA . ALA A 1 373 ? -3.864 -12.994 -17.701 1.00 94.69 373 ALA A CA 1
ATOM 2930 C C . ALA A 1 373 ? -2.352 -13.255 -17.829 1.00 94.69 373 ALA A C 1
ATOM 2932 O O . ALA A 1 373 ? -1.767 -12.985 -18.879 1.00 94.69 373 ALA A O 1
ATOM 2933 N N . TYR A 1 374 ? -1.723 -13.833 -16.798 1.00 92.38 374 TYR A N 1
ATOM 2934 C CA . TYR A 1 374 ? -0.299 -14.179 -16.828 1.00 92.38 374 TYR A CA 1
ATOM 2935 C C . TYR A 1 374 ? 0.018 -15.294 -17.831 1.00 92.38 374 TYR A C 1
ATOM 2937 O O . TYR A 1 374 ? 1.056 -15.231 -18.491 1.00 92.38 374 TYR A O 1
ATOM 2945 N N . ILE A 1 375 ? -0.866 -16.284 -17.999 1.00 94.38 375 ILE A N 1
ATOM 2946 C CA . ILE A 1 375 ? -0.715 -17.331 -19.024 1.00 94.38 375 ILE A CA 1
ATOM 2947 C C . ILE A 1 375 ? -0.746 -16.702 -20.420 1.00 94.38 375 ILE A C 1
ATOM 2949 O O . ILE A 1 375 ? 0.179 -16.914 -21.205 1.00 94.38 375 ILE A O 1
ATOM 2953 N N . ALA A 1 376 ? -1.761 -15.881 -20.712 1.00 94.06 376 ALA A N 1
ATOM 2954 C CA . ALA A 1 376 ? -1.882 -15.196 -21.998 1.00 94.06 376 ALA A CA 1
ATOM 2955 C C . ALA A 1 376 ? -0.663 -14.304 -22.279 1.00 94.06 376 ALA A C 1
ATOM 2957 O O . ALA A 1 376 ? -0.062 -14.383 -23.351 1.00 94.06 376 ALA A O 1
ATOM 2958 N N . TRP A 1 377 ? -0.235 -13.515 -21.291 1.00 90.81 377 TRP A N 1
ATOM 2959 C CA . TRP A 1 377 ? 0.965 -12.688 -21.392 1.00 90.81 377 TRP A CA 1
ATOM 2960 C C . TRP A 1 377 ? 2.220 -13.539 -21.662 1.00 90.81 377 TRP A C 1
ATOM 2962 O O . TRP A 1 377 ? 2.995 -13.224 -22.569 1.00 90.81 377 TRP A O 1
ATOM 2972 N N . THR A 1 378 ? 2.405 -14.651 -20.950 1.00 91.25 378 THR A N 1
ATOM 2973 C CA . THR A 1 378 ? 3.556 -15.550 -21.142 1.00 91.25 378 THR A CA 1
ATOM 2974 C C . THR A 1 378 ? 3.606 -16.106 -22.566 1.00 91.25 378 THR A C 1
ATOM 2976 O O . THR A 1 378 ? 4.664 -16.069 -23.196 1.00 91.25 378 THR A O 1
ATOM 2979 N N . VAL A 1 379 ? 2.467 -16.563 -23.098 1.00 92.12 379 VAL A N 1
ATOM 2980 C CA . VAL A 1 379 ? 2.359 -17.089 -24.469 1.00 92.12 379 VAL A CA 1
ATOM 2981 C C . VAL A 1 379 ? 2.677 -16.005 -25.501 1.00 92.12 379 VAL A C 1
ATOM 2983 O O . VAL A 1 379 ? 3.489 -16.233 -26.396 1.00 92.12 379 VAL A O 1
ATOM 2986 N N . LEU A 1 380 ? 2.112 -14.804 -25.346 1.00 90.88 380 LEU A N 1
ATOM 2987 C CA . LEU A 1 380 ? 2.373 -13.681 -26.253 1.00 90.88 380 LEU A CA 1
ATOM 2988 C C . LEU A 1 380 ? 3.854 -13.285 -26.270 1.00 90.88 380 LEU A C 1
ATOM 2990 O O . LEU A 1 380 ? 4.415 -13.061 -27.341 1.00 90.88 380 LEU A O 1
ATOM 2994 N N . ASN A 1 381 ? 4.510 -13.240 -25.105 1.00 87.06 381 ASN A N 1
ATOM 2995 C CA . ASN A 1 381 ? 5.943 -12.939 -25.029 1.00 87.06 381 ASN A CA 1
ATOM 2996 C C . ASN A 1 381 ? 6.798 -14.038 -25.681 1.00 87.06 381 ASN A C 1
ATOM 2998 O O . ASN A 1 381 ? 7.758 -13.732 -26.389 1.00 87.06 381 ASN A O 1
ATOM 3002 N N . ALA A 1 382 ? 6.447 -15.310 -25.472 1.00 88.81 382 ALA A N 1
ATOM 3003 C CA . ALA A 1 382 ? 7.153 -16.436 -26.076 1.00 88.81 382 ALA A CA 1
ATOM 3004 C C . ALA A 1 382 ? 7.068 -16.406 -27.612 1.00 88.81 382 ALA A C 1
ATOM 3006 O O . ALA A 1 382 ? 8.084 -16.558 -28.292 1.00 88.81 382 ALA A O 1
ATOM 3007 N N . GLU A 1 383 ? 5.877 -16.158 -28.162 1.00 90.19 383 GLU A N 1
ATOM 3008 C CA . GLU A 1 383 ? 5.662 -16.078 -29.610 1.00 90.19 383 GLU A CA 1
ATOM 3009 C C . GLU A 1 383 ? 6.262 -14.807 -30.223 1.00 90.19 383 GLU A C 1
ATOM 3011 O O . GLU A 1 383 ? 6.834 -14.860 -31.317 1.00 90.19 383 GLU A O 1
ATOM 3016 N N . PHE A 1 384 ? 6.238 -13.679 -29.505 1.00 87.88 384 PHE A N 1
ATOM 3017 C CA . PHE A 1 384 ? 6.928 -12.460 -29.929 1.00 87.88 384 PHE A CA 1
ATOM 3018 C C . PHE A 1 384 ? 8.435 -12.688 -30.083 1.00 87.88 384 PHE A C 1
ATOM 3020 O O . PHE A 1 384 ? 9.032 -12.235 -31.057 1.00 87.88 384 PHE A O 1
ATOM 3027 N N . LEU A 1 385 ? 9.071 -13.416 -29.162 1.00 84.56 385 LEU A N 1
ATOM 3028 C CA . LEU A 1 385 ? 10.510 -13.674 -29.247 1.00 84.56 385 LEU A CA 1
ATOM 3029 C C . LEU A 1 385 ? 10.895 -14.591 -30.414 1.00 84.56 385 LEU A C 1
ATOM 3031 O O . LEU A 1 385 ? 12.002 -14.448 -30.933 1.00 84.56 385 LEU A O 1
ATOM 3035 N N . LYS A 1 386 ? 9.995 -15.484 -30.849 1.00 87.06 386 LYS A N 1
ATOM 3036 C CA . LYS A 1 386 ? 10.199 -16.348 -32.024 1.00 87.06 386 LYS A CA 1
ATOM 3037 C C . LYS A 1 386 ? 9.978 -15.603 -33.339 1.00 87.06 386 LYS A C 1
ATOM 3039 O O . LYS A 1 386 ? 10.801 -15.690 -34.241 1.00 87.06 386 LYS A O 1
ATOM 3044 N N . THR A 1 387 ? 8.856 -14.896 -33.451 1.00 86.69 387 THR A N 1
ATOM 3045 C CA . THR A 1 387 ? 8.383 -14.319 -34.722 1.00 86.69 387 THR A CA 1
ATOM 3046 C C . THR A 1 387 ? 8.820 -12.873 -34.931 1.00 86.69 387 THR A C 1
ATOM 3048 O O . THR A 1 387 ? 8.865 -12.406 -36.064 1.00 86.69 387 THR A O 1
ATOM 3051 N N . ARG A 1 388 ? 9.110 -12.144 -33.843 1.00 85.88 388 ARG A N 1
ATOM 3052 C CA . ARG A 1 388 ? 9.337 -10.688 -33.816 1.00 85.88 388 ARG A CA 1
ATOM 3053 C C . ARG A 1 388 ? 8.202 -9.875 -34.454 1.00 85.88 388 ARG A C 1
ATOM 3055 O O . ARG A 1 388 ? 8.403 -8.722 -34.828 1.00 85.88 388 ARG A O 1
ATOM 3062 N N . ALA A 1 389 ? 6.999 -10.448 -34.540 1.00 85.50 389 ALA A N 1
ATOM 3063 C CA . ALA A 1 389 ? 5.829 -9.772 -35.077 1.00 85.50 389 ALA A CA 1
ATOM 3064 C C . ALA A 1 389 ? 5.379 -8.648 -34.131 1.00 85.50 389 ALA A C 1
ATOM 3066 O O . ALA A 1 389 ? 5.009 -8.898 -32.982 1.00 85.50 389 ALA A O 1
ATOM 3067 N N . SER A 1 390 ? 5.368 -7.405 -34.619 1.00 82.06 390 SER A N 1
ATOM 3068 C CA . SER A 1 390 ? 5.035 -6.213 -33.821 1.00 82.06 390 SER A CA 1
ATOM 3069 C C . SER A 1 390 ? 3.656 -6.293 -33.153 1.00 82.06 390 SER A C 1
ATOM 3071 O O . SER A 1 390 ? 3.503 -5.853 -32.014 1.00 82.06 390 SER A O 1
ATOM 3073 N N . GLY A 1 391 ? 2.674 -6.924 -33.808 1.00 86.38 391 GLY A N 1
ATOM 3074 C CA . GLY A 1 391 ? 1.329 -7.125 -33.259 1.00 86.38 391 GLY A CA 1
ATOM 3075 C C . GLY A 1 391 ? 1.305 -7.922 -31.949 1.00 86.38 391 GLY A C 1
ATOM 3076 O O . GLY A 1 391 ? 0.547 -7.582 -31.044 1.00 86.38 391 GLY A O 1
ATOM 3077 N N . LEU A 1 392 ? 2.181 -8.924 -31.798 1.00 85.62 392 LEU A N 1
ATOM 3078 C CA . LEU A 1 392 ? 2.277 -9.716 -30.564 1.00 85.62 392 LEU A CA 1
ATOM 3079 C C . LEU A 1 392 ? 2.878 -8.904 -29.414 1.00 85.62 392 LEU A C 1
ATOM 3081 O O . LEU A 1 392 ? 2.438 -9.034 -28.274 1.00 85.62 392 LEU A O 1
ATOM 3085 N N . GLY A 1 393 ? 3.849 -8.036 -29.714 1.00 83.44 393 GLY A N 1
ATOM 3086 C CA . GLY A 1 393 ? 4.448 -7.154 -28.715 1.00 83.44 393 GLY A CA 1
ATOM 3087 C C . GLY A 1 393 ? 3.459 -6.105 -28.202 1.00 83.44 393 GLY A C 1
ATOM 3088 O O . GLY A 1 393 ? 3.380 -5.860 -27.000 1.00 83.44 393 GLY A O 1
ATOM 3089 N N . ILE A 1 394 ? 2.630 -5.554 -29.094 1.00 86.69 394 ILE A N 1
ATOM 3090 C CA . ILE A 1 394 ? 1.552 -4.622 -28.731 1.00 86.69 394 ILE A CA 1
ATOM 3091 C C . ILE A 1 394 ? 0.472 -5.328 -27.897 1.00 86.69 394 ILE A C 1
ATOM 3093 O O . ILE A 1 394 ? -0.010 -4.756 -26.921 1.00 86.69 394 ILE A O 1
ATOM 3097 N N . ALA A 1 395 ? 0.135 -6.583 -28.217 1.00 90.06 395 ALA A N 1
ATOM 3098 C CA . ALA A 1 395 ? -0.863 -7.370 -27.487 1.00 90.06 395 ALA A CA 1
ATOM 3099 C C . ALA A 1 395 ? -0.487 -7.656 -26.019 1.00 90.06 395 ALA A C 1
ATOM 3101 O O . ALA A 1 395 ? -1.368 -7.926 -25.201 1.00 90.06 395 ALA A O 1
ATOM 3102 N N . VAL A 1 396 ? 0.794 -7.548 -25.648 1.00 89.00 396 VAL A N 1
ATOM 3103 C CA . VAL A 1 396 ? 1.233 -7.668 -24.249 1.00 89.00 396 VAL A CA 1
ATOM 3104 C C . VAL A 1 396 ? 0.745 -6.495 -23.396 1.00 89.00 396 VAL A C 1
ATOM 3106 O O . VAL A 1 396 ? 0.427 -6.697 -22.225 1.00 89.00 396 VAL A O 1
ATOM 3109 N N . ILE A 1 397 ? 0.624 -5.287 -23.959 1.00 90.62 397 ILE A N 1
ATOM 3110 C CA . ILE A 1 397 ? 0.227 -4.102 -23.186 1.00 90.62 397 ILE A CA 1
ATOM 3111 C C . ILE A 1 397 ? -1.185 -4.270 -22.597 1.00 90.62 397 ILE A C 1
ATOM 3113 O O . ILE A 1 397 ? -1.306 -4.165 -21.379 1.00 90.62 397 ILE A O 1
ATOM 3117 N N . PRO A 1 398 ? -2.245 -4.599 -23.368 1.00 92.69 398 PRO A N 1
ATOM 3118 C CA . PRO A 1 398 ? -3.565 -4.853 -22.791 1.00 92.69 398 PRO A CA 1
ATOM 3119 C C . PRO A 1 398 ? -3.570 -5.950 -21.722 1.00 92.69 398 PRO A C 1
ATOM 3121 O O . PRO A 1 398 ? -4.300 -5.832 -20.743 1.00 92.69 398 PRO A O 1
ATOM 3124 N N . MET A 1 399 ? -2.743 -6.993 -21.858 1.00 93.25 399 MET A N 1
ATOM 3125 C CA . MET A 1 399 ? -2.673 -8.063 -20.853 1.00 93.25 399 MET A CA 1
ATOM 3126 C C . MET A 1 399 ? -2.114 -7.581 -19.513 1.00 93.25 399 MET A C 1
ATOM 3128 O O . MET A 1 399 ? -2.555 -8.063 -18.473 1.00 93.25 399 MET A O 1
ATOM 3132 N N . ILE A 1 400 ? -1.217 -6.589 -19.514 1.00 92.50 400 ILE A N 1
ATOM 3133 C CA . ILE A 1 400 ? -0.758 -5.931 -18.282 1.00 92.50 400 ILE A CA 1
ATOM 3134 C C . ILE A 1 400 ? -1.934 -5.232 -17.582 1.00 92.50 400 ILE A C 1
ATOM 3136 O O . ILE A 1 400 ? -2.109 -5.395 -16.376 1.00 92.50 400 ILE A O 1
ATOM 3140 N N . PHE A 1 401 ? -2.776 -4.509 -18.326 1.00 94.31 401 PHE A N 1
ATOM 3141 C CA . PHE A 1 401 ? -3.969 -3.858 -17.767 1.00 94.31 401 PHE A CA 1
ATOM 3142 C C . PHE A 1 401 ? -4.981 -4.888 -17.249 1.00 94.31 401 PHE A C 1
ATOM 3144 O O . PHE A 1 401 ? -5.503 -4.736 -16.150 1.00 94.31 401 PHE A O 1
ATOM 3151 N N . VAL A 1 402 ? -5.221 -5.973 -17.992 1.00 95.69 402 VAL A N 1
ATOM 3152 C CA . VAL A 1 402 ? -6.109 -7.065 -17.553 1.00 95.69 402 VAL A CA 1
ATOM 3153 C C . VAL A 1 402 ? -5.567 -7.752 -16.298 1.00 95.69 402 VAL A C 1
ATOM 3155 O O . VAL A 1 402 ? -6.340 -8.097 -15.409 1.00 95.69 402 VAL A O 1
ATOM 3158 N N . TYR A 1 403 ? -4.253 -7.934 -16.179 1.00 95.25 403 TYR A N 1
ATOM 3159 C CA . TYR A 1 403 ? -3.647 -8.453 -14.956 1.00 95.25 403 TYR A CA 1
ATOM 3160 C C . TYR A 1 403 ? -3.912 -7.525 -13.760 1.00 95.25 403 TYR A C 1
ATOM 3162 O O . TYR A 1 403 ? -4.440 -7.978 -12.742 1.00 95.25 403 TYR A O 1
ATOM 3170 N N . TYR A 1 404 ? -3.607 -6.228 -13.895 1.00 94.19 404 TYR A N 1
ATOM 3171 C CA . TYR A 1 404 ? -3.817 -5.268 -12.808 1.00 94.19 404 TYR A CA 1
ATOM 3172 C C . TYR A 1 404 ? -5.283 -5.083 -12.453 1.00 94.19 404 TYR A C 1
ATOM 3174 O O . TYR A 1 404 ? -5.592 -4.944 -11.276 1.00 94.19 404 TYR A O 1
ATOM 3182 N N . PHE A 1 405 ? -6.187 -5.185 -13.428 1.00 94.75 405 PHE A N 1
ATOM 3183 C CA . PHE A 1 405 ? -7.620 -5.188 -13.167 1.00 94.75 405 PHE A CA 1
ATOM 3184 C C . PHE A 1 405 ? -7.980 -6.217 -12.088 1.00 94.75 405 PHE A C 1
ATOM 3186 O O . PHE A 1 405 ? -8.603 -5.884 -11.084 1.00 94.75 405 PHE A O 1
ATOM 3193 N N . HIS A 1 406 ? -7.522 -7.460 -12.256 1.00 94.81 406 HIS A N 1
ATOM 3194 C CA . HIS A 1 406 ? -7.793 -8.525 -11.296 1.00 94.81 406 HIS A CA 1
ATOM 3195 C C . HIS A 1 406 ? -7.028 -8.337 -9.983 1.00 94.81 406 HIS A C 1
ATOM 3197 O O . HIS A 1 406 ? -7.587 -8.606 -8.921 1.00 94.81 406 HIS A O 1
ATOM 3203 N N . TYR A 1 407 ? -5.781 -7.862 -10.024 1.00 94.25 407 TYR A N 1
ATOM 3204 C CA . TYR A 1 407 ? -4.998 -7.576 -8.816 1.00 94.25 407 TYR A CA 1
ATOM 3205 C C . TYR A 1 407 ? -5.677 -6.513 -7.933 1.00 94.25 407 TYR A C 1
ATOM 3207 O O . TYR A 1 407 ? -5.852 -6.712 -6.728 1.00 94.25 407 TYR A O 1
ATOM 3215 N N . ASP A 1 408 ? -6.120 -5.414 -8.543 1.00 92.62 408 ASP A N 1
ATOM 3216 C CA . ASP A 1 408 ? -6.632 -4.229 -7.854 1.00 92.62 408 ASP A CA 1
ATOM 3217 C C . ASP A 1 408 ? -8.015 -4.404 -7.243 1.00 92.62 408 ASP A C 1
ATOM 3219 O O . ASP A 1 408 ? -8.341 -3.730 -6.268 1.00 92.62 408 ASP A O 1
ATOM 3223 N N . ILE A 1 409 ? -8.809 -5.338 -7.760 1.00 90.69 409 ILE A N 1
ATOM 3224 C CA . ILE A 1 409 ? -10.118 -5.669 -7.194 1.00 90.69 409 ILE A CA 1
ATOM 3225 C C . ILE A 1 409 ? -10.000 -6.269 -5.780 1.00 90.69 409 ILE A C 1
ATOM 3227 O O . ILE A 1 409 ? -10.896 -6.072 -4.960 1.00 90.69 409 ILE A O 1
ATOM 3231 N N . ALA A 1 410 ? -8.914 -6.990 -5.474 1.00 90.19 410 ALA A N 1
ATOM 3232 C CA . ALA A 1 410 ? -8.780 -7.709 -4.204 1.00 90.19 410 ALA A CA 1
ATOM 3233 C C . ALA A 1 410 ? -7.515 -7.337 -3.429 1.00 90.19 410 ALA A C 1
ATOM 3235 O O . ALA A 1 410 ? -7.608 -6.802 -2.326 1.00 90.19 410 ALA A O 1
ATOM 3236 N N . PHE A 1 411 ? -6.328 -7.606 -3.975 1.00 90.56 411 PHE A N 1
ATOM 3237 C CA . PHE A 1 411 ? -5.082 -7.514 -3.212 1.00 90.56 411 PHE A CA 1
ATOM 3238 C C . PHE A 1 411 ? -4.761 -6.085 -2.783 1.00 90.56 411 PHE A C 1
ATOM 3240 O O . PHE A 1 411 ? -4.306 -5.896 -1.658 1.00 90.56 411 PHE A O 1
ATOM 3247 N N . THR A 1 412 ? -5.047 -5.083 -3.616 1.00 89.38 412 THR A N 1
ATOM 3248 C CA . THR A 1 412 ? -4.803 -3.680 -3.258 1.00 89.38 412 THR A CA 1
ATOM 3249 C C . THR A 1 412 ? -5.630 -3.239 -2.037 1.00 89.38 412 THR A C 1
ATOM 3251 O O . THR A 1 412 ? -5.026 -2.899 -1.020 1.00 89.38 412 THR A O 1
ATOM 3254 N N . PRO A 1 413 ? -6.976 -3.258 -2.054 1.00 84.94 413 PRO A N 1
ATOM 3255 C CA . PRO A 1 413 ? -7.771 -2.799 -0.910 1.00 84.94 413 PRO A CA 1
ATOM 3256 C C . PRO A 1 413 ? -7.715 -3.753 0.297 1.00 84.94 413 PRO A C 1
ATOM 3258 O O . PRO A 1 413 ? -7.724 -3.301 1.445 1.00 84.94 413 PRO A O 1
ATOM 3261 N N . LEU A 1 414 ? -7.641 -5.072 0.071 1.00 87.62 414 LEU A N 1
ATOM 3262 C CA . LEU A 1 414 ? -7.780 -6.063 1.144 1.00 87.62 414 LEU A CA 1
ATOM 3263 C C . LEU A 1 414 ? -6.479 -6.362 1.893 1.00 87.62 414 LEU A C 1
ATOM 3265 O O . LEU A 1 414 ? -6.549 -6.926 2.983 1.00 87.62 414 LEU A O 1
ATOM 3269 N N . LEU A 1 415 ? -5.310 -5.955 1.380 1.00 89.38 415 LEU A N 1
ATOM 3270 C CA . LEU A 1 415 ? -4.025 -6.170 2.062 1.00 89.38 415 LEU A CA 1
ATOM 3271 C C . LEU A 1 415 ? -4.003 -5.586 3.483 1.00 89.38 415 LEU A C 1
ATOM 3273 O O . LEU A 1 415 ? -3.382 -6.165 4.370 1.00 89.38 415 LEU A O 1
ATOM 3277 N N . TYR A 1 416 ? -4.689 -4.462 3.700 1.00 86.25 416 TYR A N 1
ATOM 3278 C CA . TYR A 1 416 ? -4.787 -3.808 5.008 1.00 86.25 416 TYR A CA 1
ATOM 3279 C C . TYR A 1 416 ? -6.132 -4.068 5.686 1.00 86.25 416 TYR A C 1
ATOM 3281 O O . TYR A 1 416 ? -6.170 -4.294 6.895 1.00 86.25 416 TYR A O 1
ATOM 3289 N N . ALA A 1 417 ? -7.226 -4.066 4.916 1.00 82.81 417 ALA A N 1
ATOM 3290 C CA . ALA A 1 417 ? -8.568 -4.243 5.463 1.00 82.81 417 ALA A CA 1
ATOM 3291 C C . ALA A 1 417 ? -8.779 -5.652 6.039 1.00 82.81 417 ALA A C 1
ATOM 3293 O O . ALA A 1 417 ? -9.262 -5.786 7.159 1.00 82.81 417 ALA A O 1
ATOM 3294 N N . TYR A 1 418 ? -8.353 -6.705 5.335 1.00 87.12 418 TYR A N 1
ATOM 3295 C CA . TYR A 1 418 ? -8.631 -8.079 5.758 1.00 87.12 418 TYR A CA 1
ATOM 3296 C C . TYR A 1 418 ? -7.896 -8.480 7.052 1.00 87.12 418 TYR A C 1
ATOM 3298 O O . TYR A 1 418 ? -8.553 -8.997 7.955 1.00 87.12 418 TYR A O 1
ATOM 3306 N N . PRO A 1 419 ? -6.592 -8.178 7.249 1.00 86.75 419 PRO A N 1
ATOM 3307 C CA . PRO A 1 419 ? -5.949 -8.345 8.555 1.00 86.75 419 PRO A CA 1
ATOM 3308 C C . PRO A 1 419 ? -6.638 -7.545 9.666 1.00 86.75 419 PRO A C 1
ATOM 3310 O O . PRO A 1 419 ? -6.784 -8.039 10.781 1.00 86.75 419 PRO A O 1
ATOM 3313 N N . ALA A 1 420 ? -7.087 -6.320 9.377 1.00 80.00 420 ALA A N 1
ATOM 3314 C CA . ALA A 1 420 ? -7.795 -5.514 10.365 1.00 80.00 420 ALA A CA 1
ATOM 3315 C C . ALA A 1 420 ? -9.138 -6.145 10.787 1.00 80.00 420 ALA A C 1
ATOM 3317 O O . ALA A 1 420 ? -9.520 -6.004 11.949 1.00 80.00 420 ALA A O 1
ATOM 3318 N N . GLU A 1 421 ? -9.808 -6.868 9.884 1.00 80.69 421 GLU A N 1
ATOM 3319 C CA . GLU A 1 421 ? -11.062 -7.591 10.142 1.00 80.69 421 GLU A CA 1
ATOM 3320 C C . GLU A 1 421 ? -10.853 -8.905 10.919 1.00 80.69 421 GLU A C 1
ATOM 3322 O O . GLU A 1 421 ? -11.600 -9.181 11.852 1.00 80.69 421 GLU A O 1
ATOM 3327 N N . ILE A 1 422 ? -9.840 -9.716 10.578 1.00 85.25 422 ILE A N 1
ATOM 3328 C CA . ILE A 1 422 ? -9.666 -11.061 11.171 1.00 85.25 422 ILE A CA 1
ATOM 3329 C C . ILE A 1 422 ? -9.017 -11.060 12.557 1.00 85.25 422 ILE A C 1
ATOM 3331 O O . ILE A 1 422 ? -9.179 -12.025 13.312 1.00 85.25 422 ILE A O 1
ATOM 3335 N N . PHE A 1 423 ? -8.223 -10.033 12.878 1.00 83.06 423 PHE A N 1
ATOM 3336 C CA . PHE A 1 423 ? -7.555 -9.958 14.172 1.00 83.06 423 PHE A CA 1
ATOM 3337 C C . PHE A 1 423 ? -8.450 -9.277 15.213 1.00 83.06 423 PHE A C 1
ATOM 3339 O O . PHE A 1 423 ? -8.983 -8.187 14.956 1.00 83.06 423 PHE A O 1
ATOM 3346 N N . PRO A 1 424 ? -8.549 -9.864 16.424 1.00 75.19 424 PRO A N 1
ATOM 3347 C CA . PRO A 1 424 ? -9.182 -9.187 17.543 1.00 75.19 424 PRO A CA 1
ATOM 3348 C C . PRO A 1 424 ? -8.405 -7.910 17.860 1.00 75.19 424 PRO A C 1
ATOM 3350 O O . PRO A 1 424 ? -7.198 -7.830 17.612 1.00 75.19 424 PRO A O 1
ATOM 3353 N N . TYR A 1 425 ? -9.093 -6.920 18.424 1.00 69.81 425 TYR A N 1
ATOM 3354 C CA . TYR A 1 425 ? -8.543 -5.586 18.669 1.00 69.81 425 TYR A CA 1
ATOM 3355 C C . TYR A 1 425 ? -7.157 -5.628 19.338 1.00 69.81 425 TYR A C 1
ATOM 3357 O O . TYR A 1 425 ? -6.206 -5.068 18.788 1.00 69.81 425 TYR A O 1
ATOM 3365 N N . ARG A 1 426 ? -7.010 -6.418 20.412 1.00 74.19 426 ARG A N 1
ATOM 3366 C CA . ARG A 1 426 ? -5.747 -6.662 21.129 1.00 74.19 426 ARG A CA 1
ATOM 3367 C C . ARG A 1 426 ? -4.561 -7.031 20.234 1.00 74.19 426 ARG A C 1
ATOM 3369 O O . ARG A 1 426 ? -3.440 -6.577 20.451 1.00 74.19 426 ARG A O 1
ATOM 3376 N N . LEU A 1 427 ? -4.792 -7.893 19.242 1.00 79.50 427 LEU A N 1
ATOM 3377 C CA . LEU A 1 427 ? -3.751 -8.423 18.356 1.00 79.50 427 LEU A CA 1
ATOM 3378 C C . LEU A 1 427 ? -3.707 -7.709 17.007 1.00 79.50 427 LEU A C 1
ATOM 3380 O O . LEU A 1 427 ? -2.826 -8.006 16.208 1.00 79.50 427 LEU A O 1
ATOM 3384 N N . ARG A 1 428 ? -4.613 -6.765 16.740 1.00 82.62 428 ARG A N 1
ATOM 3385 C CA . ARG A 1 428 ? -4.751 -6.116 15.431 1.00 82.62 428 ARG A CA 1
ATOM 3386 C C . ARG A 1 428 ? -3.496 -5.360 15.019 1.00 82.62 428 ARG A C 1
ATOM 3388 O O . ARG A 1 428 ? -3.039 -5.524 13.890 1.00 82.62 428 ARG A O 1
ATOM 3395 N N . GLY A 1 429 ? -2.910 -4.583 15.930 1.00 80.69 429 GLY A N 1
ATOM 3396 C CA . GLY A 1 429 ? -1.662 -3.859 15.668 1.00 80.69 429 GLY A CA 1
ATOM 3397 C C . GLY A 1 429 ? -0.510 -4.805 15.314 1.00 80.69 429 GLY A C 1
ATOM 3398 O O . GLY A 1 429 ? 0.157 -4.618 14.296 1.00 80.69 429 GLY A O 1
ATOM 3399 N N . LEU A 1 430 ? -0.335 -5.871 16.103 1.00 85.75 430 LEU A N 1
ATOM 3400 C CA . LEU A 1 430 ? 0.691 -6.897 15.888 1.00 85.75 430 LEU A CA 1
ATOM 3401 C C . LEU A 1 430 ? 0.442 -7.728 14.620 1.00 85.75 430 LEU A C 1
ATOM 3403 O O . LEU A 1 430 ? 1.376 -8.006 13.875 1.00 85.75 430 LEU A O 1
ATOM 3407 N N . GLY A 1 431 ? -0.807 -8.101 14.347 1.00 88.50 431 GLY A N 1
ATOM 3408 C CA . GLY A 1 431 ? -1.214 -8.855 13.163 1.00 88.50 431 GLY A CA 1
ATOM 3409 C C . GLY A 1 431 ? -1.031 -8.059 11.870 1.00 88.50 431 GLY A C 1
ATOM 3410 O O . GLY A 1 431 ? -0.558 -8.599 10.864 1.00 88.50 431 GLY A O 1
ATOM 3411 N N . LEU A 1 432 ? -1.308 -6.752 11.905 1.00 88.31 432 LEU A N 1
ATOM 3412 C CA . LEU A 1 432 ? -0.989 -5.853 10.800 1.00 88.31 432 LEU A CA 1
ATOM 3413 C C . LEU A 1 432 ? 0.529 -5.734 10.613 1.00 88.31 432 LEU A C 1
ATOM 3415 O O . LEU A 1 432 ? 1.012 -5.884 9.493 1.00 88.31 432 LEU A O 1
ATOM 3419 N N . SER A 1 433 ? 1.297 -5.554 11.693 1.00 90.19 433 SER A N 1
ATOM 3420 C CA . SER A 1 433 ? 2.765 -5.552 11.627 1.00 90.19 433 SER A CA 1
ATOM 3421 C C . SER A 1 433 ? 3.322 -6.873 11.076 1.00 90.19 433 SER A C 1
ATOM 3423 O O . SER A 1 433 ? 4.245 -6.847 10.267 1.00 90.19 433 SER A O 1
ATOM 3425 N N . LEU A 1 434 ? 2.740 -8.024 11.426 1.00 92.88 434 LEU A N 1
ATOM 3426 C CA . LEU A 1 434 ? 3.118 -9.328 10.873 1.00 92.88 434 LEU A CA 1
ATOM 3427 C C . LEU A 1 434 ? 2.839 -9.414 9.364 1.00 92.88 434 LEU A C 1
ATOM 3429 O O . LEU A 1 434 ? 3.691 -9.881 8.606 1.00 92.88 434 LEU A O 1
ATOM 3433 N N . THR A 1 435 ? 1.678 -8.920 8.923 1.00 93.50 435 THR A N 1
ATOM 3434 C CA . THR A 1 435 ? 1.325 -8.845 7.495 1.00 93.50 435 THR A CA 1
ATOM 3435 C C . THR A 1 435 ? 2.333 -7.978 6.742 1.00 93.50 435 THR A C 1
ATOM 3437 O O . THR A 1 435 ? 2.893 -8.409 5.737 1.00 93.50 435 THR A O 1
ATOM 3440 N N . LEU A 1 436 ? 2.626 -6.779 7.259 1.00 92.19 436 LEU A N 1
ATOM 3441 C CA . LEU A 1 436 ? 3.583 -5.847 6.660 1.00 92.19 436 LEU A CA 1
ATOM 3442 C C . LEU A 1 436 ? 5.001 -6.413 6.621 1.00 92.19 436 LEU A C 1
ATOM 3444 O O . LEU A 1 436 ? 5.683 -6.266 5.610 1.00 92.19 436 LEU A O 1
ATOM 3448 N N . LEU A 1 437 ? 5.437 -7.088 7.685 1.00 93.94 437 LEU A N 1
ATOM 3449 C CA . LEU A 1 437 ? 6.737 -7.746 7.731 1.00 93.94 437 LEU A CA 1
ATOM 3450 C C . LEU A 1 437 ? 6.854 -8.798 6.620 1.00 93.94 437 LEU A C 1
ATOM 3452 O O . LEU A 1 437 ? 7.835 -8.787 5.878 1.00 93.94 437 LEU A O 1
ATOM 3456 N N . SER A 1 438 ? 5.834 -9.651 6.458 1.00 94.94 438 SER A N 1
ATOM 3457 C CA . SER A 1 438 ? 5.779 -10.647 5.377 1.00 94.94 438 SER A CA 1
ATOM 3458 C C . SER A 1 438 ? 5.835 -9.993 3.992 1.00 94.94 438 SER A C 1
ATOM 3460 O O . SER A 1 438 ? 6.653 -10.372 3.151 1.00 94.94 438 SER A O 1
ATOM 3462 N N . THR A 1 439 ? 5.040 -8.940 3.778 1.00 93.88 439 THR A N 1
ATOM 3463 C CA . THR A 1 439 ? 5.043 -8.140 2.545 1.00 93.88 439 THR A CA 1
ATOM 3464 C C . THR A 1 439 ? 6.425 -7.563 2.239 1.00 93.88 439 THR A C 1
ATOM 3466 O O . THR A 1 439 ? 6.911 -7.664 1.113 1.00 93.88 439 THR A O 1
ATOM 3469 N N . TYR A 1 440 ? 7.089 -6.952 3.223 1.00 93.06 440 TYR A N 1
ATOM 3470 C CA . TYR A 1 440 ? 8.378 -6.296 3.004 1.00 93.06 440 TYR A CA 1
ATOM 3471 C C . TYR A 1 440 ? 9.506 -7.299 2.768 1.00 93.06 440 TYR A C 1
ATOM 3473 O O . TYR A 1 440 ? 10.338 -7.062 1.896 1.00 93.06 440 TYR A O 1
ATOM 3481 N N . ILE A 1 441 ? 9.513 -8.436 3.467 1.00 93.81 441 ILE A N 1
ATOM 3482 C CA . ILE A 1 441 ? 10.478 -9.518 3.221 1.00 93.81 441 ILE A CA 1
ATOM 3483 C C . ILE A 1 441 ? 10.299 -10.078 1.806 1.00 93.81 441 ILE A C 1
ATOM 3485 O O . ILE A 1 441 ? 11.278 -10.225 1.070 1.00 93.81 441 ILE A O 1
ATOM 3489 N N . ALA A 1 442 ? 9.054 -10.326 1.392 1.00 92.88 442 ALA A N 1
ATOM 3490 C CA . ALA A 1 442 ? 8.742 -10.758 0.035 1.00 92.88 442 ALA A CA 1
ATOM 3491 C C . ALA A 1 442 ? 9.217 -9.745 -1.023 1.00 92.88 442 ALA A C 1
ATOM 3493 O O . ALA A 1 442 ? 9.796 -10.134 -2.038 1.00 92.88 442 ALA A O 1
ATOM 3494 N N . LEU A 1 443 ? 9.031 -8.445 -0.771 1.00 90.44 443 LEU A N 1
ATOM 3495 C CA . LEU A 1 443 ? 9.501 -7.373 -1.652 1.00 90.44 443 LEU A CA 1
ATOM 3496 C C . LEU A 1 443 ? 11.022 -7.297 -1.745 1.00 90.44 443 LEU A C 1
ATOM 3498 O O . LEU A 1 443 ? 11.537 -7.153 -2.851 1.00 90.44 443 LEU A O 1
ATOM 3502 N N . ILE A 1 444 ? 11.745 -7.419 -0.626 1.00 90.31 444 ILE A N 1
ATOM 3503 C CA . ILE A 1 444 ? 13.218 -7.441 -0.624 1.00 90.31 444 ILE A CA 1
ATOM 3504 C C . ILE A 1 444 ? 13.719 -8.553 -1.547 1.00 90.31 444 ILE A C 1
ATOM 3506 O O . ILE A 1 444 ? 14.589 -8.310 -2.385 1.00 90.31 444 ILE A O 1
ATOM 3510 N N . PHE A 1 445 ? 13.133 -9.748 -1.435 1.00 88.38 445 PHE A N 1
ATOM 3511 C CA . PHE A 1 445 ? 13.487 -10.876 -2.288 1.00 88.38 445 PHE A CA 1
ATOM 3512 C C . PHE A 1 445 ? 13.179 -10.593 -3.765 1.00 88.38 445 PHE A C 1
ATOM 3514 O O . PHE A 1 445 ? 14.076 -10.669 -4.605 1.00 88.38 445 PHE A O 1
ATOM 3521 N N . ASN A 1 446 ? 11.941 -10.205 -4.087 1.00 85.25 446 ASN A N 1
ATOM 3522 C CA . ASN A 1 446 ? 11.518 -9.972 -5.470 1.00 85.25 446 ASN A CA 1
ATOM 3523 C C . ASN A 1 446 ? 12.327 -8.854 -6.144 1.00 85.25 446 ASN A C 1
ATOM 3525 O O . ASN A 1 446 ? 12.768 -9.001 -7.279 1.00 85.25 446 ASN A O 1
ATOM 3529 N N . LEU A 1 447 ? 12.600 -7.748 -5.454 1.00 81.75 447 LEU A N 1
ATOM 3530 C CA . LEU A 1 447 ? 13.371 -6.635 -6.022 1.00 81.75 447 LEU A CA 1
ATOM 3531 C C . LEU A 1 447 ? 14.836 -6.986 -6.282 1.00 81.75 447 LEU A C 1
ATOM 3533 O O . LEU A 1 447 ? 15.466 -6.416 -7.173 1.00 81.75 447 LEU A O 1
ATOM 3537 N N . PHE A 1 448 ? 15.393 -7.930 -5.530 1.00 80.88 448 PHE A N 1
ATOM 3538 C CA . PHE A 1 448 ? 16.744 -8.402 -5.788 1.00 80.88 448 PHE A CA 1
ATOM 3539 C C . PHE A 1 448 ? 16.778 -9.439 -6.921 1.00 80.88 448 PHE A C 1
ATOM 3541 O O . PHE A 1 448 ? 17.623 -9.360 -7.814 1.00 80.88 448 PHE A O 1
ATOM 3548 N N . VAL A 1 449 ? 15.839 -10.389 -6.913 1.00 82.31 449 VAL A N 1
ATOM 3549 C CA . VAL A 1 449 ? 15.858 -11.571 -7.789 1.00 82.31 449 VAL A CA 1
ATOM 3550 C C . VAL A 1 449 ? 15.239 -11.310 -9.162 1.00 82.31 449 VAL A C 1
ATOM 3552 O O . VAL A 1 449 ? 15.801 -11.761 -10.160 1.00 82.31 449 VAL A O 1
ATOM 3555 N N . ASN A 1 450 ? 14.141 -10.551 -9.257 1.00 81.50 450 ASN A N 1
ATOM 3556 C CA . ASN A 1 450 ? 13.420 -10.310 -10.514 1.00 81.50 450 ASN A CA 1
ATOM 3557 C C . ASN A 1 450 ? 14.322 -9.837 -11.672 1.00 81.50 450 ASN A C 1
ATOM 3559 O O . ASN A 1 450 ? 14.249 -10.438 -12.747 1.00 81.50 450 ASN A O 1
ATOM 3563 N N . PRO A 1 451 ? 15.184 -8.806 -11.521 1.00 74.62 451 PRO A N 1
ATOM 3564 C CA . PRO A 1 451 ? 16.013 -8.343 -12.635 1.00 74.62 451 PRO A CA 1
ATOM 3565 C C . PRO A 1 451 ? 17.065 -9.379 -13.060 1.00 74.62 451 PRO A C 1
ATOM 3567 O O . PRO A 1 451 ? 17.370 -9.484 -14.247 1.00 74.62 451 PRO A O 1
ATOM 3570 N N . ILE A 1 452 ? 17.594 -10.165 -12.116 1.00 81.62 452 ILE A N 1
ATOM 3571 C CA . ILE A 1 452 ? 18.566 -11.236 -12.387 1.00 81.62 452 ILE A CA 1
ATOM 3572 C C . ILE A 1 452 ? 17.877 -12.379 -13.144 1.00 81.62 452 ILE A C 1
ATOM 3574 O O . ILE A 1 452 ? 18.371 -12.827 -14.178 1.00 81.62 452 ILE A O 1
ATOM 3578 N N . ALA A 1 453 ? 16.706 -12.810 -12.671 1.00 83.06 453 ALA A N 1
ATOM 3579 C CA . ALA A 1 453 ? 15.937 -13.884 -13.285 1.00 83.06 453 ALA A CA 1
ATOM 3580 C C . ALA A 1 453 ? 15.449 -13.505 -14.692 1.00 83.06 453 ALA A C 1
ATOM 3582 O O . ALA A 1 453 ? 15.622 -14.280 -15.630 1.00 83.06 453 ALA A O 1
ATOM 3583 N N . MET A 1 454 ? 14.920 -12.293 -14.884 1.00 77.44 454 MET A N 1
ATOM 3584 C CA . MET A 1 454 ? 14.493 -11.832 -16.211 1.00 77.44 454 MET A CA 1
ATOM 3585 C C . MET A 1 454 ? 15.650 -11.771 -17.214 1.00 77.44 454 MET A C 1
ATOM 3587 O O . MET A 1 454 ? 15.451 -12.100 -18.382 1.00 77.44 454 MET A O 1
ATOM 3591 N N . ALA A 1 455 ? 16.858 -11.405 -16.777 1.00 77.50 455 ALA A N 1
ATOM 3592 C CA . ALA A 1 455 ? 18.037 -11.420 -17.641 1.00 77.50 455 ALA A CA 1
ATOM 3593 C C . ALA A 1 455 ? 18.478 -12.848 -18.012 1.00 77.50 455 ALA A C 1
ATOM 3595 O O . ALA A 1 455 ? 18.893 -13.080 -19.144 1.00 77.50 455 ALA A O 1
ATOM 3596 N N . ALA A 1 456 ? 18.376 -13.800 -17.080 1.00 84.00 456 ALA A N 1
ATOM 3597 C CA . ALA A 1 456 ? 18.847 -15.170 -17.281 1.00 84.00 456 ALA A CA 1
ATOM 3598 C C . ALA A 1 456 ? 17.866 -16.051 -18.074 1.00 84.00 456 ALA A C 1
ATOM 3600 O O . ALA A 1 456 ? 18.284 -16.826 -18.931 1.00 84.00 456 ALA A O 1
ATOM 3601 N N . ILE A 1 457 ? 16.564 -15.960 -17.781 1.00 83.56 457 ILE A N 1
ATOM 3602 C CA . ILE A 1 457 ? 15.546 -16.891 -18.303 1.00 83.56 457 ILE A CA 1
ATOM 3603 C C . ILE A 1 457 ? 14.403 -16.207 -19.070 1.00 83.56 457 ILE A C 1
ATOM 3605 O O . ILE A 1 457 ? 13.537 -16.900 -19.608 1.00 83.56 457 ILE A O 1
ATOM 3609 N N . SER A 1 458 ? 14.431 -14.873 -19.204 1.00 81.69 458 SER A N 1
ATOM 3610 C CA . SER A 1 458 ? 13.506 -14.089 -20.037 1.00 81.69 458 SER A CA 1
ATOM 3611 C C . SER A 1 458 ? 12.032 -14.461 -19.783 1.00 81.69 458 SER A C 1
ATOM 3613 O O . SER A 1 458 ? 11.609 -14.551 -18.631 1.00 81.69 458 SER A O 1
ATOM 3615 N N . TRP A 1 459 ? 11.248 -14.704 -20.837 1.00 81.81 459 TRP A N 1
ATOM 3616 C CA . TRP A 1 459 ? 9.821 -15.035 -20.771 1.00 81.81 459 TRP A CA 1
ATOM 3617 C C . TRP A 1 459 ? 9.501 -16.274 -19.924 1.00 81.81 459 TRP A C 1
ATOM 3619 O O . TRP A 1 459 ? 8.413 -16.358 -19.3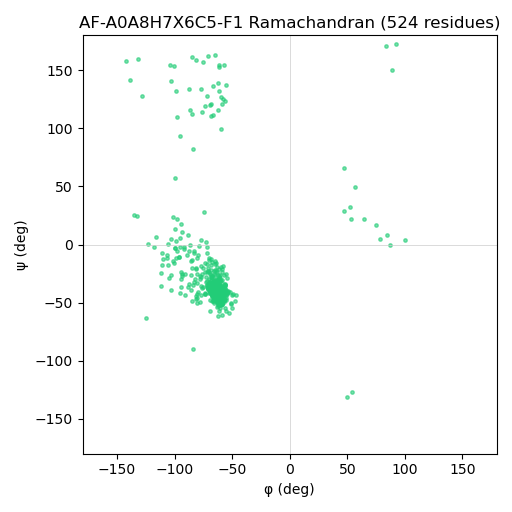59 1.00 81.81 459 TRP A O 1
ATOM 3629 N N . LYS A 1 460 ? 10.440 -17.225 -19.782 1.00 87.12 460 LYS A N 1
ATOM 3630 C CA . LYS A 1 460 ? 10.225 -18.432 -18.967 1.00 87.12 460 LYS A CA 1
ATOM 3631 C C . LYS A 1 460 ? 10.037 -18.091 -17.491 1.00 87.12 460 LYS A C 1
ATOM 3633 O O . LYS A 1 460 ? 9.417 -18.862 -16.767 1.00 87.12 460 LYS A O 1
ATOM 3638 N N . TYR A 1 461 ? 10.523 -16.928 -17.051 1.00 86.50 461 TYR A N 1
ATOM 3639 C CA . TYR A 1 461 ? 10.301 -16.454 -15.690 1.00 86.50 461 TYR A CA 1
ATOM 3640 C C . TYR A 1 461 ? 8.816 -16.241 -15.379 1.00 86.50 461 TYR A C 1
ATOM 3642 O O . TYR A 1 461 ? 8.389 -16.470 -14.253 1.00 86.50 461 TYR A O 1
ATOM 3650 N N . TYR A 1 462 ? 8.002 -15.882 -16.374 1.00 87.62 462 TYR A N 1
ATOM 3651 C CA . TYR A 1 462 ? 6.573 -15.642 -16.172 1.00 87.62 462 TYR A CA 1
ATOM 3652 C C . TYR A 1 462 ? 5.778 -16.916 -15.841 1.00 87.62 462 TYR A C 1
ATOM 3654 O O . TYR A 1 462 ? 4.743 -16.841 -15.176 1.00 87.62 462 TYR A O 1
ATOM 3662 N N . ILE A 1 463 ? 6.304 -18.095 -16.197 1.00 90.44 463 ILE A N 1
ATOM 3663 C CA . ILE A 1 463 ? 5.718 -19.395 -15.832 1.00 90.44 463 ILE A CA 1
ATOM 3664 C C . ILE A 1 463 ? 5.702 -19.574 -14.307 1.00 90.44 463 ILE A C 1
ATOM 3666 O O . ILE A 1 463 ? 4.735 -20.108 -13.765 1.00 90.44 463 ILE A O 1
ATOM 3670 N N . LEU A 1 464 ? 6.721 -19.068 -13.599 1.00 91.56 464 LEU A N 1
ATOM 3671 C CA . LEU A 1 464 ? 6.771 -19.113 -12.136 1.00 91.56 464 LEU A CA 1
ATOM 3672 C C . LEU A 1 464 ? 5.535 -18.442 -11.525 1.00 91.56 464 LEU A C 1
ATOM 3674 O O . LEU A 1 464 ? 4.888 -19.024 -10.658 1.00 91.56 464 LEU A O 1
ATOM 3678 N N . PHE A 1 465 ? 5.169 -17.252 -12.010 1.00 91.56 465 PHE A N 1
ATOM 3679 C CA . PHE A 1 465 ? 4.003 -16.522 -11.509 1.00 91.56 465 PHE A CA 1
ATOM 3680 C C . PHE A 1 465 ? 2.685 -17.218 -11.856 1.00 91.56 465 PHE A C 1
ATOM 3682 O O . PHE A 1 465 ? 1.752 -17.157 -11.063 1.00 91.56 465 PHE A O 1
ATOM 3689 N N . CYS A 1 466 ? 2.608 -17.943 -12.977 1.00 92.75 466 CYS A N 1
ATOM 3690 C CA . CYS A 1 466 ? 1.442 -18.774 -13.292 1.00 92.75 466 CYS A CA 1
ATOM 3691 C C . CYS A 1 466 ? 1.246 -19.873 -12.232 1.00 92.75 466 CYS A C 1
ATOM 3693 O O . CYS A 1 466 ? 0.161 -20.002 -11.667 1.00 92.75 466 CYS A O 1
ATOM 3695 N N . CYS A 1 467 ? 2.311 -20.615 -11.909 1.00 94.19 467 CYS A N 1
ATOM 3696 C CA . CYS A 1 467 ? 2.276 -21.669 -10.892 1.00 94.19 467 CYS A CA 1
ATOM 3697 C C . CYS A 1 467 ? 1.981 -21.114 -9.493 1.00 94.19 467 CYS A C 1
ATOM 3699 O O . CYS A 1 467 ? 1.206 -21.698 -8.736 1.00 94.19 467 CYS A O 1
ATOM 3701 N N . ILE A 1 468 ? 2.575 -19.969 -9.148 1.00 93.62 468 ILE A N 1
ATOM 3702 C CA . ILE A 1 468 ? 2.333 -19.319 -7.860 1.00 93.62 468 ILE A CA 1
ATOM 3703 C C . ILE A 1 468 ? 0.892 -18.824 -7.767 1.00 93.62 468 ILE A C 1
ATOM 3705 O O . ILE A 1 468 ? 0.255 -19.077 -6.754 1.00 93.62 468 ILE A O 1
ATOM 3709 N N . ASN A 1 469 ? 0.336 -18.202 -8.810 1.00 94.62 469 ASN A N 1
ATOM 3710 C CA . ASN A 1 469 ? -1.065 -17.770 -8.807 1.00 94.62 469 ASN A CA 1
ATOM 3711 C C . ASN A 1 469 ? -2.040 -18.954 -8.670 1.00 94.62 469 ASN A C 1
ATOM 3713 O O . ASN A 1 469 ? -3.034 -18.838 -7.953 1.00 94.62 469 ASN A O 1
ATOM 3717 N N . ALA A 1 470 ? -1.727 -20.115 -9.256 1.00 94.69 470 ALA A N 1
ATOM 3718 C CA . ALA A 1 470 ? -2.488 -21.344 -9.022 1.00 94.69 470 ALA A CA 1
ATOM 3719 C C . ALA A 1 470 ? -2.410 -21.801 -7.551 1.00 94.69 470 ALA A C 1
ATOM 3721 O O . ALA A 1 470 ? -3.429 -22.128 -6.944 1.00 94.69 470 ALA A O 1
ATOM 3722 N N . CYS A 1 471 ? -1.218 -21.767 -6.948 1.00 95.50 471 CYS A N 1
ATOM 3723 C CA . CYS A 1 471 ? -1.031 -22.072 -5.526 1.00 95.50 471 CYS A CA 1
ATOM 3724 C C . CYS A 1 471 ? -1.802 -21.091 -4.626 1.00 95.50 471 CYS A C 1
ATOM 3726 O O . CYS A 1 471 ? -2.500 -21.516 -3.707 1.00 95.50 471 CYS A O 1
ATOM 3728 N N . ILE A 1 472 ? -1.746 -19.792 -4.932 1.00 94.94 472 ILE A N 1
ATOM 3729 C CA . ILE A 1 472 ? -2.494 -18.739 -4.235 1.00 94.94 472 ILE A CA 1
ATOM 3730 C C . ILE A 1 472 ? -3.991 -19.057 -4.253 1.00 94.94 472 ILE A C 1
ATOM 3732 O O . ILE A 1 472 ? -4.627 -19.024 -3.201 1.00 94.94 472 ILE A O 1
ATOM 3736 N N . PHE A 1 473 ? -4.548 -19.419 -5.413 1.00 95.62 473 PHE A N 1
ATOM 3737 C CA . PHE A 1 473 ? -5.958 -19.793 -5.532 1.00 95.62 473 PHE A CA 1
ATOM 3738 C C . PHE A 1 473 ? -6.322 -20.957 -4.597 1.00 95.62 473 PHE A C 1
ATOM 3740 O O . PHE A 1 473 ? -7.298 -20.870 -3.852 1.00 95.62 473 PHE A O 1
ATOM 3747 N N . VAL A 1 474 ? -5.511 -22.020 -4.588 1.00 95.50 474 VAL A N 1
ATOM 3748 C CA . VAL A 1 474 ? -5.729 -23.202 -3.738 1.00 95.50 474 VAL A CA 1
ATOM 3749 C C . VAL A 1 474 ? -5.652 -22.842 -2.253 1.00 95.50 474 VAL A C 1
ATOM 3751 O O . VAL A 1 474 ? -6.541 -23.206 -1.483 1.00 95.50 474 VAL A O 1
ATOM 3754 N N . VAL A 1 475 ? -4.628 -22.095 -1.834 1.00 94.56 475 VAL A N 1
ATOM 3755 C CA . VAL A 1 475 ? -4.460 -21.707 -0.425 1.00 94.56 475 VAL A CA 1
ATOM 3756 C C . VAL A 1 475 ? -5.609 -20.817 0.038 1.00 94.56 475 VAL A C 1
ATOM 3758 O O . VAL A 1 475 ? -6.157 -21.045 1.114 1.00 94.56 475 VAL A O 1
ATOM 3761 N N . ILE A 1 476 ? -6.023 -19.843 -0.775 1.00 94.00 476 ILE A N 1
ATOM 3762 C CA . ILE A 1 476 ? -7.161 -18.973 -0.458 1.00 94.00 476 ILE A CA 1
ATOM 3763 C C . ILE A 1 476 ? -8.448 -19.791 -0.349 1.00 94.00 476 ILE A C 1
ATOM 3765 O O . ILE A 1 476 ? -9.224 -19.587 0.583 1.00 94.00 476 ILE A O 1
ATOM 3769 N N . TYR A 1 477 ? -8.661 -20.753 -1.250 1.00 93.25 477 TYR A N 1
ATOM 3770 C CA . TYR A 1 477 ? -9.852 -21.595 -1.228 1.00 93.25 477 TYR A CA 1
ATOM 3771 C C . TYR A 1 477 ? -9.999 -22.363 0.091 1.00 93.25 477 TYR A C 1
ATOM 3773 O O . TYR A 1 477 ? -11.104 -22.404 0.632 1.00 93.25 477 TYR A O 1
ATOM 3781 N N . PHE A 1 478 ? -8.915 -22.924 0.635 1.00 91.81 478 PHE A N 1
ATOM 3782 C CA . PHE A 1 478 ? -8.968 -23.724 1.864 1.00 91.81 478 PHE A CA 1
ATOM 3783 C C . PHE A 1 478 ? -8.811 -22.912 3.156 1.00 91.81 478 PHE A C 1
ATOM 3785 O O . PHE A 1 478 ? -9.430 -23.242 4.167 1.00 91.81 478 PHE A O 1
ATOM 3792 N N . LEU A 1 479 ? -7.975 -21.870 3.159 1.00 89.75 479 LEU A N 1
ATOM 3793 C CA . LEU A 1 479 ? -7.558 -21.213 4.397 1.00 89.75 479 LEU A CA 1
ATOM 3794 C C . LEU A 1 479 ? -8.416 -19.990 4.756 1.00 89.75 479 LEU A C 1
ATOM 3796 O O . LEU A 1 479 ? -8.675 -19.784 5.947 1.00 89.75 479 LEU A O 1
ATOM 3800 N N . TYR A 1 480 ? -8.865 -19.207 3.765 1.00 91.56 480 TYR A N 1
ATOM 3801 C CA . TYR A 1 480 ? -9.467 -17.883 3.975 1.00 91.56 480 TYR A CA 1
ATOM 3802 C C . TYR A 1 480 ? -10.979 -17.989 4.239 1.00 91.56 480 TYR A C 1
ATOM 3804 O O . TYR A 1 480 ? -11.724 -18.399 3.342 1.00 91.56 480 TYR A O 1
ATOM 3812 N N . PRO A 1 481 ? -11.465 -17.608 5.436 1.00 87.94 481 PRO A N 1
ATOM 3813 C CA . PRO A 1 481 ? -12.895 -17.504 5.698 1.00 87.94 481 PRO A CA 1
ATOM 3814 C C . PRO A 1 481 ? -13.507 -16.251 5.057 1.00 87.94 481 PRO A C 1
ATOM 3816 O O . PRO A 1 481 ? -12.821 -15.261 4.790 1.00 87.94 481 PRO A O 1
ATOM 3819 N N . GLU A 1 482 ? -14.819 -16.296 4.833 1.00 85.44 482 GLU A N 1
ATOM 3820 C CA . GLU A 1 482 ? -15.593 -15.112 4.458 1.00 85.44 482 GLU A CA 1
ATOM 3821 C C . GLU A 1 482 ? -15.834 -14.240 5.698 1.00 85.44 482 GLU A C 1
ATOM 3823 O O . GLU A 1 482 ? -16.182 -14.758 6.756 1.00 85.44 482 GLU A O 1
ATOM 3828 N N . THR A 1 483 ? -15.620 -12.929 5.567 1.00 78.62 483 THR A N 1
ATOM 3829 C CA . THR A 1 483 ? -15.799 -11.945 6.654 1.00 78.62 483 THR A CA 1
ATOM 3830 C C . THR A 1 483 ? -16.981 -11.008 6.408 1.00 78.62 483 THR A C 1
ATOM 3832 O O . THR A 1 483 ? -17.346 -10.227 7.283 1.00 78.62 483 THR A O 1
ATOM 3835 N N . LYS A 1 484 ? -17.606 -11.063 5.225 1.00 73.06 484 LYS A N 1
ATOM 3836 C CA . LYS A 1 484 ? -18.748 -10.213 4.878 1.00 73.06 484 LYS A CA 1
ATOM 3837 C C . LYS A 1 484 ? -19.943 -10.451 5.802 1.00 73.06 484 LYS A C 1
ATOM 3839 O O . LYS A 1 484 ? -20.405 -11.577 5.939 1.00 73.06 484 LYS A O 1
ATOM 3844 N N . GLY A 1 485 ? -20.516 -9.353 6.297 1.00 61.22 485 GLY A N 1
ATOM 3845 C CA . GLY A 1 485 ? -21.778 -9.361 7.041 1.00 61.22 485 GLY A CA 1
ATOM 3846 C C . GLY A 1 485 ? -21.647 -9.800 8.496 1.00 61.22 485 GLY A C 1
ATOM 3847 O O . GLY A 1 485 ? -22.666 -9.889 9.167 1.00 61.22 485 GLY A O 1
ATOM 3848 N N . HIS A 1 486 ? -20.421 -10.039 8.969 1.00 60.91 486 HIS A N 1
ATOM 3849 C CA . HIS A 1 486 ? -20.139 -10.360 10.360 1.00 60.91 486 HIS A CA 1
ATOM 3850 C C . HIS A 1 486 ? -19.569 -9.150 11.096 1.00 60.91 486 HIS A C 1
ATOM 3852 O O . HIS A 1 486 ? -18.745 -8.412 10.545 1.00 60.91 486 HIS A O 1
ATOM 3858 N N . SER A 1 487 ? -19.976 -8.958 12.352 1.00 62.78 487 SER A N 1
ATOM 3859 C CA . SER A 1 487 ? -19.276 -8.022 13.237 1.00 62.78 487 SER A CA 1
ATOM 3860 C C . SER A 1 487 ? -17.847 -8.509 13.522 1.00 62.78 487 SER A C 1
ATOM 3862 O O . SER A 1 487 ? -17.513 -9.679 13.317 1.00 62.78 487 SER A O 1
ATOM 3864 N N . LEU A 1 488 ? -16.970 -7.626 14.010 1.00 60.38 488 LEU A N 1
ATOM 3865 C CA . LEU A 1 488 ? -15.590 -8.008 14.352 1.00 60.38 488 LEU A CA 1
ATOM 3866 C C . LEU A 1 488 ? -15.563 -9.093 15.447 1.00 60.38 488 LEU A C 1
ATOM 3868 O O . LEU A 1 488 ? -14.677 -9.948 15.468 1.00 60.38 488 LEU A O 1
ATOM 3872 N N . GLU A 1 489 ? -16.561 -9.077 16.324 1.00 58.91 489 GLU A N 1
ATOM 3873 C CA . GLU A 1 489 ? -16.776 -10.014 17.421 1.00 58.91 489 GLU A CA 1
ATOM 3874 C C . GLU A 1 489 ? -17.329 -11.354 16.908 1.00 58.91 489 GLU A C 1
ATOM 3876 O O . GLU A 1 489 ? -16.920 -12.418 17.368 1.00 58.91 489 GLU A O 1
ATOM 3881 N N . GLU A 1 490 ? -18.201 -11.336 15.899 1.00 59.88 490 GLU A N 1
ATOM 3882 C CA . GLU A 1 490 ? -18.687 -12.547 15.228 1.00 59.88 490 GLU A CA 1
ATOM 3883 C C . GLU A 1 490 ? -17.594 -13.232 14.406 1.00 59.88 490 GLU A C 1
ATOM 3885 O O . GLU A 1 490 ? -17.502 -14.460 14.402 1.00 59.88 490 GLU A O 1
ATOM 3890 N N . ILE A 1 491 ? -16.698 -12.465 13.774 1.00 67.69 491 ILE A N 1
ATOM 3891 C CA . ILE A 1 491 ? -15.516 -13.026 13.106 1.00 67.69 491 ILE A CA 1
ATOM 3892 C C . ILE A 1 491 ? -14.644 -13.770 14.124 1.00 67.69 491 ILE A C 1
ATOM 3894 O O . ILE A 1 491 ? -14.076 -14.811 13.791 1.00 67.69 491 ILE A O 1
ATOM 3898 N N . ALA A 1 492 ? -14.563 -13.310 15.379 1.00 64.31 492 ALA A N 1
ATOM 3899 C CA . ALA A 1 492 ? -13.844 -14.052 16.412 1.00 64.31 492 ALA A CA 1
ATOM 3900 C C . ALA A 1 492 ? -14.431 -15.460 16.620 1.00 64.31 492 ALA A C 1
ATOM 3902 O O . ALA A 1 492 ? -13.662 -16.425 16.666 1.00 64.31 492 ALA A O 1
ATOM 3903 N N . LYS A 1 493 ? -15.767 -15.592 16.594 1.00 62.94 493 LYS A N 1
ATOM 3904 C CA . LYS A 1 493 ? -16.481 -16.880 16.678 1.00 62.94 493 LYS A CA 1
ATOM 3905 C C . LYS A 1 493 ? -16.138 -17.817 15.514 1.00 62.94 493 LYS A C 1
ATOM 3907 O O . LYS A 1 493 ? -15.925 -19.005 15.735 1.00 62.94 493 LYS A O 1
ATOM 3912 N N . VAL A 1 494 ? -15.980 -17.293 14.292 1.00 71.38 494 VAL A N 1
ATOM 3913 C CA . VAL A 1 494 ? -15.598 -18.088 13.100 1.00 71.38 494 VAL A CA 1
ATOM 3914 C C . VAL A 1 494 ? -14.238 -18.783 13.270 1.00 71.38 494 VAL A C 1
ATOM 3916 O O . VAL A 1 494 ? -14.006 -19.858 12.714 1.00 71.38 494 VAL A O 1
ATOM 3919 N N . PHE A 1 495 ? -13.320 -18.179 14.026 1.00 71.25 495 PHE A N 1
ATOM 3920 C CA . PHE A 1 495 ? -11.983 -18.732 14.260 1.00 71.25 495 PHE A CA 1
ATOM 3921 C C . PHE A 1 495 ? -11.870 -19.559 15.546 1.00 71.25 495 PHE A C 1
ATOM 3923 O O . PHE A 1 495 ? -11.025 -20.453 15.598 1.00 71.25 495 PHE A O 1
ATOM 3930 N N . GLU A 1 496 ? -12.660 -19.243 16.573 1.00 68.38 496 GLU A N 1
ATOM 3931 C CA . GLU A 1 496 ? -12.547 -19.824 17.920 1.00 68.38 496 GLU A CA 1
ATOM 3932 C C . GLU A 1 496 ? -13.588 -20.918 18.216 1.00 68.38 496 GLU A C 1
ATOM 3934 O O . GLU A 1 496 ? -13.371 -21.699 19.139 1.00 68.38 496 GLU A O 1
ATOM 3939 N N . GLY A 1 497 ? -14.642 -21.047 17.397 1.00 61.22 497 GLY A N 1
ATOM 3940 C CA . GLY A 1 497 ? -15.742 -21.998 17.604 1.00 61.22 497 GLY A CA 1
ATOM 3941 C C . GLY A 1 497 ? -16.820 -21.469 18.562 1.00 61.22 497 GLY A C 1
ATOM 3942 O O . GLY A 1 497 ? -16.642 -20.428 19.196 1.00 61.22 497 GLY A O 1
ATOM 3943 N N . GLU A 1 498 ? -17.954 -22.173 18.662 1.00 48.88 498 GLU A N 1
ATOM 3944 C CA . GLU A 1 498 ? -19.096 -21.776 19.513 1.00 48.88 498 GLU A CA 1
ATOM 3945 C C . GLU A 1 498 ? -18.737 -21.732 21.014 1.00 48.88 498 GLU A C 1
ATOM 3947 O O . GLU A 1 498 ? -19.219 -20.865 21.743 1.00 48.88 498 GLU A O 1
ATOM 3952 N N . ASP A 1 499 ? -17.795 -22.569 21.463 1.00 42.12 499 ASP A N 1
ATOM 3953 C CA . ASP A 1 499 ? -17.418 -22.714 22.878 1.00 42.12 499 ASP A CA 1
ATOM 3954 C C . ASP A 1 499 ? -16.659 -21.506 23.476 1.00 42.12 499 ASP A C 1
ATOM 3956 O O . ASP A 1 499 ? -16.540 -21.379 24.697 1.00 42.12 499 ASP A O 1
ATOM 3960 N N . ALA A 1 500 ? -16.164 -20.573 22.652 1.00 43.00 500 ALA A N 1
ATOM 3961 C CA . ALA A 1 500 ? -15.483 -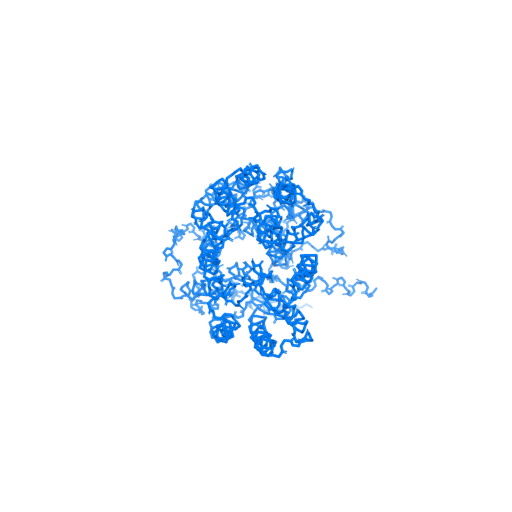19.357 23.118 1.00 43.00 500 ALA A CA 1
ATOM 3962 C C . ALA A 1 500 ? -16.445 -18.213 23.510 1.00 43.00 500 ALA A C 1
ATOM 3964 O O . ALA A 1 500 ? -16.015 -17.210 24.090 1.00 43.00 500 ALA A O 1
ATOM 3965 N N . ALA A 1 501 ? -17.752 -18.365 23.250 1.00 40.16 501 ALA A N 1
ATOM 3966 C CA . ALA A 1 501 ? -18.784 -17.371 23.565 1.00 40.16 501 ALA A CA 1
ATOM 3967 C C . ALA A 1 501 ? -18.862 -17.019 25.066 1.00 40.16 501 ALA A C 1
ATOM 3969 O O . ALA A 1 501 ? -19.276 -15.919 25.434 1.00 40.16 501 ALA A O 1
ATOM 3970 N N . VAL A 1 502 ? -18.400 -17.921 25.935 1.00 40.44 502 VAL A N 1
ATOM 3971 C CA . VAL A 1 502 ? -18.420 -17.744 27.394 1.00 40.44 502 VAL A CA 1
ATOM 3972 C C . VAL A 1 502 ? -17.320 -16.791 27.890 1.00 40.44 502 VAL A C 1
ATOM 3974 O O . VAL A 1 502 ? -17.496 -16.155 28.926 1.00 40.44 502 VAL A O 1
ATOM 3977 N N . ILE A 1 503 ? -16.209 -16.635 27.157 1.00 39.56 503 ILE A N 1
ATOM 3978 C CA . ILE A 1 503 ? -15.034 -15.857 27.606 1.00 39.56 503 ILE A CA 1
ATOM 3979 C C . ILE A 1 503 ? -15.080 -14.396 27.117 1.00 39.56 503 ILE A C 1
ATOM 3981 O O . ILE A 1 503 ? -14.559 -13.510 27.787 1.00 39.56 503 ILE A O 1
ATOM 3985 N N . LEU A 1 504 ? -15.744 -14.118 25.989 1.00 40.16 504 LEU A N 1
ATOM 3986 C CA . LEU A 1 504 ? -15.857 -12.773 25.395 1.00 40.16 504 LEU A CA 1
ATOM 3987 C C . LEU A 1 504 ? -17.134 -12.008 25.806 1.00 40.16 504 LEU A C 1
ATOM 3989 O O . LEU A 1 504 ? -17.509 -11.040 25.153 1.00 40.16 504 LEU A O 1
ATOM 3993 N N . GLY A 1 505 ? -17.813 -12.424 26.881 1.00 38.19 505 GLY A N 1
ATOM 3994 C CA . GLY A 1 505 ? -18.929 -11.658 27.453 1.00 38.19 505 GLY A CA 1
ATOM 3995 C C . GLY A 1 505 ? -20.247 -11.722 26.670 1.00 38.19 505 GLY A C 1
ATOM 3996 O O . GLY A 1 505 ? -21.147 -10.929 26.933 1.00 38.19 505 GLY A O 1
ATOM 3997 N N . ALA A 1 506 ? -20.432 -12.688 25.764 1.00 37.75 506 ALA A N 1
ATOM 3998 C CA . ALA A 1 506 ? -21.674 -12.854 24.997 1.00 37.75 506 ALA A CA 1
ATOM 3999 C C . ALA A 1 506 ? -22.844 -13.442 25.819 1.00 37.75 506 ALA A C 1
ATOM 4001 O O . ALA A 1 506 ? -23.729 -14.088 25.268 1.00 37.75 506 ALA A O 1
ATOM 4002 N N . LYS A 1 507 ? -22.882 -13.220 27.140 1.00 34.47 507 LYS A N 1
ATOM 4003 C CA . LYS A 1 507 ? -23.950 -13.733 28.012 1.00 34.47 507 LYS A CA 1
ATOM 4004 C C . LYS A 1 507 ? -25.251 -12.921 27.958 1.00 34.47 507 LYS A C 1
ATOM 4006 O O . LYS A 1 507 ? -26.208 -13.297 28.620 1.00 34.47 507 LYS A O 1
ATOM 4011 N N . ASN A 1 508 ? -25.304 -11.845 27.172 1.00 36.12 508 ASN A N 1
ATOM 4012 C CA . ASN A 1 508 ? -26.490 -10.985 27.072 1.00 36.12 508 ASN A CA 1
ATOM 4013 C C . ASN A 1 508 ? -27.327 -11.194 25.799 1.00 36.12 508 ASN A C 1
ATOM 4015 O O . ASN A 1 508 ? -28.288 -10.457 25.604 1.00 36.12 508 ASN A O 1
ATOM 4019 N N . ILE A 1 509 ? -27.000 -12.169 24.942 1.00 41.69 509 ILE A N 1
ATOM 4020 C CA . ILE A 1 509 ? -27.746 -12.373 23.687 1.00 41.69 509 IL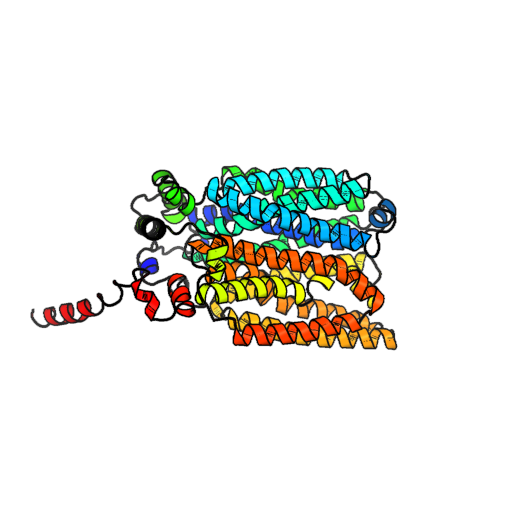E A CA 1
ATOM 4021 C C . ILE A 1 509 ? -28.959 -13.298 23.896 1.00 41.69 509 ILE A C 1
ATOM 4023 O O . ILE A 1 509 ? -30.023 -13.017 23.359 1.00 41.69 509 ILE A O 1
ATOM 4027 N N . ASP A 1 510 ? -28.871 -14.296 24.780 1.00 35.72 510 ASP A N 1
ATOM 4028 C CA . ASP A 1 510 ? -29.981 -15.243 25.010 1.00 35.72 510 ASP A CA 1
ATOM 4029 C C . ASP A 1 510 ? -31.048 -14.726 26.000 1.00 35.72 510 ASP A C 1
ATOM 4031 O O . ASP A 1 510 ? -32.078 -15.359 26.212 1.00 35.72 510 ASP A O 1
ATOM 4035 N N . GLY A 1 511 ? -30.823 -13.566 26.628 1.00 30.77 511 GLY A N 1
ATOM 4036 C CA . GLY A 1 511 ? -31.732 -12.991 27.630 1.00 30.77 511 GLY A CA 1
ATOM 4037 C C . GLY A 1 511 ? -32.851 -12.105 27.071 1.00 30.77 511 GLY A C 1
ATOM 4038 O O . GLY A 1 511 ? -33.692 -11.652 27.843 1.00 30.77 511 GLY A O 1
ATOM 4039 N N . LEU A 1 512 ? -32.858 -11.825 25.763 1.00 36.03 512 LEU A N 1
ATOM 4040 C CA . LEU A 1 512 ? -33.788 -10.872 25.135 1.00 36.03 512 LEU A CA 1
ATOM 4041 C C . LEU A 1 512 ? -34.899 -11.523 24.301 1.00 36.03 512 LEU A C 1
ATOM 4043 O O . LEU A 1 512 ? -35.854 -10.835 23.953 1.00 36.03 512 LEU A O 1
ATOM 4047 N N . ASP A 1 513 ? -34.845 -12.834 24.058 1.00 32.09 513 ASP A N 1
ATOM 4048 C CA . ASP A 1 513 ? -35.979 -13.557 23.457 1.00 32.09 513 ASP A CA 1
ATOM 4049 C C . ASP A 1 513 ? -37.103 -13.819 24.478 1.00 32.09 513 ASP A C 1
ATOM 4051 O O . ASP A 1 513 ? -38.258 -14.009 24.106 1.00 32.09 513 ASP A O 1
ATOM 4055 N N . GLY A 1 514 ? -36.810 -13.733 25.782 1.00 29.11 514 GLY A N 1
ATOM 4056 C CA . GLY A 1 514 ? -37.800 -13.912 26.851 1.00 29.11 514 GLY A CA 1
ATOM 4057 C C . GLY A 1 514 ? -38.686 -12.692 27.142 1.00 29.11 514 GLY A C 1
ATOM 4058 O O . GLY A 1 514 ? -39.638 -12.804 27.911 1.00 29.11 514 GLY A O 1
ATOM 4059 N N . THR A 1 515 ? -38.399 -11.518 26.568 1.00 31.14 515 THR A N 1
ATOM 4060 C CA . THR A 1 515 ? -39.193 -10.298 26.818 1.00 31.14 515 THR A CA 1
ATOM 4061 C C . THR A 1 515 ? -40.259 -10.028 25.759 1.00 31.14 515 THR A C 1
ATOM 4063 O O . THR A 1 515 ? -41.140 -9.208 26.006 1.00 31.14 515 THR A O 1
ATOM 4066 N N . VAL A 1 516 ? -40.251 -10.745 24.629 1.00 33.12 516 VAL A N 1
ATOM 4067 C CA . VAL A 1 516 ? -41.296 -10.614 23.596 1.00 33.12 516 VAL A CA 1
ATOM 4068 C C . VAL A 1 516 ? -42.552 -11.418 23.960 1.00 33.12 516 VAL A C 1
ATOM 4070 O O . VAL A 1 516 ? -43.661 -10.942 23.730 1.00 33.12 516 VAL A O 1
ATOM 4073 N N . GLU A 1 517 ? -42.422 -12.562 24.643 1.00 30.28 517 GLU A N 1
ATOM 4074 C CA . GLU A 1 517 ? -43.593 -13.344 25.087 1.00 30.28 517 GLU A CA 1
ATOM 4075 C C . GLU A 1 517 ? -44.365 -12.687 26.249 1.00 30.28 517 GLU A C 1
ATOM 4077 O O . GLU A 1 517 ? -45.566 -12.911 26.410 1.00 30.28 517 GLU A O 1
ATOM 4082 N N . HIS A 1 518 ? -43.723 -11.823 27.045 1.00 29.06 518 HIS A N 1
ATOM 4083 C CA . HIS A 1 518 ? -44.382 -11.189 28.193 1.00 29.06 518 HIS A CA 1
ATOM 4084 C C . HIS A 1 518 ? -45.181 -9.916 27.853 1.00 29.06 518 HIS A C 1
ATOM 4086 O O . HIS A 1 518 ? -46.081 -9.561 28.619 1.00 29.06 518 HIS A O 1
ATOM 4092 N N . GLU A 1 519 ? -44.921 -9.257 26.716 1.00 31.03 519 GLU A N 1
ATOM 4093 C CA . GLU A 1 519 ? -45.717 -8.101 26.262 1.00 31.03 519 GLU A CA 1
ATOM 4094 C C . GLU A 1 519 ? -46.968 -8.497 25.460 1.00 31.03 519 GLU A C 1
ATOM 4096 O O . GLU A 1 519 ? -47.967 -7.772 25.507 1.00 31.03 519 GLU A O 1
ATOM 4101 N N . GLU A 1 520 ? -46.983 -9.657 24.793 1.00 33.56 520 GLU A N 1
ATOM 4102 C CA . GLU A 1 520 ? -48.193 -10.140 24.107 1.00 33.56 520 GLU A CA 1
ATOM 4103 C C . GLU A 1 520 ? -49.289 -10.553 25.101 1.00 33.56 520 GLU A C 1
ATOM 4105 O O . GLU A 1 520 ? -50.470 -10.289 24.868 1.00 33.56 520 GLU A O 1
ATOM 4110 N N . HIS A 1 521 ? -48.921 -11.058 26.283 1.00 31.14 521 HIS A N 1
ATOM 4111 C CA . HIS A 1 521 ? -49.907 -11.506 27.268 1.00 31.14 521 HIS A CA 1
ATOM 4112 C C . HIS A 1 521 ? -50.656 -10.360 27.990 1.00 31.14 521 HIS A C 1
ATOM 4114 O O . HIS A 1 521 ? -51.718 -10.593 28.575 1.00 31.14 521 HIS A O 1
ATOM 4120 N N . TYR A 1 522 ? -50.155 -9.117 27.926 1.00 32.59 522 TYR A N 1
ATOM 4121 C CA . TYR A 1 522 ? -50.799 -7.935 28.526 1.00 32.59 522 TYR A CA 1
ATOM 4122 C C . TYR A 1 522 ? -51.663 -7.118 27.552 1.00 32.59 522 TYR A C 1
ATOM 4124 O O . TYR A 1 522 ? -52.435 -6.267 28.001 1.00 32.59 522 TYR A O 1
ATOM 4132 N N . ARG A 1 523 ? -51.597 -7.379 26.238 1.00 34.53 523 ARG A N 1
ATOM 4133 C CA . ARG A 1 523 ? -52.439 -6.697 25.236 1.00 34.53 523 ARG A CA 1
ATOM 4134 C C . ARG A 1 523 ? -53.786 -7.370 24.963 1.00 34.53 523 ARG A C 1
ATOM 4136 O O . ARG A 1 523 ? -54.636 -6.742 24.347 1.00 34.53 523 ARG A O 1
ATOM 4143 N N . GLU A 1 524 ? -54.029 -8.572 25.481 1.00 35.56 524 GLU A N 1
ATOM 4144 C CA . GLU A 1 524 ? -55.323 -9.267 25.346 1.00 35.56 524 GLU A CA 1
ATOM 4145 C C . GLU A 1 524 ? -56.300 -9.038 26.518 1.00 35.56 524 GLU A C 1
ATOM 4147 O O . GLU A 1 524 ? -57.328 -9.710 26.609 1.00 35.56 524 GLU A O 1
ATOM 4152 N N . LYS A 1 525 ? -56.023 -8.098 27.436 1.00 36.72 525 LYS A N 1
ATOM 4153 C CA . LYS A 1 525 ? -56.866 -7.891 28.632 1.00 36.72 525 LYS A CA 1
ATOM 4154 C C . LYS A 1 525 ? -57.273 -6.454 28.978 1.00 36.72 525 LYS A C 1
ATOM 4156 O O . LYS A 1 525 ? -57.628 -6.215 30.128 1.00 36.72 525 LYS A O 1
ATOM 4161 N N . ASN A 1 526 ? -57.310 -5.533 28.014 1.00 34.41 526 ASN A N 1
ATOM 4162 C CA . ASN A 1 526 ? -58.007 -4.247 28.176 1.00 34.41 526 ASN A CA 1
ATOM 4163 C C . ASN A 1 526 ? -58.854 -3.896 26.959 1.00 34.41 526 ASN A C 1
ATOM 4165 O O . ASN A 1 526 ? -58.284 -3.893 25.845 1.00 34.41 526 ASN A O 1
#

Secondary structure (DSSP, 8-state):
-HHHHHHHHHHHHHHHTS-HHHHHHS---SS-GGG-HHHHHHHHHHHHHHHHHHHHHHHHHHHHHHTT-HHHHHHTT---THHHHHHHHHHHHHHHHHHHHHHHHHHHH-SHHHHHHHHHHHHHHHHHHHT--SHHHHHHHHHHHHHHHHHHHTHHHHHHHHHS-TTTHHHHHHHHHHTHHHHHHHHHHHHHHHTT--STHHHHHHHHHTTHHHHHHHHHGGG-PPPHHHHHHTT-HHHHHHHHHHHTSTT-TT-HHHHHHHHHHHHHHHHHHHTT----TTHHHHSHHHHHHHHHHHHHHHHHHHTTHHHHHHHHHHHHHHTT---HHHHHHHHHHHHHHHHHIIIIIIITTHHHH-HHHHHHHHHHHHHHHHHHHHHHHHHHHHH--HHHHHHHHHHHHHHHHHHHHHHHHHHHHHHHHHS-HHHHHHHHHHHHHHHHHHHHHHHHHHHHHHHHHGGGHHHHHHHHHHHHHHHHHHH----TT--HHHHHHHHH-GGGGGTTTGGGSTTSGGGHHHHHHHHT--

Radius of gyration: 24.72 Å; Cα contacts (8 Å, |Δi|>4): 746; chains: 1; bounding box: 85×45×69 Å

Nearest PDB structures (foldseek):
  9g11-assembly1_A  TM=8.995E-01  e=4.280E-18  Arabidopsis thaliana
  6m20-assembly3_C  TM=8.700E-01  e=2.628E-16  Plasmodium falciparum
  8fvz-assembly1_A  TM=7.447E-01  e=7.364E-10  Serendipita indica
  6e9n-assembly2_B  TM=7.696E-01  e=1.737E-07  Escherichia coli
  8tth-assembly1_A  TM=7.439E-01  e=3.989E-07  Staphylococcus aureus

Solvent-accessible surface area (backbone atoms only — not comparable to full-atom values): 26440 Å² total; per-residue (Å²): 108,74,72,54,51,52,50,48,51,52,51,52,52,42,38,68,76,42,56,75,72,60,48,73,38,51,84,90,62,100,63,62,63,93,76,37,67,44,53,46,52,46,56,58,49,50,46,41,48,28,35,41,30,12,39,51,17,21,61,51,29,35,56,32,44,45,73,58,31,65,61,51,34,63,74,58,70,56,64,54,59,67,57,42,12,44,57,56,18,37,21,34,50,18,23,58,69,32,42,66,56,39,53,56,44,30,73,73,69,35,39,56,54,40,31,50,54,10,34,54,40,30,42,52,16,25,53,43,42,36,64,44,87,47,68,67,45,38,40,50,18,33,23,41,30,17,25,14,46,28,25,23,58,63,34,26,56,52,43,43,49,58,65,38,54,79,83,48,22,70,48,56,37,15,40,26,53,36,29,17,29,60,16,21,28,54,30,24,46,45,31,49,74,23,60,82,48,89,49,72,56,28,51,29,47,49,36,48,55,55,31,51,45,40,49,55,34,60,75,51,48,87,73,52,74,70,39,37,65,57,29,44,75,70,73,35,51,68,62,20,48,53,53,36,18,51,52,71,25,71,63,36,85,81,30,57,43,41,54,5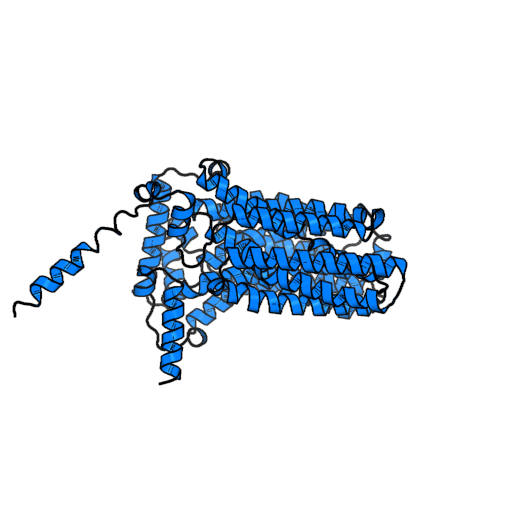0,53,52,50,54,51,49,52,53,52,48,56,44,58,76,64,68,60,75,83,45,85,62,58,46,58,68,44,76,40,34,35,52,49,44,50,50,25,35,49,50,19,32,48,65,44,53,57,49,53,54,54,50,57,52,34,40,66,59,56,36,42,75,45,72,51,72,54,57,68,60,52,32,49,53,49,29,52,47,29,51,51,46,34,52,36,15,47,59,55,6,30,66,33,44,84,76,68,25,56,42,56,36,45,45,52,18,27,51,42,31,25,55,27,41,48,53,36,33,51,35,48,50,51,22,74,74,68,66,45,64,68,38,26,57,55,40,55,61,32,53,53,52,24,44,49,23,41,20,38,19,52,46,20,40,67,61,37,49,41,56,49,67,33,55,77,84,46,21,68,58,44,42,50,46,17,50,47,30,27,35,54,41,41,32,48,46,43,43,44,50,64,48,44,43,72,75,51,42,57,64,50,44,53,56,29,32,57,42,17,52,49,49,33,54,51,46,70,76,71,53,70,74,60,65,91,49,51,65,69,52,45,47,40,77,55,59,40,80,84,48,45,78,78,75,67,58,78,69,66,80,66,59,71,69,57,58,66,62,57,59,70,63,67,80,75,122

Sequence (526 aa):
MVRQRRNNEEAVNGSSSVGVDLARVLPVSDKPWWKQPYLIRLNLILLVPLFSSATGGYDGSMMNAQQVIPTWKSYFDHPKGGKLGLVNAIFYVGKVSALPVVTILSDRIGRRKPILLGLVLCIVGTVIQAAAVSYGMLVFSRYLLGAATAFMAQPSPLLITELAFPTHRGKITALYQTFFYFGAILSAWASFGTVHLSSNWAWRGPAALQAFFPVIQLSFWWFLPESPRWLLANERSEEARSVLVKYHGNGDEASPLVQFEMNEIQETIRIERELNAQSGWKDLIATPANRRRSAIAISLGFFSQWCGNGVVSYYLTLVLNSVGITSPTHQALINGLLQIFNFFVSVFLGAFMVDRLGRRVLFLWSAAGMMLAYIAWTVLNAEFLKTRASGLGIAVIPMIFVYYFHYDIAFTPLLYAYPAEIFPYRLRGLGLSLTLLSTYIALIFNLFVNPIAMAAISWKYYILFCCINACIFVVIYFLYPETKGHSLEEIAKVFEGEDAAVILGAKNIDGLDGTVEHEEHYREKN